Protein AF-0000000067834512 (afdb_homodimer)

Sequence (500 aa):
MGAEPDAFLGGRLRLRQPPRGAHRAGTDAVLLARLLAPAPGATLYDLGAATGAVGLAVARLTEVGRVVLVERDPDLVALARENAAANGLDGRVAVIEADLLAPGVQRRAAGLEPDSADIVLTNPPFFEEGAHRPSPVPQKASAHTFAAGGLDLWLRTCADLLRPGGRLGLIHRADALPTCLDALRGRFGDCAVRPVHGRADRPAIRVLVAAVKGSRAPFRLLPPLVLQDEAGRFTPEAEALHRGDPWPASMGAEPDAFLGGRLRLRQPPRGAHRAGTDAVLLARLLAPAPGATLYDLGAATGAVGLAVARLTEVGRVVLVERDPDLVALARENAAANGLDGRVAVIEADLLAPGVQRRAAGLEPDSADIVLTNPPFFEEGAHRPSPVPQKASAHTFAAGGLDLWLRTCADLLRPGGRLGLIHRADALPTCLDALRGRFGDCAVRPVHGRADRPAIRVLVAAVKGSRAPFRLLPPLVLQDEAGRFTPEAEALHRGDPWPAS

InterPro domains:
  IPR002052 DNA methylase, N-6 adenine-specific, conserved site [PS00092] (120-126)
  IPR007848 Methyltransferase small domain [PF05175] (31-133)
  IPR029063 S-adenosyl-L-methionine-dependent methyltransferase superfamily [G3DSA:3.40.50.150] (4-246)
  IPR029063 S-adenosyl-L-methionine-dependent methyltransferase superfamily [SSF53335] (28-225)
  IPR050210 tRNA (adenine-N(6)-)-methyltransferase [PTHR47739] (5-241)

Radius of gyration: 25.67 Å; Cα contacts (8 Å, |Δi|>4): 1124; chains: 2; bounding box: 58×74×64 Å

Solvent-accessible surface area (backbone atoms only — not comparable to full-atom values): 25832 Å² total; per-residue (Å²): 132,77,77,76,56,44,70,36,43,78,58,79,38,57,38,54,66,66,62,89,88,50,88,60,85,50,70,66,34,47,54,52,33,44,68,62,81,66,50,76,60,31,33,34,33,18,46,65,23,48,49,24,58,34,44,51,45,33,55,72,77,45,61,45,42,34,32,38,30,28,18,60,50,68,69,34,40,53,39,21,52,49,27,31,49,75,63,73,37,50,88,40,43,46,76,38,70,43,53,74,82,50,58,69,69,59,33,40,74,56,68,51,51,67,48,63,20,48,30,38,40,33,56,67,79,84,54,61,39,67,79,49,62,47,56,96,60,88,76,27,81,57,36,43,62,40,14,66,43,42,52,33,48,47,47,48,42,52,53,45,29,28,24,88,65,12,35,40,37,37,42,46,53,27,53,43,45,68,59,53,53,58,50,35,54,94,50,37,12,43,34,37,35,31,39,28,16,59,33,68,72,36,53,30,56,27,29,38,38,37,28,23,34,70,39,80,49,66,41,40,39,40,49,64,46,45,38,22,45,96,86,67,42,65,25,71,68,41,46,39,35,44,48,60,43,73,68,74,88,114,134,76,78,78,55,44,72,36,42,78,57,78,37,57,39,54,66,69,63,90,90,51,91,62,84,49,70,68,34,46,56,53,33,43,68,62,82,68,51,76,60,31,34,35,32,18,45,64,24,50,50,26,57,33,46,52,46,32,55,71,76,43,59,45,43,33,32,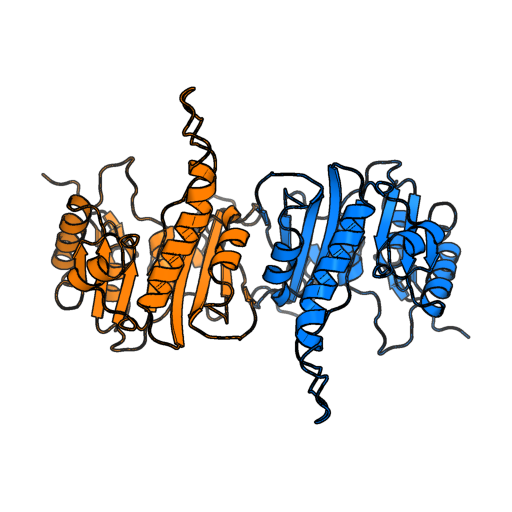37,29,28,19,60,50,68,69,34,40,53,39,20,52,49,26,30,49,76,63,72,38,51,89,40,42,46,78,38,71,43,53,74,81,50,57,70,69,58,34,39,73,55,68,53,49,66,49,63,20,49,30,39,37,34,56,65,78,83,55,61,38,66,81,48,62,48,57,96,60,88,78,27,82,57,35,43,63,41,14,65,44,43,54,33,47,45,47,49,42,54,53,45,28,29,23,90,65,14,36,39,39,37,41,45,52,26,53,45,46,69,59,53,52,58,50,36,56,94,47,38,12,43,34,37,36,29,38,28,16,58,32,68,71,36,52,30,56,28,28,39,38,37,29,23,35,71,38,81,50,66,42,42,39,41,49,64,46,43,39,22,45,97,86,67,42,65,25,73,68,40,46,40,36,44,48,61,44,73,67,76,88,114

Nearest PDB structures (foldseek):
  2ozv-assembly1_A  TM=9.134E-01  e=1.435E-22  Agrobacterium fabrum str. C58
  3lpm-assembly1_B  TM=9.216E-01  e=4.486E-20  Listeria monocytogenes serotype 4b str. CLIP 80459
  7wm6-assembly1_A  TM=8.504E-01  e=3.749E-20  Mycoplasma capricolum subsp. capricolum
  5wws-assembly1_A  TM=6.746E-01  e=8.057E-07  Homo sapiens
  4kib-assembly1_A  TM=6.123E-01  e=2.228E-06  Streptomyces hygroscopicus

Structure (mmCIF, N/CA/C/O backbone):
data_AF-0000000067834512-model_v1
#
loop_
_entity.id
_entity.type
_entity.pdbx_description
1 polymer 'Methyltransferase small'
#
loop_
_atom_site.group_PDB
_atom_site.id
_atom_site.type_symbol
_atom_site.label_atom_id
_atom_site.label_alt_id
_atom_site.label_comp_id
_atom_site.label_asym_id
_atom_site.label_entity_id
_atom_site.label_seq_id
_atom_site.pdbx_PDB_ins_code
_atom_site.Cartn_x
_atom_site.Cartn_y
_atom_site.Cartn_z
_atom_site.occupancy
_atom_site.B_iso_or_equiv
_atom_site.auth_seq_id
_atom_site.auth_comp_id
_atom_site.auth_asym_id
_atom_site.auth_atom_id
_atom_site.pdbx_PDB_model_num
ATOM 1 N N . MET A 1 1 ? -17.406 29.812 30.016 1 41.88 1 MET A N 1
ATOM 2 C CA . MET A 1 1 ? -16.125 29.312 30.5 1 41.88 1 MET A CA 1
ATOM 3 C C . MET A 1 1 ? -15.594 28.234 29.562 1 41.88 1 MET A C 1
ATOM 5 O O . MET A 1 1 ? -16.25 27.219 29.328 1 41.88 1 MET A O 1
ATOM 9 N N . GLY A 1 2 ? -14.836 28.5 28.484 1 54.91 2 GLY A N 1
ATOM 10 C CA . GLY A 1 2 ? -14.516 27.688 27.312 1 54.91 2 GLY A CA 1
ATOM 11 C C . GLY A 1 2 ? -13.875 26.359 27.672 1 54.91 2 GLY A C 1
ATOM 12 O O . GLY A 1 2 ? -13.383 26.188 28.797 1 54.91 2 GLY A O 1
ATOM 13 N N . ALA A 1 3 ? -14.336 25.188 27.094 1 65.5 3 ALA A N 1
ATOM 14 C CA . ALA A 1 3 ? -13.844 23.844 27.391 1 65.5 3 ALA A CA 1
ATOM 15 C C . ALA A 1 3 ? -12.328 23.844 27.578 1 65.5 3 ALA A C 1
ATOM 17 O O . ALA A 1 3 ? -11.617 24.625 26.938 1 65.5 3 ALA A O 1
ATOM 18 N N . GLU A 1 4 ? -11.773 23.422 28.734 1 83.12 4 GLU A N 1
ATOM 19 C CA . GLU A 1 4 ? -10.359 23.266 29.047 1 83.12 4 GLU A CA 1
ATOM 20 C C . GLU A 1 4 ? -9.602 22.672 27.859 1 83.12 4 GLU A C 1
ATOM 22 O O . GLU A 1 4 ? -10.094 21.75 27.203 1 83.12 4 GLU A O 1
ATOM 27 N N . PRO A 1 5 ? -8.5 23.375 27.562 1 91.75 5 PRO A N 1
ATOM 28 C CA . PRO A 1 5 ? -7.715 22.875 26.438 1 91.75 5 PRO A CA 1
ATOM 29 C C . PRO A 1 5 ? -7.238 21.438 26.641 1 91.75 5 PRO A C 1
ATOM 31 O O . PRO A 1 5 ? -7.016 21.016 27.781 1 91.75 5 PRO A O 1
ATOM 34 N N . ASP A 1 6 ? -7.195 20.656 25.594 1 91.88 6 ASP A N 1
ATOM 35 C CA . ASP A 1 6 ? -6.668 19.297 25.609 1 91.88 6 ASP A CA 1
ATOM 36 C C . ASP A 1 6 ? -5.141 19.297 25.531 1 91.88 6 ASP A C 1
ATOM 38 O O . ASP A 1 6 ? -4.555 20.094 24.797 1 91.88 6 ASP A O 1
ATOM 42 N N . ALA A 1 7 ? -4.508 18.406 26.344 1 92.62 7 ALA A N 1
ATOM 43 C CA . ALA A 1 7 ? -3.062 18.219 26.234 1 92.62 7 ALA A CA 1
ATOM 44 C C . ALA A 1 7 ? -2.701 17.406 25 1 92.62 7 ALA A C 1
ATOM 46 O O . ALA A 1 7 ? -3.328 16.391 24.719 1 92.62 7 ALA A O 1
ATOM 47 N N . PHE A 1 8 ? -1.831 17.891 24.25 1 92.94 8 PHE A N 1
ATOM 48 C CA . PHE A 1 8 ? -1.307 17.25 23.047 1 92.94 8 PHE A CA 1
ATOM 49 C C . PHE A 1 8 ? 0.206 17.094 23.141 1 92.94 8 PHE A C 1
ATOM 51 O O . PHE A 1 8 ? 0.888 17.906 23.781 1 92.94 8 PHE A O 1
ATOM 58 N N . LEU A 1 9 ? 0.804 15.969 22.609 1 95.25 9 LEU A N 1
ATOM 59 C CA . LEU A 1 9 ? 2.24 15.711 22.578 1 95.25 9 LEU A CA 1
ATOM 60 C C . LEU A 1 9 ? 2.811 15.648 24 1 95.25 9 LEU A C 1
ATOM 62 O O . LEU A 1 9 ? 3.803 16.312 24.297 1 95.25 9 LEU A O 1
ATOM 66 N N . GLY A 1 10 ? 2.109 14.93 24.859 1 92.12 10 GLY A N 1
ATOM 67 C CA . GLY A 1 10 ? 2.57 14.773 26.234 1 92.12 10 GLY A CA 1
ATOM 68 C C . GLY A 1 10 ? 2.5 16.062 27.031 1 92.12 10 GLY A C 1
ATOM 69 O O . GLY A 1 10 ? 3.309 16.281 27.938 1 92.12 10 GLY A O 1
ATOM 70 N N . GLY A 1 11 ? 1.69 17 26.562 1 94.12 11 GLY A N 1
ATOM 71 C CA . GLY A 1 11 ? 1.512 18.25 27.281 1 94.12 11 GLY A CA 1
ATOM 72 C C . GLY A 1 11 ? 2.33 19.391 26.719 1 94.12 11 GLY A C 1
ATOM 73 O O . GLY A 1 11 ? 2.236 20.516 27.188 1 94.12 11 GLY A O 1
ATOM 74 N N . ARG A 1 12 ? 3.006 19.188 25.703 1 95.5 12 ARG A N 1
ATOM 75 C CA . ARG A 1 12 ? 3.846 20.219 25.109 1 95.5 12 ARG A CA 1
ATOM 76 C C . ARG A 1 12 ? 3.002 21.25 24.359 1 95.5 12 ARG A C 1
ATOM 78 O O . ARG A 1 12 ? 3.473 22.344 24.062 1 95.5 12 ARG A O 1
ATOM 85 N N . LEU A 1 13 ? 1.817 20.828 24.031 1 95.69 13 LEU A N 1
ATOM 86 C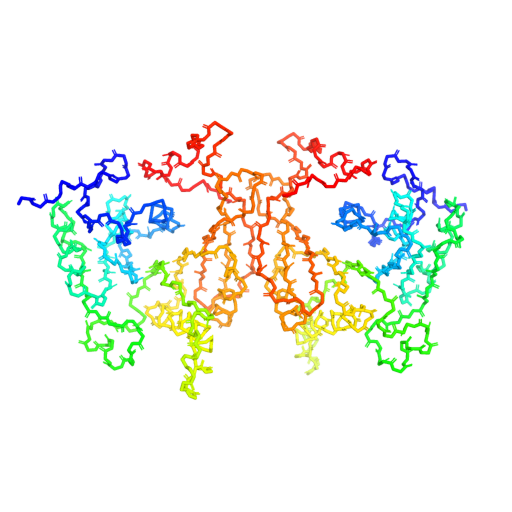 CA . LEU A 1 13 ? 0.84 21.688 23.359 1 95.69 13 LEU A CA 1
ATOM 87 C C . LEU A 1 13 ? -0.516 21.594 24.062 1 95.69 13 LEU A C 1
ATOM 89 O O . LEU A 1 13 ? -0.937 20.516 24.484 1 95.69 13 LEU A O 1
ATOM 93 N N . ARG A 1 14 ? -1.136 22.703 24.188 1 95.94 14 ARG A N 1
ATOM 94 C CA . ARG A 1 14 ? -2.502 22.797 24.688 1 95.94 14 ARG A CA 1
ATOM 95 C C . ARG A 1 14 ? -3.449 23.328 23.625 1 95.94 14 ARG A C 1
ATOM 97 O O . ARG A 1 14 ? -3.275 24.453 23.141 1 95.94 14 ARG A O 1
ATOM 104 N N . LEU A 1 15 ? -4.43 22.516 23.312 1 95.88 15 LEU A N 1
ATOM 105 C CA . LEU A 1 15 ? -5.297 22.891 22.203 1 95.88 15 LEU A CA 1
ATOM 106 C C . LEU A 1 15 ? -6.754 22.953 22.641 1 95.88 15 LEU A C 1
ATOM 108 O O . LEU A 1 15 ? -7.266 22 23.234 1 95.88 15 LEU A O 1
ATOM 112 N N . ARG A 1 16 ? -7.359 24.078 22.453 1 94.94 16 ARG A N 1
ATOM 113 C CA . ARG A 1 16 ? -8.812 24.156 22.531 1 94.94 16 ARG A CA 1
ATOM 114 C C . ARG A 1 16 ? -9.469 23.547 21.297 1 94.94 16 ARG A C 1
ATOM 116 O O . ARG A 1 16 ? -9.086 23.844 20.172 1 94.94 16 ARG A O 1
ATOM 123 N N . GLN A 1 17 ? -10.312 22.641 21.547 1 91.19 17 GLN A N 1
ATOM 124 C CA . GLN A 1 17 ? -10.969 21.922 20.469 1 91.19 17 GLN A CA 1
ATOM 125 C C . GLN A 1 17 ? -12.484 22.047 20.547 1 91.19 17 GLN A C 1
ATOM 127 O O . GLN A 1 17 ? -13.023 22.359 21.609 1 91.19 17 GLN A O 1
ATOM 132 N N . PRO A 1 18 ? -13.094 21.844 19.406 1 86.56 18 PRO A N 1
ATOM 133 C CA . PRO A 1 18 ? -14.562 21.844 19.453 1 86.56 18 PRO A CA 1
ATOM 134 C C . PRO A 1 18 ? -15.133 20.75 20.344 1 86.56 18 PRO A C 1
ATOM 136 O O . PRO A 1 18 ? -14.406 19.844 20.766 1 86.56 18 PRO A O 1
ATOM 139 N N . PRO A 1 19 ? -16.359 20.969 20.672 1 77.88 19 PRO A N 1
ATOM 140 C CA . PRO A 1 19 ? -16.953 19.969 21.562 1 77.88 19 PRO A CA 1
ATOM 141 C C . PRO A 1 19 ? -16.906 18.562 20.969 1 77.88 19 PRO A C 1
ATOM 143 O O . PRO A 1 19 ? -16.641 18.391 19.781 1 77.88 19 PRO A O 1
ATOM 146 N N . ARG A 1 20 ? -17.203 17.719 21.828 1 68.12 20 ARG A N 1
ATOM 147 C CA . ARG A 1 20 ? -17.203 16.312 21.453 1 68.12 20 ARG A CA 1
ATOM 148 C C . ARG A 1 20 ? -18.203 16.031 20.344 1 68.12 20 ARG A C 1
ATOM 150 O O . ARG A 1 20 ? -19.297 16.609 20.344 1 68.12 20 ARG A O 1
ATOM 157 N N . GLY A 1 21 ? -17.828 15.195 19.375 1 67.81 21 GLY A N 1
ATOM 158 C CA . GLY A 1 21 ? -18.672 14.914 18.219 1 67.81 21 GLY A CA 1
ATOM 159 C C . GLY A 1 21 ? -18.172 15.57 16.953 1 67.81 21 GLY A C 1
ATOM 160 O O . GLY A 1 21 ? -18.5 15.117 15.852 1 67.81 21 GLY A O 1
ATOM 161 N N . ALA A 1 22 ? -17.578 16.641 17.203 1 70.69 22 ALA A N 1
ATOM 162 C CA . ALA A 1 22 ? -16.969 17.312 16.047 1 70.69 22 ALA A CA 1
ATOM 163 C C . ALA A 1 22 ? -15.609 16.703 15.719 1 70.69 22 ALA A C 1
ATOM 165 O O . ALA A 1 22 ? -15.125 15.82 16.438 1 70.69 22 ALA A O 1
ATOM 166 N N . HIS A 1 23 ? -15.141 16.984 14.656 1 76.56 23 HIS A N 1
ATOM 167 C CA . HIS A 1 23 ? -13.805 16.531 14.281 1 76.56 23 HIS A CA 1
ATOM 168 C C . HIS A 1 23 ? -12.742 17.125 15.203 1 76.56 23 HIS A C 1
ATOM 170 O O . HIS A 1 23 ? -12.617 18.344 15.312 1 76.56 23 HIS A O 1
ATOM 176 N N . ARG A 1 24 ? -12.203 16.266 16 1 84.12 24 ARG A N 1
ATOM 177 C CA . ARG A 1 24 ? -11.164 16.688 16.938 1 84.12 24 ARG A CA 1
ATOM 178 C C . ARG A 1 24 ? -9.812 16.078 16.547 1 84.12 24 ARG A C 1
ATOM 180 O O . ARG A 1 24 ? -9.758 14.961 16.031 1 84.12 24 ARG A O 1
ATOM 187 N N . ALA A 1 25 ? -8.836 16.922 16.766 1 88.88 25 ALA A N 1
ATOM 188 C CA . ALA A 1 25 ? -7.484 16.422 16.516 1 88.88 25 ALA A CA 1
ATOM 189 C C . ALA A 1 25 ? -7.113 15.312 17.484 1 88.88 25 ALA A C 1
ATOM 191 O O . ALA A 1 25 ? -7.453 15.375 18.672 1 88.88 25 ALA A O 1
ATOM 192 N N . GLY A 1 26 ? -6.516 14.258 16.984 1 91.88 26 GLY A N 1
ATOM 193 C CA . GLY A 1 26 ? -6.051 13.125 17.781 1 91.88 26 GLY A CA 1
ATOM 194 C C . GLY A 1 26 ? -4.82 12.453 17.188 1 91.88 26 GLY A C 1
ATOM 195 O O . GLY A 1 26 ? -3.836 13.125 16.875 1 91.88 26 GLY A O 1
ATOM 196 N N . THR A 1 27 ? -4.832 11.188 17.125 1 95.5 27 THR A N 1
ATOM 197 C CA . THR A 1 27 ? -3.691 10.383 16.703 1 95.5 27 THR A CA 1
ATOM 198 C C . THR A 1 27 ? -3.26 10.758 15.289 1 95.5 27 THR A C 1
ATOM 200 O O . THR A 1 27 ? -2.064 10.875 15.008 1 95.5 27 THR A O 1
ATOM 203 N N . ASP A 1 28 ? -4.191 11.047 14.422 1 97.06 28 ASP A N 1
ATOM 204 C CA . ASP A 1 28 ? -3.855 11.398 13.047 1 97.06 28 ASP A CA 1
ATOM 205 C C . ASP A 1 28 ? -2.969 12.641 12.992 1 97.06 28 ASP A C 1
ATOM 207 O O . ASP A 1 28 ? -1.988 12.68 12.25 1 97.06 28 ASP A O 1
ATOM 211 N N . ALA A 1 29 ? -3.326 13.633 13.75 1 97.06 29 ALA A N 1
ATOM 212 C CA . ALA A 1 29 ? -2.58 14.883 13.766 1 97.06 29 ALA A CA 1
ATOM 213 C C . ALA A 1 29 ? -1.16 14.68 14.281 1 97.06 29 ALA A C 1
ATOM 215 O O . ALA A 1 29 ? -0.204 15.227 13.734 1 97.06 29 ALA A O 1
ATOM 216 N N . VAL A 1 30 ? -1.077 13.867 15.352 1 96.31 30 VAL A N 1
ATOM 217 C CA . VAL A 1 30 ? 0.218 13.594 15.969 1 96.31 30 VAL A CA 1
ATOM 218 C C . VAL A 1 30 ? 1.13 12.898 14.961 1 96.31 30 VAL A C 1
ATOM 220 O O . VAL A 1 30 ? 2.287 13.289 14.789 1 96.31 30 VAL A O 1
ATOM 223 N N . LEU A 1 31 ? 0.597 11.906 14.281 1 97.88 31 LEU A N 1
ATOM 224 C CA . LEU A 1 31 ? 1.378 11.133 13.328 1 97.88 31 LEU A CA 1
ATOM 225 C C . LEU A 1 31 ? 1.795 12 12.141 1 97.88 31 LEU A C 1
ATOM 227 O O . LEU A 1 31 ? 2.939 11.922 11.688 1 97.88 31 LEU A O 1
ATOM 231 N N . LEU A 1 32 ? 0.881 12.805 11.656 1 98.31 32 LEU A N 1
ATOM 232 C CA . LEU A 1 32 ? 1.131 13.648 10.492 1 98.31 32 LEU A CA 1
ATOM 233 C C . LEU A 1 32 ? 2.154 14.734 10.82 1 98.31 32 LEU A C 1
ATOM 235 O O . LEU A 1 32 ? 3.033 15.023 10 1 98.31 32 LEU A O 1
ATOM 239 N N . ALA A 1 33 ? 2.119 15.297 12.023 1 97.88 33 ALA A N 1
ATOM 240 C CA . ALA A 1 33 ? 2.965 16.422 12.43 1 97.88 33 ALA A CA 1
ATOM 241 C C . ALA A 1 33 ? 4.441 16.031 12.414 1 97.88 33 ALA A C 1
ATOM 243 O O . ALA A 1 33 ? 5.316 16.875 12.25 1 97.88 33 ALA A O 1
ATOM 244 N N . ARG A 1 34 ? 4.699 14.727 12.562 1 95.69 34 ARG A N 1
ATOM 245 C CA . ARG A 1 34 ? 6.082 14.273 12.672 1 95.69 34 ARG A CA 1
ATOM 246 C C . ARG A 1 34 ? 6.52 13.555 11.406 1 95.69 34 ARG A C 1
ATOM 248 O O . ARG A 1 34 ? 7.621 13 11.344 1 95.69 34 ARG A O 1
ATOM 255 N N . LEU A 1 35 ? 5.648 13.516 10.422 1 97.5 35 LEU A N 1
ATOM 256 C CA . LEU A 1 35 ? 5.902 12.727 9.227 1 97.5 35 LEU A CA 1
ATOM 257 C C . LEU A 1 35 ? 7.105 13.266 8.461 1 97.5 35 LEU A C 1
ATOM 259 O O . LEU A 1 35 ? 7.898 12.492 7.918 1 97.5 35 LEU A O 1
ATOM 263 N N . LEU A 1 36 ? 7.195 14.625 8.336 1 97.12 36 LEU A N 1
ATOM 264 C CA . LEU A 1 36 ? 8.281 15.281 7.629 1 97.12 36 LEU A CA 1
ATOM 265 C C . LEU A 1 36 ? 9.039 16.234 8.555 1 97.12 36 LEU A C 1
ATOM 267 O O . LEU A 1 36 ? 8.422 16.969 9.328 1 97.12 36 LEU A O 1
ATOM 271 N N . ALA A 1 37 ? 10.266 16.188 8.547 1 93.19 37 ALA A N 1
ATOM 272 C CA . ALA A 1 37 ? 11.109 17.094 9.32 1 93.19 37 ALA A CA 1
ATOM 273 C C . ALA A 1 37 ? 11.492 18.328 8.492 1 93.19 37 ALA A C 1
ATOM 275 O O . ALA A 1 37 ? 12.305 18.234 7.57 1 93.19 37 ALA A O 1
ATOM 276 N N . PRO A 1 38 ? 10.922 19.453 8.867 1 96.38 38 PRO A N 1
ATOM 277 C CA . PRO A 1 38 ? 11.305 20.641 8.102 1 96.38 38 PRO A CA 1
ATOM 278 C C . PRO A 1 38 ? 12.75 21.062 8.359 1 96.38 38 PRO A C 1
ATOM 280 O O . PRO A 1 38 ? 13.25 20.922 9.484 1 96.38 38 PRO A O 1
ATOM 283 N N . ALA A 1 39 ? 13.391 21.578 7.332 1 96.31 39 ALA A N 1
ATOM 284 C CA . ALA A 1 39 ? 14.672 22.25 7.531 1 96.31 39 ALA A CA 1
ATOM 285 C C . ALA A 1 39 ? 14.5 23.531 8.344 1 96.31 39 ALA A C 1
ATOM 287 O O . ALA A 1 39 ? 13.438 24.156 8.305 1 96.31 39 ALA A O 1
ATOM 288 N N . PRO A 1 40 ? 15.594 23.859 9.055 1 96.94 40 PRO A N 1
ATOM 289 C CA . PRO A 1 40 ? 15.5 25.141 9.742 1 96.94 40 PRO A CA 1
ATOM 290 C C . PRO A 1 40 ? 15.18 26.297 8.797 1 96.94 40 PRO A C 1
ATOM 292 O O . PRO A 1 40 ? 15.773 26.406 7.723 1 96.94 40 PRO A O 1
ATOM 295 N N . GLY A 1 41 ? 14.203 27.062 9.164 1 97 41 GLY A N 1
ATOM 296 C CA . GLY A 1 41 ? 13.867 28.25 8.375 1 97 41 GLY A CA 1
ATOM 297 C C . GLY A 1 41 ? 12.875 27.953 7.266 1 97 41 GLY A C 1
ATOM 298 O O . GLY A 1 41 ? 12.453 28.859 6.551 1 97 41 GLY A O 1
ATOM 299 N N . ALA A 1 42 ? 12.445 26.703 7.148 1 98.5 42 ALA A N 1
ATOM 300 C CA . ALA A 1 42 ? 11.531 26.312 6.082 1 98.5 42 ALA A CA 1
ATOM 301 C C . ALA A 1 42 ? 10.133 26.875 6.32 1 98.5 42 ALA A C 1
ATOM 303 O O . ALA A 1 42 ? 9.797 27.266 7.441 1 98.5 42 ALA A O 1
ATOM 304 N N . THR A 1 43 ? 9.391 27 5.25 1 98.81 43 THR A N 1
ATOM 305 C CA . THR A 1 43 ? 7.977 27.375 5.312 1 98.81 43 THR A CA 1
ATOM 306 C C . THR A 1 43 ? 7.086 26.141 5.145 1 98.81 43 THR A C 1
ATOM 308 O O . THR A 1 43 ? 7.227 25.391 4.176 1 98.81 43 THR A O 1
ATOM 311 N N . LEU A 1 44 ? 6.227 25.922 6.113 1 98.88 44 LEU A N 1
ATOM 312 C CA . LEU A 1 44 ? 5.328 24.781 6.102 1 98.88 44 LEU A CA 1
ATOM 313 C C . LEU A 1 44 ? 3.869 25.234 6.066 1 98.88 44 LEU A C 1
ATOM 315 O O . LEU A 1 44 ? 3.477 26.141 6.797 1 98.88 44 LEU A O 1
ATOM 319 N N . TYR A 1 45 ? 3.096 24.625 5.164 1 98.94 45 TYR A N 1
ATOM 320 C CA . TYR A 1 45 ? 1.653 24.828 5.125 1 98.94 45 TYR A CA 1
ATOM 321 C C . TYR A 1 45 ? 0.914 23.641 5.727 1 98.94 45 TYR A C 1
ATOM 323 O O . TYR A 1 45 ? 1.223 22.484 5.418 1 98.94 45 TYR A O 1
ATOM 331 N N . ASP A 1 46 ? 0.064 23.875 6.656 1 98.81 46 ASP A N 1
ATOM 332 C CA . ASP A 1 46 ? -0.952 22.938 7.129 1 98.81 46 ASP A CA 1
ATOM 333 C C . ASP A 1 46 ? -2.299 23.219 6.465 1 98.81 46 ASP A C 1
ATOM 335 O O . ASP A 1 46 ? -3.004 24.156 6.84 1 98.81 46 ASP A O 1
ATOM 339 N N . LEU A 1 47 ? -2.688 22.406 5.434 1 98.69 47 LEU A N 1
ATOM 340 C CA . LEU A 1 47 ? -3.869 22.656 4.617 1 98.69 47 LEU A CA 1
ATOM 341 C C . LEU A 1 47 ? -5.066 21.875 5.145 1 98.69 47 LEU A C 1
ATOM 343 O O . LEU A 1 47 ? -5.035 20.641 5.195 1 98.69 47 LEU A O 1
ATOM 347 N N . GLY A 1 48 ? -6.137 22.516 5.391 1 97.25 48 GLY A N 1
ATOM 348 C CA . GLY A 1 48 ? -7.207 21.953 6.199 1 97.25 48 GLY A CA 1
ATOM 349 C C . GLY A 1 48 ? -6.848 21.828 7.668 1 97.25 48 GLY A C 1
ATOM 350 O O . GLY A 1 48 ? -6.988 20.766 8.266 1 97.25 48 GLY A O 1
ATOM 351 N N . ALA A 1 49 ? -6.52 23.016 8.273 1 97.69 49 ALA A N 1
ATOM 352 C CA . ALA A 1 49 ? -5.785 23.016 9.531 1 97.69 49 ALA A CA 1
ATOM 353 C C . ALA A 1 49 ? -6.727 22.844 10.719 1 97.69 49 ALA A C 1
ATOM 355 O O . ALA A 1 49 ? -6.285 22.547 11.828 1 97.69 49 ALA A O 1
ATOM 356 N N . ALA A 1 50 ? -8.07 23.094 10.5 1 95.31 50 ALA A N 1
ATOM 357 C CA . ALA A 1 50 ? -9.039 23.078 11.594 1 95.31 50 ALA A CA 1
ATOM 358 C C . ALA A 1 50 ? -8.523 23.906 12.781 1 95.31 50 ALA A C 1
ATOM 360 O O . ALA A 1 50 ? -8.289 25.109 12.656 1 95.31 50 ALA A O 1
ATOM 361 N N . THR A 1 51 ? -8.211 23.234 13.922 1 95.19 51 THR A N 1
ATOM 362 C CA . THR A 1 51 ? -7.801 23.953 15.125 1 95.19 51 THR A CA 1
ATOM 363 C C . THR A 1 51 ? -6.301 24.234 15.102 1 95.19 51 THR A C 1
ATOM 365 O O . THR A 1 51 ? -5.773 24.875 16.016 1 95.19 51 THR A O 1
ATOM 368 N N . GLY A 1 52 ? -5.617 23.75 14.133 1 97.75 52 GLY A N 1
ATOM 369 C CA . GLY A 1 52 ? -4.203 24.031 13.945 1 97.75 52 GLY A CA 1
ATOM 370 C C . GLY A 1 52 ? -3.299 22.984 14.562 1 97.75 52 GLY A C 1
ATOM 371 O O . GLY A 1 52 ? -2.092 23.188 14.688 1 97.75 52 GLY A O 1
ATOM 372 N N . ALA A 1 53 ? -3.857 21.797 14.914 1 97.5 53 ALA A N 1
ATOM 373 C CA . ALA A 1 53 ? -3.133 20.797 15.688 1 97.5 53 ALA A CA 1
ATOM 374 C C . ALA A 1 53 ? -1.844 20.375 14.977 1 97.5 53 ALA A C 1
ATOM 376 O O . ALA A 1 53 ? -0.771 20.375 15.586 1 97.5 53 ALA A O 1
ATOM 377 N N . VAL A 1 54 ? -1.876 20.094 13.703 1 98.38 54 VAL A N 1
ATOM 378 C CA . VAL A 1 54 ? -0.724 19.594 12.961 1 98.38 54 VAL A CA 1
ATOM 379 C C . VAL A 1 54 ? 0.334 20.688 12.844 1 98.38 54 VAL A C 1
ATOM 381 O O . VAL A 1 54 ? 1.481 20.5 13.258 1 98.38 54 VAL A O 1
ATOM 384 N N . GLY A 1 55 ? -0.035 21.875 12.352 1 98.62 55 GLY A N 1
ATOM 385 C CA . GLY A 1 55 ? 0.906 22.969 12.156 1 98.62 55 GLY A CA 1
ATOM 386 C C . GLY A 1 55 ? 1.509 23.469 13.453 1 98.62 55 GLY A C 1
ATOM 387 O O . GLY A 1 55 ? 2.707 23.75 13.523 1 98.62 55 GLY A O 1
ATOM 388 N N . LEU A 1 56 ? 0.687 23.594 14.516 1 98.56 56 LEU A N 1
ATOM 389 C CA . LEU A 1 56 ? 1.182 24.047 15.805 1 98.56 56 LEU A CA 1
ATOM 390 C C . LEU A 1 56 ? 2.145 23.031 16.422 1 98.56 56 LEU A C 1
ATOM 392 O O . LEU A 1 56 ? 3.123 23.422 17.062 1 98.56 56 LEU A O 1
ATOM 396 N N . ALA A 1 57 ? 1.813 21.766 16.203 1 98.25 57 ALA A N 1
ATOM 397 C CA . ALA A 1 57 ? 2.725 20.734 16.672 1 98.25 57 ALA A CA 1
ATOM 398 C C . ALA A 1 57 ? 4.09 20.859 16 1 98.25 57 ALA A C 1
ATOM 400 O O . ALA A 1 57 ? 5.125 20.781 16.672 1 98.25 57 ALA A O 1
ATOM 401 N N . VAL A 1 58 ? 4.113 21.062 14.727 1 98.25 58 VAL A N 1
ATOM 402 C CA . VAL A 1 58 ? 5.371 21.219 13.992 1 98.25 58 VAL A CA 1
ATOM 403 C C . VAL A 1 58 ? 6.137 22.422 14.523 1 98.25 58 VAL A C 1
ATOM 405 O O . VAL A 1 58 ? 7.34 22.344 14.781 1 98.25 58 VAL A O 1
ATOM 408 N N . ALA A 1 59 ? 5.422 23.531 14.672 1 98.12 59 ALA A N 1
ATOM 409 C CA . ALA A 1 59 ? 6.047 24.75 15.164 1 98.12 59 ALA A CA 1
ATOM 410 C C . ALA A 1 59 ? 6.672 24.531 16.547 1 98.12 59 ALA A C 1
ATOM 412 O O . ALA A 1 59 ? 7.734 25.078 16.844 1 98.12 59 ALA A O 1
ATOM 413 N N . ARG A 1 60 ? 5.996 23.781 17.344 1 97.5 60 ARG A N 1
ATOM 414 C CA . ARG A 1 60 ? 6.449 23.531 18.703 1 97.5 60 ARG A CA 1
ATOM 415 C C . ARG A 1 60 ? 7.668 22.609 18.719 1 97.5 60 ARG A C 1
ATOM 417 O O . ARG A 1 60 ? 8.594 22.812 19.516 1 97.5 60 ARG A O 1
ATOM 424 N N . LEU A 1 61 ? 7.742 21.625 17.828 1 96.5 61 LEU A N 1
ATOM 425 C CA . LEU A 1 61 ? 8.68 20.516 17.922 1 96.5 61 LEU A CA 1
ATOM 426 C C . LEU A 1 61 ? 9.922 20.781 17.078 1 96.5 61 LEU A C 1
ATOM 428 O O . LEU A 1 61 ? 10.938 20.094 17.234 1 96.5 61 LEU A O 1
ATOM 432 N N . THR A 1 62 ? 9.812 21.734 16.172 1 96 62 THR A N 1
ATOM 433 C CA . THR A 1 62 ? 10.906 21.875 15.211 1 96 62 THR A CA 1
ATOM 434 C C . THR A 1 62 ? 11.344 23.328 15.109 1 96 62 THR A C 1
ATOM 436 O O . THR A 1 62 ? 10.75 24.219 15.742 1 96 62 THR A O 1
ATOM 439 N N . GLU A 1 63 ? 12.406 23.578 14.305 1 95.44 63 GLU A N 1
ATOM 440 C CA . GLU A 1 63 ? 12.914 24.938 14.055 1 95.44 63 GLU A CA 1
ATOM 441 C C . GLU A 1 63 ? 12.367 25.484 12.742 1 95.44 63 GLU A C 1
ATOM 443 O O . GLU A 1 63 ? 13.039 26.281 12.07 1 95.44 63 GLU A O 1
ATOM 448 N N . VAL A 1 64 ? 11.211 24.984 12.367 1 95.5 64 VAL A N 1
ATOM 449 C CA . VAL A 1 64 ? 10.555 25.516 11.172 1 95.5 64 VAL A CA 1
ATOM 450 C C . VAL A 1 64 ? 10.5 27.031 11.25 1 95.5 64 VAL A C 1
ATOM 452 O O . VAL A 1 64 ? 10.281 27.609 12.32 1 95.5 64 VAL A O 1
ATOM 455 N N . GLY A 1 65 ? 10.734 27.703 10.141 1 96.62 65 GLY A N 1
ATOM 456 C CA . GLY A 1 65 ? 10.75 29.156 10.109 1 96.62 65 GLY A CA 1
ATOM 457 C C . GLY A 1 65 ? 9.367 29.766 10.203 1 96.62 65 GLY A C 1
ATOM 458 O O . GLY A 1 65 ? 9.148 30.688 10.992 1 96.62 65 GLY A O 1
ATOM 459 N N . ARG A 1 66 ? 8.5 29.25 9.375 1 98.44 66 ARG A N 1
ATOM 460 C CA . ARG A 1 66 ? 7.145 29.781 9.289 1 98.44 66 ARG A CA 1
ATOM 461 C C . ARG A 1 66 ? 6.137 28.672 9.031 1 98.44 66 ARG A C 1
ATOM 463 O O . ARG A 1 66 ? 6.391 27.766 8.234 1 98.44 66 ARG A O 1
ATOM 470 N N . VAL A 1 67 ? 5.051 28.734 9.766 1 98.81 67 VAL A N 1
ATOM 471 C CA . VAL A 1 67 ? 3.941 27.812 9.547 1 98.81 67 VAL A CA 1
ATOM 472 C C . VAL A 1 67 ? 2.697 28.594 9.125 1 98.81 67 VAL A C 1
ATOM 474 O O . VAL A 1 67 ? 2.352 29.609 9.742 1 98.81 67 VAL A O 1
ATOM 477 N N . VAL A 1 68 ? 2.068 28.172 8.047 1 98.88 68 VAL A N 1
ATOM 478 C CA . VAL A 1 68 ? 0.817 28.766 7.594 1 98.88 68 VAL A CA 1
ATOM 479 C C . VAL A 1 68 ? -0.317 27.766 7.723 1 98.88 68 VAL A C 1
ATOM 481 O O . VAL A 1 68 ? -0.268 26.688 7.117 1 98.88 68 VAL A O 1
ATOM 484 N N . LEU A 1 69 ? -1.279 28.047 8.578 1 98.88 69 LEU A N 1
ATOM 485 C CA . LEU A 1 69 ? -2.498 27.266 8.711 1 98.88 69 LEU A CA 1
ATOM 486 C C . LEU A 1 69 ? -3.582 27.781 7.77 1 98.88 69 LEU A C 1
ATOM 488 O O . LEU A 1 69 ? -3.906 28.969 7.777 1 98.88 69 LEU A O 1
ATOM 492 N N . VAL A 1 70 ? -4.137 26.891 6.945 1 98.81 70 VAL A N 1
ATOM 493 C CA . VAL A 1 70 ? -5.207 27.312 6.039 1 98.81 70 VAL A CA 1
ATOM 494 C C . VAL A 1 70 ? -6.492 26.562 6.387 1 98.81 70 VAL A C 1
ATOM 496 O O . VAL A 1 70 ? -6.504 25.328 6.441 1 98.81 70 VAL A O 1
ATOM 499 N N . GLU A 1 71 ? -7.508 27.219 6.641 1 97.88 71 GLU A N 1
ATOM 500 C CA . GLU A 1 71 ? -8.805 26.688 7.059 1 97.88 71 GLU A CA 1
ATOM 501 C C . GLU A 1 71 ? -9.945 27.531 6.531 1 97.88 71 GLU A C 1
ATOM 503 O O . GLU A 1 71 ? -9.852 28.766 6.516 1 97.88 71 GLU A O 1
ATOM 508 N N . ARG A 1 72 ? -11.023 26.844 6.059 1 97 72 ARG A N 1
ATOM 509 C CA . ARG A 1 72 ? -12.102 27.578 5.41 1 97 72 ARG A CA 1
ATOM 510 C C . ARG A 1 72 ? -13.148 28.031 6.43 1 97 72 ARG A C 1
ATOM 512 O O . ARG A 1 72 ? -13.859 29.016 6.211 1 97 72 ARG A O 1
ATOM 519 N N . ASP A 1 73 ? -13.367 27.297 7.527 1 95.38 73 ASP A N 1
ATOM 520 C CA . ASP A 1 73 ? -14.391 27.594 8.523 1 95.38 73 ASP A CA 1
ATOM 521 C C . ASP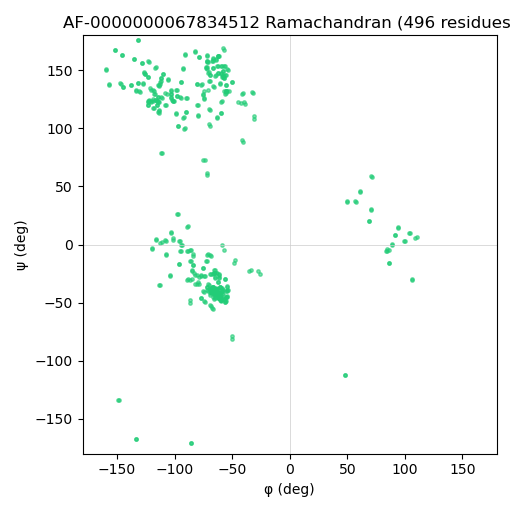 A 1 73 ? -13.938 28.703 9.469 1 95.38 73 ASP A C 1
ATOM 523 O O . ASP A 1 73 ? -12.961 28.547 10.211 1 95.38 73 ASP A O 1
ATOM 527 N N . PRO A 1 74 ? -14.664 29.828 9.523 1 97.06 74 PRO A N 1
ATOM 528 C CA . PRO A 1 74 ? -14.219 30.969 10.32 1 97.06 74 PRO A CA 1
ATOM 529 C C . PRO A 1 74 ? -14.125 30.656 11.812 1 97.06 74 PRO A C 1
ATOM 531 O O . PRO A 1 74 ? -13.281 31.219 12.516 1 97.06 74 PRO A O 1
ATOM 534 N N . ASP A 1 75 ? -15 29.781 12.266 1 95.06 75 ASP A N 1
ATOM 535 C CA . ASP A 1 75 ? -14.945 29.422 13.68 1 95.06 75 ASP A CA 1
ATOM 536 C C . ASP A 1 75 ? -13.664 28.641 14 1 95.06 75 ASP A C 1
ATOM 538 O O . ASP A 1 75 ? -13.031 28.875 15.031 1 95.06 75 ASP A O 1
ATOM 542 N N . LEU A 1 76 ? -13.281 27.781 13.141 1 95.88 76 LEU A N 1
ATOM 543 C CA . LEU A 1 76 ? -12.055 27.016 13.32 1 95.88 76 LEU A CA 1
ATOM 544 C C . LEU A 1 76 ? -10.828 27.891 13.133 1 95.88 76 LEU A C 1
ATOM 546 O O . LEU A 1 76 ? -9.82 27.719 13.82 1 95.88 76 LEU A O 1
ATOM 550 N N . VAL A 1 77 ? -10.906 28.844 12.25 1 97.62 77 VAL A N 1
ATOM 551 C CA . VAL A 1 77 ? -9.844 29.828 12.047 1 97.62 77 VAL A CA 1
ATOM 552 C C . VAL A 1 77 ? -9.594 30.594 13.344 1 97.62 77 VAL A C 1
ATOM 554 O O . VAL A 1 77 ? -8.445 30.734 13.781 1 97.62 77 VAL A O 1
ATOM 557 N N . ALA A 1 78 ? -10.688 31.062 13.953 1 97.25 78 ALA A N 1
ATOM 558 C CA . ALA A 1 78 ? -10.578 31.797 15.211 1 97.25 78 ALA A CA 1
ATOM 559 C C . ALA A 1 78 ? -9.945 30.938 16.297 1 97.25 78 ALA A C 1
ATOM 561 O O . ALA A 1 78 ? -9.07 31.391 17.031 1 97.25 78 ALA A O 1
ATOM 562 N N . LEU A 1 79 ? -10.383 29.703 16.312 1 95.88 79 LEU A N 1
ATOM 563 C CA . LEU A 1 79 ? -9.859 28.781 17.297 1 95.88 79 LEU A CA 1
ATOM 564 C C . LEU A 1 79 ? -8.383 28.5 17.062 1 95.88 79 LEU A C 1
ATOM 566 O O . LEU A 1 79 ? -7.594 28.422 18 1 95.88 79 LEU A O 1
ATOM 570 N N . ALA A 1 80 ? -7.957 28.359 15.828 1 97.69 80 ALA A N 1
ATOM 571 C CA . ALA A 1 80 ? -6.559 28.125 15.477 1 97.69 80 ALA A CA 1
ATOM 572 C C . ALA A 1 80 ? -5.688 29.297 15.906 1 97.69 80 ALA A C 1
ATOM 574 O O . ALA A 1 80 ? -4.59 29.109 16.438 1 97.69 80 ALA A O 1
ATOM 575 N N . ARG A 1 81 ? -6.203 30.531 15.703 1 98.25 81 ARG A N 1
ATOM 576 C CA . ARG A 1 81 ? -5.477 31.719 16.125 1 98.25 81 ARG A CA 1
ATOM 577 C C . ARG A 1 81 ? -5.328 31.75 17.656 1 98.25 81 ARG A C 1
ATOM 579 O O . ARG A 1 81 ? -4.258 32.062 18.172 1 98.25 81 ARG A O 1
ATOM 586 N N . GLU A 1 82 ? -6.41 31.406 18.297 1 97.38 82 GLU A N 1
ATOM 587 C CA . GLU A 1 82 ? -6.379 31.359 19.766 1 97.38 82 GLU A CA 1
ATOM 588 C C . GLU A 1 82 ? -5.367 30.344 20.266 1 97.38 82 GLU A C 1
ATOM 590 O O . GLU A 1 82 ? -4.602 30.609 21.188 1 97.38 82 GLU A O 1
ATOM 595 N N . ASN A 1 83 ? -5.391 29.156 19.656 1 97.75 83 ASN A N 1
ATOM 596 C CA . ASN A 1 83 ? -4.461 28.094 20.047 1 97.75 83 ASN A CA 1
ATOM 597 C C . ASN A 1 83 ? -3.012 28.516 19.812 1 97.75 83 ASN A C 1
ATOM 599 O O . ASN A 1 83 ? -2.141 28.25 20.641 1 97.75 83 ASN A O 1
ATOM 603 N N . ALA A 1 84 ? -2.736 29.156 18.672 1 98.38 84 ALA A N 1
ATOM 604 C CA . ALA A 1 84 ? -1.385 29.625 18.391 1 98.38 84 ALA A CA 1
ATOM 605 C C . ALA A 1 84 ? -0.911 30.609 19.453 1 98.38 84 ALA A C 1
ATOM 607 O O . ALA A 1 84 ? 0.2 30.484 19.969 1 98.38 84 ALA A O 1
ATOM 608 N N . ALA A 1 85 ? -1.77 31.531 19.781 1 98.06 85 ALA A N 1
ATOM 609 C CA . ALA A 1 85 ? -1.44 32.562 20.781 1 98.06 85 ALA A CA 1
ATOM 610 C C . ALA A 1 85 ? -1.251 31.938 22.156 1 98.06 85 ALA A C 1
ATOM 612 O O . ALA A 1 85 ? -0.281 32.25 22.859 1 98.06 85 ALA A O 1
ATOM 613 N N . ALA A 1 86 ? -2.189 31.078 22.516 1 96.81 86 ALA A N 1
ATOM 614 C CA . ALA A 1 86 ? -2.17 30.469 23.844 1 96.81 86 ALA A CA 1
ATOM 615 C C . ALA A 1 86 ? -0.902 29.641 24.047 1 96.81 86 ALA A C 1
ATOM 617 O O . ALA A 1 86 ? -0.465 29.438 25.172 1 96.81 86 ALA A O 1
ATOM 618 N N . ASN A 1 87 ? -0.288 29.156 22.984 1 97.94 87 ASN A N 1
ATOM 619 C CA . ASN A 1 87 ? 0.913 28.328 23.078 1 97.94 87 ASN A CA 1
ATOM 620 C C . ASN A 1 87 ? 2.17 29.141 22.766 1 97.94 87 ASN A C 1
ATOM 622 O O . ASN A 1 87 ? 3.262 28.578 22.656 1 97.94 87 ASN A O 1
ATOM 626 N N . GLY A 1 88 ? 2.045 30.484 22.562 1 98 88 GLY A N 1
ATOM 627 C CA . GLY A 1 88 ? 3.18 31.359 22.297 1 98 88 GLY A CA 1
ATOM 628 C C . GLY A 1 88 ? 3.795 31.141 20.922 1 98 88 GLY A C 1
ATOM 629 O O . GLY A 1 88 ? 5.008 31.266 20.75 1 98 88 GLY A O 1
ATOM 630 N N . LEU A 1 89 ? 2.973 30.719 19.969 1 98.06 89 LEU A N 1
ATOM 631 C CA . LEU A 1 89 ? 3.502 30.359 18.656 1 98.06 89 LEU A CA 1
ATOM 632 C C . LEU A 1 89 ? 3.053 31.359 17.594 1 98.06 89 LEU A C 1
ATOM 634 O O . LEU A 1 89 ? 3.389 31.203 16.422 1 98.06 89 LEU A O 1
ATOM 638 N N . ASP A 1 90 ? 2.336 32.375 17.953 1 95.31 90 ASP A N 1
ATOM 639 C CA . ASP A 1 90 ? 1.721 33.312 17.016 1 95.31 90 ASP A CA 1
ATOM 640 C C . ASP A 1 90 ? 2.775 34.156 16.312 1 95.31 90 ASP A C 1
ATOM 642 O O . ASP A 1 90 ? 2.496 34.781 15.289 1 95.31 90 ASP A O 1
ATOM 646 N N . GLY A 1 91 ? 4.047 34.125 16.703 1 95.94 91 GLY A N 1
ATOM 647 C CA . GLY A 1 91 ? 5.129 34.812 16.016 1 95.94 91 GLY A CA 1
ATOM 648 C C . GLY A 1 91 ? 5.578 34.094 14.75 1 95.94 91 GLY A C 1
ATOM 649 O O . GLY A 1 91 ? 6.129 34.719 13.844 1 95.94 91 GLY A O 1
ATOM 650 N N . ARG A 1 92 ? 5.387 32.781 14.711 1 96.44 92 ARG A N 1
ATOM 651 C CA . ARG A 1 92 ? 5.859 32.031 13.547 1 96.44 92 ARG A CA 1
ATOM 652 C C . ARG A 1 92 ? 4.711 31.328 12.852 1 96.44 92 ARG A C 1
ATOM 654 O O . ARG A 1 92 ? 4.922 30.625 11.859 1 96.44 92 ARG A O 1
ATOM 661 N N . VAL A 1 93 ? 3.523 31.422 13.383 1 98.62 93 VAL A N 1
ATOM 662 C CA . VAL A 1 93 ? 2.367 30.734 12.805 1 98.62 93 VAL A CA 1
ATOM 663 C C . VAL A 1 93 ? 1.356 31.781 12.312 1 98.62 93 VAL A C 1
ATOM 665 O O . VAL A 1 93 ? 0.94 32.656 13.07 1 98.62 93 VAL A O 1
ATOM 668 N N . ALA A 1 94 ? 1.013 31.719 11.102 1 98.44 94 ALA A N 1
ATOM 669 C CA . ALA A 1 94 ? -0.049 32.531 10.508 1 98.44 94 ALA A CA 1
ATOM 670 C C . ALA A 1 94 ? -1.258 31.672 10.148 1 98.44 94 ALA A C 1
ATOM 672 O O . ALA A 1 94 ? -1.109 30.5 9.773 1 98.44 94 ALA A O 1
ATOM 673 N N . VAL A 1 95 ? -2.42 32.219 10.242 1 98.62 95 VAL A N 1
ATOM 674 C CA . VAL A 1 95 ? -3.648 31.531 9.891 1 98.62 95 VAL A CA 1
ATOM 675 C C . VAL A 1 95 ? -4.355 32.25 8.758 1 98.62 95 VAL A C 1
ATOM 677 O O . VAL A 1 95 ? -4.605 33.469 8.844 1 98.62 95 VAL A O 1
ATOM 680 N N . ILE A 1 96 ? -4.613 31.594 7.711 1 98.69 96 ILE A N 1
ATOM 681 C CA . ILE A 1 96 ? -5.309 32.156 6.559 1 98.69 96 ILE A CA 1
ATOM 682 C C . ILE A 1 96 ? -6.672 31.484 6.398 1 98.69 96 ILE A C 1
ATOM 684 O O . ILE A 1 96 ? -6.762 30.25 6.363 1 98.69 96 ILE A O 1
ATOM 688 N N . GLU A 1 97 ? -7.746 32.281 6.402 1 98.5 97 GLU A N 1
ATOM 689 C CA . GLU A 1 97 ? -9.078 31.766 6.066 1 98.5 97 GLU A CA 1
ATOM 690 C C . GLU A 1 97 ? -9.258 31.656 4.555 1 98.5 97 GLU A C 1
ATOM 692 O O . GLU A 1 97 ? -9.328 32.688 3.857 1 98.5 97 GLU A O 1
ATOM 697 N N . ALA A 1 98 ? -9.336 30.453 4.023 1 98.19 98 ALA A N 1
ATOM 698 C CA . ALA A 1 98 ? -9.461 30.266 2.58 1 98.19 98 ALA A CA 1
ATOM 699 C C . ALA A 1 98 ? -10.031 28.875 2.256 1 98.19 98 ALA A C 1
ATOM 701 O O . ALA A 1 98 ? -9.836 27.922 3.014 1 98.19 98 ALA A O 1
ATOM 702 N N . ASP A 1 99 ? -10.734 28.781 1.146 1 96.62 99 ASP A N 1
ATOM 703 C CA . ASP A 1 99 ? -11.188 27.531 0.557 1 96.62 99 ASP A CA 1
ATOM 704 C C . ASP A 1 99 ? -10.148 26.984 -0.423 1 96.62 99 ASP A C 1
ATOM 706 O O . ASP A 1 99 ? -9.922 27.562 -1.487 1 96.62 99 ASP A O 1
ATOM 710 N N . LEU A 1 100 ? -9.602 25.875 -0.075 1 96.19 100 LEU A N 1
ATOM 711 C CA . LEU A 1 100 ? -8.523 25.281 -0.87 1 96.19 100 LEU A CA 1
ATOM 712 C C . LEU A 1 100 ? -9.031 24.859 -2.244 1 96.19 100 LEU A C 1
ATOM 714 O O . LEU A 1 100 ? -8.242 24.688 -3.176 1 96.19 100 LEU A O 1
ATOM 718 N N . LEU A 1 101 ? -10.305 24.609 -2.359 1 94.56 101 LEU A N 1
ATOM 719 C CA . LEU A 1 101 ? -10.867 24.141 -3.617 1 94.56 101 LEU A CA 1
ATOM 720 C C . LEU A 1 101 ? -11.391 25.297 -4.461 1 94.56 101 LEU A C 1
ATOM 722 O O . LEU A 1 101 ? -11.93 25.078 -5.547 1 94.56 101 LEU A O 1
ATOM 726 N N . ALA A 1 102 ? -11.273 26.547 -3.953 1 95.25 102 ALA A N 1
ATOM 727 C CA . ALA A 1 102 ? -11.656 27.719 -4.719 1 95.25 102 ALA A CA 1
ATOM 728 C C . ALA A 1 102 ? -10.734 27.922 -5.918 1 95.25 102 ALA A C 1
ATOM 730 O O . ALA A 1 102 ? -9.617 27.391 -5.949 1 95.25 102 ALA A O 1
ATOM 731 N N . PRO A 1 103 ? -11.148 28.672 -6.906 1 95.19 103 PRO A N 1
ATOM 732 C CA . PRO A 1 103 ? -10.281 29 -8.039 1 95.19 103 PRO A CA 1
ATOM 733 C C . PRO A 1 103 ? -8.977 29.688 -7.605 1 95.19 103 PRO A C 1
ATOM 735 O O . PRO A 1 103 ? -8.953 30.391 -6.594 1 95.19 103 PRO A O 1
ATOM 738 N N . GLY A 1 104 ? -7.941 29.531 -8.422 1 95.12 104 GLY A N 1
ATOM 739 C CA . GLY A 1 104 ? -6.613 30.031 -8.117 1 95.12 104 GLY A CA 1
ATOM 740 C C . GLY A 1 104 ? -6.59 31.516 -7.801 1 95.12 104 GLY A C 1
ATOM 741 O O . GLY A 1 104 ? -5.883 31.953 -6.887 1 95.12 104 GLY A O 1
ATOM 742 N N . VAL A 1 105 ? -7.414 32.25 -8.477 1 96.06 105 VAL A N 1
ATOM 743 C CA . VAL A 1 105 ? -7.449 33.719 -8.305 1 96.06 105 VAL A CA 1
ATOM 744 C C . VAL A 1 105 ? -7.93 34.062 -6.898 1 96.06 105 VAL A C 1
ATOM 746 O O . VAL A 1 105 ? -7.406 34.969 -6.262 1 96.06 105 VAL A O 1
ATOM 749 N N . GLN A 1 106 ? -8.883 33.312 -6.457 1 97.12 106 GLN A N 1
ATOM 750 C CA . GLN A 1 106 ? -9.414 33.531 -5.117 1 97.12 106 GLN A CA 1
ATOM 751 C C . GLN A 1 106 ? -8.414 33.094 -4.047 1 97.12 106 GLN A C 1
ATOM 753 O O . GLN A 1 106 ? -8.266 33.75 -3.023 1 97.12 106 GLN A O 1
ATOM 758 N N . ARG A 1 107 ? -7.711 32 -4.234 1 97.5 107 ARG A N 1
ATOM 759 C CA . ARG A 1 107 ? -6.695 31.531 -3.295 1 97.5 107 ARG A CA 1
ATOM 760 C C . ARG A 1 107 ? -5.559 32.531 -3.172 1 97.5 107 ARG A C 1
ATOM 762 O O . ARG A 1 107 ? -5.113 32.844 -2.064 1 97.5 107 ARG A O 1
ATOM 769 N N . ARG A 1 108 ? -5.184 33.125 -4.281 1 97.44 108 ARG A N 1
ATOM 770 C CA . ARG A 1 108 ? -4.117 34.125 -4.277 1 97.44 108 ARG A CA 1
ATOM 771 C C . ARG A 1 108 ? -4.551 35.375 -3.555 1 97.44 108 ARG A C 1
ATOM 773 O O . ARG A 1 108 ? -3.771 35.969 -2.811 1 97.44 108 ARG A O 1
ATOM 780 N N . ALA A 1 109 ? -5.773 35.75 -3.793 1 97.62 109 ALA A N 1
ATOM 781 C CA . ALA A 1 109 ? -6.316 36.938 -3.123 1 97.62 109 ALA A CA 1
ATOM 782 C C . ALA A 1 109 ? -6.332 36.75 -1.608 1 97.62 109 ALA A C 1
ATOM 784 O O . ALA A 1 109 ? -6.207 37.719 -0.854 1 97.62 109 ALA A O 1
ATOM 785 N N . ALA A 1 110 ? -6.438 35.5 -1.219 1 97.56 110 ALA A N 1
ATOM 786 C CA . ALA A 1 110 ? -6.473 35.188 0.207 1 97.56 110 ALA A CA 1
ATOM 787 C C . ALA A 1 110 ? -5.059 35.094 0.778 1 97.56 110 ALA A C 1
ATOM 789 O O . ALA A 1 110 ? -4.883 34.906 1.987 1 97.56 110 ALA A O 1
ATOM 790 N N . GLY A 1 111 ? -4.043 35.094 -0.084 1 97.38 111 GLY A N 1
ATOM 791 C CA . GLY A 1 111 ? -2.666 35.094 0.388 1 97.38 111 GLY A CA 1
ATOM 792 C C . GLY A 1 111 ? -1.95 33.781 0.115 1 97.38 111 GLY A C 1
ATOM 793 O O . GLY A 1 111 ? -0.833 33.562 0.589 1 97.38 111 GLY A O 1
ATOM 794 N N . LEU A 1 112 ? -2.611 32.906 -0.605 1 98.12 112 LEU A N 1
ATOM 795 C CA . LEU A 1 112 ? -1.989 31.641 -0.959 1 98.12 112 LEU A CA 1
ATOM 796 C C . LEU A 1 112 ? -1.278 31.734 -2.305 1 98.12 112 LEU A C 1
ATOM 798 O O . LEU A 1 112 ? -1.902 31.562 -3.355 1 98.12 112 LEU A O 1
ATOM 802 N N . GLU A 1 113 ? -0.031 31.906 -2.232 1 97.31 113 GLU A N 1
ATOM 803 C CA . GLU A 1 113 ? 0.763 32.094 -3.443 1 97.31 113 GLU A CA 1
ATOM 804 C C . GLU A 1 113 ? 1.345 30.781 -3.93 1 97.31 113 GLU A C 1
ATOM 806 O O . GLU A 1 113 ? 1.796 29.953 -3.127 1 97.31 113 GLU A O 1
ATOM 811 N N . PRO A 1 114 ? 1.348 30.578 -5.223 1 97.94 114 PRO A N 1
ATOM 812 C CA . PRO A 1 114 ? 2.004 29.375 -5.758 1 97.94 114 PRO A CA 1
ATOM 813 C C . PRO A 1 114 ? 3.477 29.297 -5.367 1 97.94 114 PRO A C 1
ATOM 815 O O . PRO A 1 114 ? 4.133 30.328 -5.176 1 97.94 114 PRO A O 1
ATOM 818 N N . ASP A 1 115 ? 3.951 28.094 -5.227 1 98.31 115 ASP A N 1
ATOM 819 C CA . ASP A 1 115 ? 5.363 27.797 -5.02 1 98.31 115 ASP A CA 1
ATOM 820 C C . ASP A 1 115 ? 5.902 28.5 -3.783 1 98.31 115 ASP A C 1
ATOM 822 O O . ASP A 1 115 ? 7.035 29 -3.785 1 98.31 115 ASP A O 1
ATOM 826 N N . SER A 1 116 ? 5.086 28.594 -2.738 1 98.31 116 SER A N 1
ATOM 827 C CA . SER A 1 116 ? 5.477 29.375 -1.57 1 98.31 116 SER A CA 1
ATOM 828 C C . SER A 1 116 ? 5.824 28.469 -0.39 1 98.31 116 SER A C 1
ATOM 830 O O . SER A 1 116 ? 6.32 28.938 0.634 1 98.31 116 SER A O 1
ATOM 832 N N . ALA A 1 117 ? 5.574 27.203 -0.502 1 98.81 117 ALA A N 1
ATOM 833 C CA . ALA A 1 117 ? 5.785 26.281 0.61 1 98.81 117 ALA A CA 1
ATOM 834 C C . ALA A 1 117 ? 6.93 25.312 0.313 1 98.81 117 ALA A C 1
ATOM 836 O O . ALA A 1 117 ? 7.066 24.828 -0.812 1 98.81 117 ALA A O 1
ATOM 837 N N . ASP A 1 118 ? 7.781 25.031 1.355 1 98.88 118 ASP A N 1
ATOM 838 C CA . ASP A 1 118 ? 8.758 23.938 1.29 1 98.88 118 ASP A CA 1
ATOM 839 C C . ASP A 1 118 ? 8.102 22.594 1.592 1 98.88 118 ASP A C 1
ATOM 841 O O . ASP A 1 118 ? 8.5 21.562 1.039 1 98.88 118 ASP A O 1
ATOM 845 N N . ILE A 1 119 ? 7.141 22.656 2.471 1 98.88 119 ILE A N 1
ATOM 846 C CA . ILE A 1 119 ? 6.434 21.469 2.932 1 98.88 119 ILE A CA 1
ATOM 847 C C . ILE A 1 119 ? 4.938 21.75 3.025 1 98.88 119 ILE A C 1
ATOM 849 O O . ILE A 1 119 ? 4.539 22.828 3.471 1 98.88 119 ILE A O 1
ATOM 853 N N . VAL A 1 120 ? 4.145 20.828 2.592 1 98.94 120 VAL A N 1
ATOM 854 C CA . VAL A 1 120 ? 2.703 20.844 2.82 1 98.94 120 VAL A CA 1
ATOM 855 C C . VAL A 1 120 ? 2.289 19.594 3.584 1 98.94 120 VAL A C 1
ATOM 857 O O . VAL A 1 120 ? 2.652 18.469 3.201 1 98.94 120 VAL A O 1
ATOM 860 N N . LEU A 1 121 ? 1.674 19.734 4.715 1 98.88 121 LEU A N 1
ATOM 861 C CA . LEU A 1 121 ? 0.993 18.656 5.414 1 98.88 121 LEU A CA 1
ATOM 862 C C . LEU A 1 121 ? -0.52 18.797 5.289 1 98.88 121 LEU A C 1
ATOM 864 O O . LEU A 1 121 ? -1.054 19.906 5.336 1 98.88 121 LEU A O 1
ATOM 868 N N . THR A 1 122 ? -1.202 17.656 5.145 1 98.69 122 THR A N 1
ATOM 869 C CA . THR A 1 122 ? -2.65 17.766 5.02 1 98.69 122 THR A CA 1
ATOM 870 C C . THR A 1 122 ? -3.336 16.469 5.43 1 98.69 122 THR A C 1
ATOM 872 O O . THR A 1 122 ? -2.818 15.383 5.172 1 98.69 122 THR A O 1
ATOM 875 N N . ASN A 1 123 ? -4.367 16.531 6.121 1 96.94 123 ASN A N 1
ATOM 876 C CA . ASN A 1 123 ? -5.371 15.5 6.383 1 96.94 123 ASN A CA 1
ATOM 877 C C . ASN A 1 123 ? -6.707 15.844 5.73 1 96.94 123 ASN A C 1
ATOM 879 O O . ASN A 1 123 ? -7.637 16.297 6.402 1 96.94 123 ASN A O 1
ATOM 883 N N . PRO A 1 124 ? -6.809 15.602 4.414 1 94.62 124 PRO A N 1
ATOM 884 C CA . PRO A 1 124 ? -7.98 16.078 3.668 1 94.62 124 PRO A CA 1
ATOM 885 C C . PRO A 1 124 ? -9.281 15.445 4.156 1 94.62 124 PRO A C 1
ATOM 887 O O . PRO A 1 124 ? -9.266 14.359 4.738 1 94.62 124 PRO A O 1
ATOM 890 N N . PRO A 1 125 ? -10.367 16.141 3.969 1 85.56 125 PRO A N 1
ATOM 891 C CA . PRO A 1 125 ? -11.664 15.523 4.273 1 85.56 125 PRO A CA 1
ATOM 892 C C . PRO A 1 125 ? -11.945 14.297 3.406 1 85.56 125 PRO A C 1
ATOM 894 O O . PRO A 1 125 ? -11.336 14.125 2.352 1 85.56 125 PRO A O 1
ATOM 897 N N . PHE A 1 126 ? -12.695 13.32 4.055 1 73.44 126 PHE A N 1
ATOM 898 C CA . PHE A 1 126 ? -13.07 12.148 3.279 1 73.44 126 PHE A CA 1
ATOM 899 C C . PHE A 1 126 ? -14.102 12.508 2.219 1 73.44 126 PHE A C 1
ATOM 901 O O . PHE A 1 126 ? -15.172 13.039 2.537 1 73.44 126 PHE A O 1
ATOM 908 N N . PHE A 1 127 ? -13.711 12.609 1.059 1 60.31 127 PHE A N 1
ATOM 909 C CA . PHE A 1 127 ? -14.609 12.945 -0.038 1 60.31 127 PHE A CA 1
ATOM 910 C C . PHE A 1 127 ? -15.477 11.75 -0.408 1 60.31 127 PHE A C 1
ATOM 912 O O . PHE A 1 127 ? -14.984 10.625 -0.509 1 60.31 127 PHE A O 1
ATOM 919 N N . GLU A 1 128 ? -16.562 11.312 0.466 1 51.81 128 GLU A N 1
ATOM 920 C CA . GLU A 1 128 ? -17.422 10.141 0.282 1 51.81 128 GLU A CA 1
ATOM 921 C C . GLU A 1 128 ? -17.859 10 -1.171 1 51.81 128 GLU A C 1
ATOM 923 O O . GLU A 1 128 ? -18.234 10.992 -1.806 1 51.81 128 GLU A O 1
ATOM 928 N N . GLU A 1 129 ? -17.562 8.859 -1.834 1 43.94 129 GLU A N 1
ATOM 929 C CA . GLU A 1 129 ? -18.203 8.5 -3.096 1 43.94 129 GLU A CA 1
ATOM 930 C C . GLU A 1 129 ? -19.734 8.602 -2.992 1 43.94 129 GLU A C 1
ATOM 932 O O . GLU A 1 129 ? -20.375 9.203 -3.852 1 43.94 129 GLU A O 1
ATOM 937 N N . GLY A 1 130 ? -20.422 7.441 -2.301 1 39.06 130 GLY A N 1
ATOM 938 C CA . GLY A 1 130 ? -21.812 7.004 -2.35 1 39.06 130 GLY A CA 1
ATOM 939 C C . GLY A 1 130 ? -22.766 7.961 -1.663 1 39.06 130 GLY A C 1
ATOM 940 O O . GLY A 1 130 ? -23.969 7.715 -1.612 1 39.06 130 GLY A O 1
ATOM 941 N N . ALA A 1 131 ? -22.484 8.508 -0.507 1 37.19 131 ALA A N 1
ATOM 942 C CA . ALA A 1 131 ? -23.688 8.852 0.248 1 37.19 131 ALA A CA 1
ATOM 943 C C . ALA A 1 131 ? -24.578 9.789 -0.551 1 37.19 131 ALA A C 1
ATOM 945 O O . ALA A 1 131 ? -25.484 10.43 0.009 1 37.19 131 ALA A O 1
ATOM 946 N N . HIS A 1 132 ? -24.234 10.242 -1.652 1 32.97 132 HIS A N 1
ATOM 947 C CA . HIS A 1 132 ? -25.375 10.93 -2.229 1 32.97 132 HIS A CA 1
ATOM 948 C C . HIS A 1 132 ? -26.438 9.938 -2.684 1 32.97 132 HIS A C 1
ATOM 950 O O . HIS A 1 132 ? -26.25 9.234 -3.68 1 32.97 132 HIS A O 1
ATOM 956 N N . ARG A 1 133 ? -27.016 9.117 -1.891 1 33.69 133 ARG A N 1
ATOM 957 C CA . ARG A 1 133 ? -28.312 8.688 -2.379 1 33.69 133 ARG A CA 1
ATOM 958 C C . ARG A 1 133 ? -28.984 9.789 -3.197 1 33.69 133 ARG A C 1
ATOM 960 O O . ARG A 1 133 ? -29.172 10.906 -2.711 1 33.69 133 ARG A O 1
ATOM 967 N N . PRO A 1 134 ? -29.031 9.547 -4.574 1 32.97 134 PRO A N 1
ATOM 968 C CA . PRO A 1 134 ? -29.953 10.445 -5.273 1 32.97 134 PRO A CA 1
ATOM 969 C C . PRO A 1 134 ? -31.25 10.672 -4.508 1 32.97 134 PRO A C 1
ATOM 971 O O . PRO A 1 134 ? -31.797 9.742 -3.908 1 32.97 134 PRO A O 1
ATOM 974 N N . SER A 1 135 ? -31.406 11.609 -3.672 1 32.69 135 SER A N 1
ATOM 975 C CA . SER A 1 135 ? -32.844 11.875 -3.605 1 32.69 135 SER A CA 1
ATOM 976 C C . SER A 1 135 ? -33.5 11.625 -4.949 1 32.69 135 SER A C 1
ATOM 978 O O . SER A 1 135 ? -32.875 11.68 -5.996 1 32.69 135 SER A O 1
ATOM 980 N N . PRO A 1 136 ? -34.719 10.805 -5.055 1 33.78 136 PRO A N 1
ATOM 981 C CA . PRO A 1 136 ? -35.438 10.594 -6.32 1 33.78 136 PRO A CA 1
ATOM 982 C C . PRO A 1 136 ? -35.219 11.742 -7.305 1 33.78 136 PRO A C 1
ATOM 984 O O . PRO A 1 136 ? -35.812 11.734 -8.391 1 33.78 136 PRO A O 1
ATOM 987 N N . VAL A 1 137 ? -34.906 12.969 -6.816 1 31.56 137 VAL A N 1
ATOM 988 C CA . VAL A 1 137 ? -34.719 13.969 -7.863 1 31.56 137 VAL A CA 1
ATOM 989 C C . VAL A 1 137 ? -33.438 13.711 -8.633 1 31.56 137 VAL A C 1
ATOM 991 O O . VAL A 1 137 ? -32.406 13.383 -8.031 1 31.56 137 VAL A O 1
ATOM 994 N N . PRO A 1 138 ? -33.312 13.711 -9.992 1 33.81 138 PRO A N 1
ATOM 995 C CA . PRO A 1 138 ? -32.375 13.391 -11.07 1 33.81 138 PRO A CA 1
ATOM 996 C C . PRO A 1 138 ? -30.938 13.703 -10.711 1 33.81 138 PRO A C 1
ATOM 998 O O . PRO A 1 138 ? -30 13.25 -11.391 1 33.81 138 PRO A O 1
ATOM 1001 N N . GLN A 1 139 ? -30.531 14.609 -9.734 1 28.61 139 GLN A N 1
ATOM 1002 C CA . GLN A 1 139 ? -29.188 15.172 -9.734 1 28.61 139 GLN A CA 1
ATOM 1003 C C . GLN A 1 139 ? -28.219 14.289 -8.961 1 28.61 139 GLN A C 1
ATOM 1005 O O . GLN A 1 139 ? -27.359 14.789 -8.234 1 28.61 139 GLN A O 1
ATOM 1010 N N . LYS A 1 140 ? -28.438 13.125 -8.656 1 35.41 140 LYS A N 1
ATOM 1011 C CA . LYS A 1 140 ? -27.641 12.328 -7.723 1 35.41 140 LYS A CA 1
ATOM 1012 C C . LYS A 1 140 ? -26.359 11.812 -8.375 1 35.41 140 LYS A C 1
ATOM 1014 O O . LYS A 1 140 ? -25.531 11.188 -7.715 1 35.41 140 LYS A O 1
ATOM 1019 N N . ALA A 1 141 ? -26.344 11.5 -9.586 1 38.28 141 ALA A N 1
ATOM 1020 C CA . ALA A 1 141 ? -25.188 10.945 -10.273 1 38.28 141 ALA A CA 1
ATOM 1021 C C . ALA A 1 141 ? -23.922 11.758 -9.961 1 38.28 141 ALA A C 1
ATOM 1023 O O . ALA A 1 141 ? -22.828 11.398 -10.391 1 38.28 141 ALA A O 1
ATOM 1024 N N . SER A 1 142 ? -23.984 12.922 -9.398 1 30.48 142 SER A N 1
ATOM 1025 C CA . SER A 1 142 ? -22.906 13.898 -9.383 1 30.48 142 SER A CA 1
ATOM 1026 C C . SER A 1 142 ? -21.953 13.656 -8.219 1 30.48 142 SER A C 1
ATOM 1028 O O . SER A 1 142 ? -20.859 14.242 -8.164 1 30.48 142 SER A O 1
ATOM 1030 N N . ALA A 1 143 ? -22.328 12.883 -7.297 1 34.25 143 ALA A N 1
ATOM 1031 C CA . ALA A 1 143 ? -21.562 12.953 -6.047 1 34.25 143 ALA A CA 1
ATOM 1032 C C . ALA A 1 143 ? -20.344 12.039 -6.094 1 34.25 143 ALA A C 1
ATOM 1034 O O . ALA A 1 143 ? -19.281 12.383 -5.562 1 34.25 143 ALA A O 1
ATOM 1035 N N . HIS A 1 144 ? -20.438 10.742 -6.461 1 38.81 144 HIS A N 1
ATOM 1036 C CA . HIS A 1 144 ? -19.281 9.852 -6.496 1 38.81 144 HIS A CA 1
ATOM 1037 C C . HIS A 1 144 ? -18.156 10.445 -7.34 1 38.81 144 HIS A C 1
ATOM 1039 O O . HIS A 1 144 ? -16.984 10.258 -7.035 1 38.81 144 HIS A O 1
ATOM 1045 N N . THR A 1 145 ? -18.516 11.039 -8.383 1 40.75 145 THR A N 1
ATOM 1046 C CA . THR A 1 145 ? -17.641 11.734 -9.336 1 40.75 145 THR A CA 1
ATOM 1047 C C . THR A 1 145 ? -16.984 12.945 -8.68 1 40.75 145 THR A C 1
ATOM 1049 O O . THR A 1 145 ? -15.859 13.312 -9.031 1 40.75 145 THR A O 1
ATOM 1052 N N . PHE A 1 146 ? -17.656 13.359 -7.625 1 40.81 146 PHE A N 1
ATOM 1053 C CA . PHE A 1 146 ? -17.188 14.586 -6.988 1 40.81 146 PHE A CA 1
ATOM 1054 C C . PHE A 1 146 ? -16.094 14.281 -5.973 1 40.81 146 PHE A C 1
ATOM 1056 O O . PHE A 1 146 ? -15.156 15.07 -5.816 1 40.81 146 PHE A O 1
ATOM 1063 N N . ALA A 1 147 ? -16.203 12.906 -5.281 1 49.66 147 ALA A N 1
ATOM 1064 C CA . ALA A 1 147 ? -15.203 12.562 -4.273 1 49.66 147 ALA A CA 1
ATOM 1065 C C . ALA A 1 147 ? -13.828 12.383 -4.902 1 49.66 147 ALA A C 1
ATOM 1067 O O . ALA A 1 147 ? -12.828 12.898 -4.387 1 49.66 147 ALA A O 1
ATOM 1068 N N . ALA A 1 148 ? -13.68 11.516 -5.93 1 56.28 148 ALA A N 1
ATOM 1069 C CA . ALA A 1 148 ? -12.438 11.367 -6.68 1 56.28 148 ALA A CA 1
ATOM 1070 C C . ALA A 1 148 ? -11.984 12.703 -7.27 1 56.28 148 ALA A C 1
ATOM 1072 O O . ALA A 1 148 ? -10.805 13.047 -7.223 1 56.28 148 ALA A O 1
ATOM 1073 N N . GLY A 1 149 ? -12.953 13.367 -7.488 1 73.44 149 GLY A N 1
ATOM 1074 C CA . GLY A 1 149 ? -12.648 14.672 -8.047 1 73.44 149 GLY A CA 1
ATOM 1075 C C . GLY A 1 149 ? -12.188 15.672 -7 1 73.44 149 GLY A C 1
ATOM 1076 O O . GLY A 1 149 ? -11.312 16.5 -7.27 1 73.44 149 GLY A O 1
ATOM 1077 N N . GLY A 1 150 ? -12.703 15.383 -5.777 1 88.69 150 GLY A N 1
ATOM 1078 C CA . GLY A 1 150 ? -12.359 16.312 -4.715 1 88.69 150 GLY A CA 1
ATOM 1079 C C . GLY A 1 150 ? -10.938 16.141 -4.219 1 88.69 150 GLY A C 1
ATOM 1080 O O . GLY A 1 150 ? -10.211 17.125 -4.062 1 88.69 150 GLY A O 1
ATOM 1081 N N . LEU A 1 151 ? -10.523 14.859 -4.113 1 94.5 151 LEU A N 1
ATOM 1082 C CA . LEU A 1 151 ? -9.164 14.609 -3.641 1 94.5 151 LEU A CA 1
ATOM 1083 C C . LEU A 1 151 ? -8.141 15.047 -4.684 1 94.5 151 LEU A C 1
ATOM 1085 O O . LEU A 1 151 ? -7.094 15.609 -4.336 1 94.5 151 LEU A O 1
ATOM 1089 N N . ASP A 1 152 ? -8.477 14.805 -5.906 1 95 152 ASP A N 1
ATOM 1090 C CA . ASP A 1 152 ? -7.586 15.219 -6.988 1 95 152 ASP A CA 1
ATOM 1091 C C . ASP A 1 152 ? -7.387 16.734 -6.984 1 95 152 ASP A C 1
ATOM 1093 O O . ASP A 1 152 ? -6.254 17.203 -7.07 1 95 152 ASP A O 1
ATOM 1097 N N . LEU A 1 153 ? -8.477 17.484 -6.852 1 95.12 153 LEU A N 1
ATOM 1098 C CA . LEU A 1 153 ? -8.398 18.938 -6.816 1 95.12 153 LEU A CA 1
ATOM 1099 C C . LEU A 1 153 ? -7.613 19.406 -5.594 1 95.12 153 LEU A C 1
ATOM 1101 O O . LEU A 1 153 ? -6.797 20.328 -5.691 1 95.12 153 LEU A O 1
ATOM 1105 N N . TRP A 1 154 ? -7.883 18.797 -4.48 1 96.88 154 TRP A N 1
ATOM 1106 C CA . TRP A 1 154 ? -7.176 19.109 -3.246 1 96.88 154 TRP A CA 1
ATOM 1107 C C . TRP A 1 154 ? -5.668 18.953 -3.422 1 96.88 154 TRP A C 1
ATOM 1109 O O . TRP A 1 154 ? -4.895 19.844 -3.086 1 96.88 154 TRP A O 1
ATOM 1119 N N . LEU A 1 155 ? -5.27 17.812 -4.004 1 97.38 155 LEU A N 1
ATOM 1120 C CA . LEU A 1 155 ? -3.848 17.516 -4.137 1 97.38 155 LEU A CA 1
ATOM 1121 C C . LEU A 1 155 ? -3.215 18.375 -5.23 1 97.38 155 LEU A C 1
ATOM 1123 O O . LEU A 1 155 ? -2.033 18.719 -5.148 1 97.38 155 LEU A O 1
ATOM 1127 N N . ARG A 1 156 ? -3.979 18.797 -6.211 1 97.12 156 ARG A N 1
ATOM 1128 C CA . ARG A 1 156 ? -3.494 19.766 -7.18 1 97.12 156 ARG A CA 1
ATOM 1129 C C . ARG A 1 156 ? -3.186 21.109 -6.508 1 97.12 156 ARG A C 1
ATOM 1131 O O . ARG A 1 156 ? -2.188 21.75 -6.832 1 97.12 156 ARG A O 1
ATOM 1138 N N . THR A 1 157 ? -4.09 21.484 -5.625 1 97.88 157 THR A N 1
ATOM 1139 C CA . THR A 1 157 ? -3.857 22.719 -4.875 1 97.88 157 THR A CA 1
ATOM 1140 C C . THR A 1 157 ? -2.604 22.594 -4.016 1 97.88 157 THR A C 1
ATOM 1142 O O . THR A 1 157 ? -1.795 23.531 -3.955 1 97.88 157 THR A O 1
ATOM 1145 N N . CYS A 1 158 ? -2.42 21.422 -3.342 1 98.62 158 CYS A N 1
ATOM 1146 C CA . CYS A 1 158 ? -1.195 21.188 -2.586 1 98.62 158 CYS A CA 1
ATOM 1147 C C . CYS A 1 158 ? 0.034 21.359 -3.471 1 98.62 158 CYS A C 1
ATOM 1149 O O . CYS A 1 158 ? 0.995 22.016 -3.082 1 98.62 158 CYS A O 1
ATOM 1151 N N . ALA A 1 159 ? -0.051 20.781 -4.629 1 98.56 159 ALA A N 1
ATOM 1152 C CA . ALA A 1 159 ? 1.063 20.844 -5.566 1 98.56 159 ALA A CA 1
ATOM 1153 C C . ALA A 1 159 ? 1.323 22.297 -5.996 1 98.56 159 ALA A C 1
ATOM 1155 O O . ALA A 1 159 ? 2.477 22.719 -6.113 1 98.56 159 ALA A O 1
ATOM 1156 N N . ASP A 1 160 ? 0.28 23.031 -6.234 1 98.38 160 ASP A N 1
ATOM 1157 C CA . ASP A 1 160 ? 0.387 24.422 -6.664 1 98.38 160 ASP A CA 1
ATOM 1158 C C . ASP A 1 160 ? 1.118 25.266 -5.621 1 98.38 160 ASP A C 1
ATOM 1160 O O . ASP A 1 160 ? 1.92 26.125 -5.973 1 98.38 160 ASP A O 1
ATOM 1164 N N . LEU A 1 161 ? 0.905 25 -4.402 1 98.69 161 LEU A N 1
ATOM 1165 C CA . LEU A 1 161 ? 1.461 25.797 -3.314 1 98.69 161 LEU A CA 1
ATOM 1166 C C . LEU A 1 161 ? 2.898 25.391 -3.018 1 98.69 161 LEU A C 1
ATOM 1168 O O . LEU A 1 161 ? 3.686 26.188 -2.508 1 98.69 161 LEU A O 1
ATOM 1172 N N . LEU A 1 162 ? 3.229 24.141 -3.34 1 98.81 162 LEU A N 1
ATOM 1173 C CA . LEU A 1 162 ? 4.57 23.625 -3.098 1 98.81 162 LEU A CA 1
ATOM 1174 C C . LEU A 1 162 ? 5.555 24.156 -4.133 1 98.81 162 LEU A C 1
ATOM 1176 O O . LEU A 1 162 ? 5.234 24.234 -5.324 1 98.81 162 LEU A O 1
ATOM 1180 N N . ARG A 1 163 ? 6.746 24.531 -3.709 1 98.56 163 ARG A N 1
ATOM 1181 C CA . ARG A 1 163 ? 7.82 24.797 -4.66 1 98.56 163 ARG A CA 1
ATOM 1182 C C . ARG A 1 163 ? 8.258 23.516 -5.355 1 98.56 163 ARG A C 1
ATOM 1184 O O . ARG A 1 163 ? 8.031 22.422 -4.84 1 98.56 163 ARG A O 1
ATOM 1191 N N . PRO A 1 164 ? 8.883 23.656 -6.531 1 98 164 PRO A N 1
ATOM 1192 C CA . PRO A 1 164 ? 9.484 22.453 -7.094 1 98 164 PRO A CA 1
ATOM 1193 C C . PRO A 1 164 ? 10.422 21.75 -6.117 1 98 164 PRO A C 1
ATOM 1195 O O . PRO A 1 164 ? 11.227 22.391 -5.449 1 98 164 PRO A O 1
ATOM 1198 N N . GLY A 1 165 ? 10.266 20.438 -5.969 1 98.5 165 GLY A N 1
ATOM 1199 C CA . GLY A 1 165 ? 11.078 19.688 -5.02 1 98.5 165 GLY A CA 1
ATOM 1200 C C . GLY A 1 165 ? 10.539 19.734 -3.604 1 98.5 165 GLY A C 1
ATOM 1201 O O . GLY A 1 165 ? 11.094 19.109 -2.701 1 98.5 165 GLY A O 1
ATOM 1202 N N . GLY A 1 166 ? 9.469 20.562 -3.457 1 98.88 166 GLY A N 1
ATOM 1203 C CA . GLY A 1 166 ? 8.836 20.594 -2.152 1 98.88 166 GLY A CA 1
ATOM 1204 C C . GLY A 1 166 ? 8.242 19.25 -1.746 1 98.88 166 GLY A C 1
ATOM 1205 O O . GLY A 1 166 ? 8.055 18.375 -2.586 1 98.88 166 GLY A O 1
ATOM 1206 N N . ARG A 1 167 ? 7.973 19.062 -0.461 1 98.88 167 ARG A N 1
ATOM 1207 C CA . ARG A 1 167 ? 7.547 17.766 0.062 1 98.88 167 ARG A CA 1
ATOM 1208 C C . ARG A 1 167 ? 6.102 17.828 0.546 1 98.88 167 ARG A C 1
ATOM 1210 O O . ARG A 1 167 ? 5.684 18.797 1.164 1 98.88 167 ARG A O 1
ATOM 1217 N N . LEU A 1 168 ? 5.391 16.797 0.224 1 98.94 168 LEU A N 1
ATOM 1218 C CA . LEU A 1 168 ? 4.008 16.625 0.656 1 98.94 168 LEU A CA 1
ATOM 1219 C C . LEU A 1 168 ? 3.906 15.523 1.713 1 98.94 168 LEU A C 1
ATOM 1221 O O . LEU A 1 168 ? 4.504 14.453 1.564 1 98.94 168 LEU A O 1
ATOM 1225 N N . GLY A 1 169 ? 3.26 15.781 2.816 1 98.88 169 GLY A N 1
ATOM 1226 C CA . GLY A 1 169 ? 2.822 14.789 3.785 1 98.88 169 GLY A CA 1
ATOM 1227 C C . GLY A 1 169 ? 1.313 14.688 3.898 1 98.88 169 GLY A C 1
ATOM 1228 O O . GLY A 1 169 ? 0.635 15.695 4.121 1 98.88 169 GLY A O 1
ATOM 1229 N N . LEU A 1 170 ? 0.799 13.516 3.768 1 98.44 170 LEU A N 1
ATOM 1230 C CA . LEU A 1 170 ? -0.634 13.25 3.734 1 98.44 170 LEU A CA 1
ATOM 1231 C C . LEU A 1 170 ? -0.988 12.07 4.641 1 98.44 170 LEU A C 1
ATOM 1233 O O . LEU A 1 170 ? -0.266 11.078 4.684 1 98.44 170 LEU A O 1
ATOM 1237 N N . ILE A 1 171 ? -2.016 12.25 5.453 1 98.56 171 ILE A N 1
ATOM 1238 C CA . ILE A 1 171 ? -2.609 11.094 6.117 1 98.56 171 ILE A CA 1
ATOM 1239 C C . ILE A 1 171 ? -4.031 10.883 5.609 1 98.56 171 ILE A C 1
ATOM 1241 O O . ILE A 1 171 ? -4.77 11.844 5.387 1 98.56 171 ILE A O 1
ATOM 1245 N N . HIS A 1 172 ? -4.434 9.688 5.336 1 97.75 172 HIS A N 1
ATOM 1246 C CA . HIS A 1 172 ? -5.75 9.344 4.801 1 97.75 172 HIS A CA 1
ATOM 1247 C C . HIS A 1 172 ? -6.164 7.941 5.219 1 97.75 172 HIS A C 1
ATOM 1249 O O . HIS A 1 172 ? -5.363 7.195 5.785 1 97.75 172 HIS A O 1
ATOM 1255 N N . ARG A 1 173 ? -7.418 7.629 5.016 1 97.62 173 ARG A N 1
ATOM 1256 C CA . ARG A 1 173 ? -7.875 6.254 5.207 1 97.62 173 ARG A CA 1
ATOM 1257 C C . ARG A 1 173 ? -7.066 5.285 4.355 1 97.62 173 ARG A C 1
ATOM 1259 O O . ARG A 1 173 ? -6.758 5.574 3.197 1 97.62 173 ARG A O 1
ATOM 1266 N N . ALA A 1 174 ? -6.867 4.098 4.922 1 98.25 174 ALA A N 1
ATOM 1267 C CA . ALA A 1 174 ? -6.078 3.1 4.207 1 98.25 174 ALA A CA 1
ATOM 1268 C C . ALA A 1 174 ? -6.797 2.631 2.947 1 98.25 174 ALA A C 1
ATOM 1270 O O . ALA A 1 174 ? -6.164 2.354 1.927 1 98.25 174 ALA A O 1
ATOM 1271 N N . ASP A 1 175 ? -8.109 2.518 3.004 1 97.12 175 ASP A N 1
ATOM 1272 C CA . ASP A 1 175 ? -8.859 1.988 1.866 1 97.12 175 ASP A CA 1
ATOM 1273 C C . ASP A 1 175 ? -8.883 2.988 0.711 1 97.12 175 ASP A C 1
ATOM 1275 O O . ASP A 1 175 ? -9.281 2.646 -0.403 1 97.12 175 ASP A O 1
ATOM 1279 N N . ALA A 1 176 ? -8.414 4.227 0.93 1 96.19 176 ALA A N 1
ATOM 1280 C CA . ALA A 1 176 ? -8.367 5.254 -0.109 1 96.19 176 ALA A CA 1
ATOM 1281 C C . ALA A 1 176 ? -6.988 5.301 -0.769 1 96.19 176 ALA A C 1
ATOM 1283 O O . ALA A 1 176 ? -6.742 6.133 -1.646 1 96.19 176 ALA A O 1
ATOM 1284 N N . LEU A 1 177 ? -6.074 4.41 -0.376 1 97.94 177 LEU A N 1
ATOM 1285 C CA . LEU A 1 177 ? -4.703 4.461 -0.868 1 97.94 177 LEU A CA 1
ATOM 1286 C C . LEU A 1 177 ? -4.672 4.457 -2.393 1 97.94 177 LEU A C 1
ATOM 1288 O O . LEU A 1 177 ? -3.969 5.266 -3.006 1 97.94 177 LEU A O 1
ATOM 1292 N N . PRO A 1 178 ? -5.457 3.605 -3.107 1 97.38 178 PRO A N 1
ATOM 1293 C CA . PRO A 1 178 ? -5.406 3.65 -4.57 1 97.38 178 PRO A CA 1
ATOM 1294 C C . PRO A 1 178 ? -5.777 5.023 -5.133 1 97.38 178 PRO A C 1
ATOM 1296 O O . PRO A 1 178 ? -5.129 5.508 -6.062 1 97.38 178 PRO A O 1
ATOM 1299 N N . THR A 1 179 ? -6.762 5.641 -4.543 1 95.5 179 THR A N 1
ATOM 1300 C CA . THR A 1 179 ? -7.207 6.957 -4.992 1 95.5 179 THR A CA 1
ATOM 1301 C C . THR A 1 179 ? -6.141 8.008 -4.727 1 95.5 179 THR A C 1
ATOM 1303 O O . THR A 1 179 ? -5.898 8.883 -5.566 1 95.5 179 THR A O 1
ATOM 1306 N N . CYS A 1 180 ? -5.523 7.914 -3.562 1 97.38 180 CYS A N 1
ATOM 1307 C CA . CYS A 1 180 ? -4.445 8.836 -3.234 1 97.38 180 CYS A CA 1
ATOM 1308 C C . CYS A 1 180 ? -3.309 8.727 -4.246 1 97.38 180 CYS A C 1
ATOM 1310 O O . CYS A 1 180 ? -2.828 9.742 -4.758 1 97.38 180 CYS A O 1
ATOM 1312 N N . LEU A 1 181 ? -2.922 7.492 -4.504 1 97.75 181 LEU A N 1
ATOM 1313 C CA . LEU A 1 181 ? -1.803 7.266 -5.41 1 97.75 181 LEU A CA 1
ATOM 1314 C C . LEU A 1 181 ? -2.143 7.742 -6.82 1 97.75 181 LEU A C 1
ATOM 1316 O O . LEU A 1 181 ? -1.287 8.297 -7.516 1 97.75 181 LEU A O 1
ATOM 1320 N N . ASP A 1 182 ? -3.361 7.539 -7.207 1 95.38 182 ASP A N 1
ATOM 1321 C CA . ASP A 1 182 ? -3.816 8.023 -8.508 1 95.38 182 ASP A CA 1
ATOM 1322 C C . ASP A 1 182 ? -3.738 9.539 -8.586 1 95.38 182 ASP A C 1
ATOM 1324 O O . ASP A 1 182 ? -3.285 10.094 -9.594 1 95.38 182 ASP A O 1
ATOM 1328 N N . ALA A 1 183 ? -4.145 10.227 -7.547 1 96.06 183 ALA A N 1
ATOM 1329 C CA . ALA A 1 183 ? -4.176 11.688 -7.512 1 96.06 183 ALA A CA 1
ATOM 1330 C C . ALA A 1 183 ? -2.764 12.266 -7.508 1 96.06 183 ALA A C 1
ATOM 1332 O O . ALA A 1 183 ? -2.549 13.398 -7.949 1 96.06 183 ALA A O 1
ATOM 1333 N N . LEU A 1 184 ? -1.812 11.5 -7.023 1 97.75 184 LEU A N 1
ATOM 1334 C CA . LEU A 1 184 ? -0.432 11.969 -6.93 1 97.75 184 LEU A CA 1
ATOM 1335 C C . LEU A 1 184 ? 0.307 11.742 -8.25 1 97.75 184 LEU A C 1
ATOM 1337 O O . LEU A 1 184 ? 1.348 12.352 -8.492 1 97.75 184 LEU A O 1
ATOM 1341 N N . ARG A 1 185 ? -0.224 10.805 -9.008 1 95.06 185 ARG A N 1
ATOM 1342 C CA . ARG A 1 185 ? 0.446 10.344 -10.219 1 95.06 185 ARG A CA 1
ATOM 1343 C C . ARG A 1 185 ? 0.751 11.508 -11.156 1 95.06 185 ARG A C 1
ATOM 1345 O O . ARG A 1 185 ? -0.119 12.336 -11.43 1 95.06 185 ARG A O 1
ATOM 1352 N N . GLY A 1 186 ? 1.975 11.578 -11.648 1 94.31 186 GLY A N 1
ATOM 1353 C CA . GLY A 1 186 ? 2.381 12.594 -12.609 1 94.31 186 GLY A CA 1
ATOM 1354 C C . GLY A 1 186 ? 2.83 13.883 -11.953 1 94.31 186 GLY A C 1
ATOM 1355 O O . GLY A 1 186 ? 3.473 14.719 -12.594 1 94.31 186 GLY A O 1
ATOM 1356 N N . ARG A 1 187 ? 2.527 14.125 -10.664 1 96.69 187 ARG A N 1
ATOM 1357 C CA . ARG A 1 187 ? 2.828 15.367 -9.969 1 96.69 187 ARG A CA 1
ATOM 1358 C C . ARG A 1 187 ? 3.879 15.156 -8.883 1 96.69 187 ARG A C 1
ATOM 1360 O O . ARG A 1 187 ? 4.699 16.031 -8.625 1 96.69 187 ARG A O 1
ATOM 1367 N N . PHE A 1 188 ? 3.74 13.992 -8.344 1 98.44 188 PHE A N 1
ATOM 1368 C CA . PHE A 1 188 ? 4.625 13.648 -7.242 1 98.44 188 PHE A CA 1
ATOM 1369 C C . PHE A 1 188 ? 5.332 12.328 -7.508 1 98.44 188 PHE A C 1
ATOM 1371 O O . PHE A 1 188 ? 4.785 11.445 -8.172 1 98.44 188 PHE A O 1
ATOM 1378 N N . GLY A 1 189 ? 6.52 12.172 -7.027 1 97.94 189 GLY A N 1
ATOM 1379 C CA . GLY A 1 189 ? 7.254 10.914 -6.953 1 97.94 189 GLY A CA 1
ATOM 1380 C C . GLY A 1 189 ? 7.902 10.688 -5.602 1 97.94 189 GLY A C 1
ATOM 1381 O O . GLY A 1 189 ? 7.52 11.305 -4.609 1 97.94 189 GLY A O 1
ATOM 1382 N N . ASP A 1 190 ? 8.812 9.68 -5.539 1 97.81 190 ASP A N 1
ATOM 1383 C CA . ASP A 1 190 ? 9.422 9.312 -4.27 1 97.81 190 ASP A CA 1
ATOM 1384 C C . ASP A 1 190 ? 8.359 9.117 -3.186 1 97.81 190 ASP A C 1
ATOM 1386 O O . ASP A 1 190 ? 8.5 9.625 -2.072 1 97.81 190 ASP A O 1
ATOM 1390 N N . CYS A 1 191 ? 7.23 8.562 -3.627 1 98.5 191 CYS A N 1
ATOM 1391 C CA . CYS A 1 191 ? 6.137 8.344 -2.689 1 98.5 191 CYS A CA 1
ATOM 1392 C C . CYS A 1 191 ? 6.48 7.25 -1.688 1 98.5 191 CYS A C 1
ATOM 1394 O O . CYS A 1 191 ? 6.754 6.113 -2.076 1 98.5 191 CYS A O 1
ATOM 1396 N N . ALA A 1 192 ? 6.566 7.586 -0.47 1 98.44 192 ALA A N 1
ATOM 1397 C CA . ALA A 1 192 ? 6.758 6.645 0.63 1 98.44 192 ALA A CA 1
ATOM 1398 C C . ALA A 1 192 ? 5.48 6.5 1.455 1 98.44 192 ALA A C 1
ATOM 1400 O O . ALA A 1 192 ? 4.984 7.48 2.016 1 98.44 192 ALA A O 1
ATOM 1401 N N . VAL A 1 193 ? 4.91 5.305 1.556 1 98.81 193 VAL A N 1
ATOM 1402 C CA . VAL A 1 193 ? 3.65 5.055 2.246 1 98.81 193 VAL A CA 1
ATOM 1403 C C . VAL A 1 193 ? 3.904 4.223 3.5 1 98.81 193 VAL A C 1
ATOM 1405 O O . VAL A 1 193 ? 4.555 3.176 3.439 1 98.81 193 VAL A O 1
ATOM 1408 N N . ARG A 1 194 ? 3.457 4.672 4.586 1 98.56 194 ARG A N 1
ATOM 1409 C CA . ARG A 1 194 ? 3.508 3.949 5.852 1 98.56 194 ARG A CA 1
ATOM 1410 C C . ARG A 1 194 ? 2.105 3.59 6.336 1 98.56 194 ARG A C 1
ATOM 1412 O O . ARG A 1 194 ? 1.312 4.473 6.66 1 98.56 194 ARG A O 1
ATOM 1419 N N . PRO A 1 195 ? 1.815 2.295 6.367 1 98.69 195 PRO A N 1
ATOM 1420 C CA . PRO A 1 195 ? 0.522 1.895 6.926 1 98.69 195 PRO A CA 1
ATOM 1421 C C . PRO A 1 195 ? 0.449 2.088 8.438 1 98.69 195 PRO A C 1
ATOM 1423 O O . PRO A 1 195 ? 1.46 1.948 9.133 1 98.69 195 PRO A O 1
ATOM 1426 N N . VAL A 1 196 ? -0.693 2.391 8.898 1 98.75 196 VAL A N 1
ATOM 1427 C CA . VAL A 1 196 ? -0.981 2.459 10.328 1 98.75 196 VAL A CA 1
ATOM 1428 C C . VAL A 1 196 ? -2.049 1.428 10.688 1 98.75 196 VAL A C 1
ATOM 1430 O O . VAL A 1 196 ? -3.182 1.501 10.203 1 98.75 196 VAL A O 1
ATOM 1433 N N . HIS A 1 197 ? -1.657 0.521 11.516 1 98.62 197 HIS A N 1
ATOM 1434 C CA . HIS A 1 197 ? -2.566 -0.516 11.992 1 98.62 197 HIS A CA 1
ATOM 1435 C C . HIS A 1 197 ? -3.035 -0.226 13.414 1 98.62 197 HIS A C 1
ATOM 1437 O O . HIS A 1 197 ? -2.229 0.123 14.281 1 98.62 197 HIS A O 1
ATOM 1443 N N . GLY A 1 198 ? -4.371 -0.278 13.633 1 98.31 198 GLY A N 1
ATOM 1444 C CA . GLY A 1 198 ? -4.82 -0.248 15.016 1 98.31 198 GLY A CA 1
ATOM 1445 C C . GLY A 1 198 ? -4.215 -1.353 15.859 1 98.31 198 GLY A C 1
ATOM 1446 O O . GLY A 1 198 ? -3.703 -1.096 16.953 1 98.31 198 GLY A O 1
ATOM 1447 N N . ARG A 1 199 ? -4.324 -2.51 15.305 1 97.12 199 ARG A N 1
ATOM 1448 C CA . ARG A 1 199 ? -3.707 -3.711 15.859 1 97.12 199 ARG A CA 1
ATOM 1449 C C . ARG A 1 199 ? -2.881 -4.438 14.805 1 97.12 199 ARG A C 1
ATOM 1451 O O . ARG A 1 199 ? -3.176 -4.355 13.617 1 97.12 199 ARG A O 1
ATOM 1458 N N . ALA A 1 200 ? -1.93 -5.211 15.312 1 96 200 ALA A N 1
ATOM 1459 C CA . ALA A 1 200 ? -0.927 -5.805 14.43 1 96 200 ALA A CA 1
ATOM 1460 C C . ALA A 1 200 ? -1.565 -6.797 13.461 1 96 200 ALA A C 1
ATOM 1462 O O . ALA A 1 200 ? -1.057 -7.016 12.359 1 96 200 ALA A O 1
ATOM 1463 N N . ASP A 1 201 ? -2.66 -7.43 13.805 1 95.06 201 ASP A N 1
ATOM 1464 C CA . ASP A 1 201 ? -3.234 -8.516 13.023 1 95.06 201 ASP A CA 1
ATOM 1465 C C . ASP A 1 201 ? -4.445 -8.039 12.227 1 95.06 201 ASP A C 1
ATOM 1467 O O . ASP A 1 201 ? -5.18 -8.852 11.656 1 95.06 201 ASP A O 1
ATOM 1471 N N . ARG A 1 202 ? -4.676 -6.734 12.172 1 96.69 202 ARG A N 1
ATOM 1472 C CA . ARG A 1 202 ? -5.816 -6.164 11.469 1 96.69 202 ARG A CA 1
ATOM 1473 C C . ARG A 1 202 ? -5.363 -5.285 10.305 1 96.69 202 ARG A C 1
ATOM 1475 O O . ARG A 1 202 ? -4.266 -4.723 10.344 1 96.69 202 ARG A O 1
ATOM 1482 N N . PRO A 1 203 ? -6.195 -5.16 9.266 1 98.12 203 PRO A N 1
ATOM 1483 C CA . PRO A 1 203 ? -5.852 -4.258 8.164 1 98.12 203 PRO A CA 1
ATOM 1484 C C . PRO A 1 203 ? -5.551 -2.836 8.641 1 98.12 203 PRO A C 1
ATOM 1486 O O . PRO A 1 203 ? -6.039 -2.416 9.688 1 98.12 203 PRO A O 1
ATOM 1489 N N . ALA A 1 204 ? -4.719 -2.182 7.914 1 98.75 204 ALA A N 1
ATOM 1490 C CA . ALA A 1 204 ? -4.391 -0.794 8.227 1 98.75 204 ALA A CA 1
ATOM 1491 C C . ALA A 1 204 ? -5.641 0.078 8.234 1 98.75 204 ALA A C 1
ATOM 1493 O O . ALA A 1 204 ? -6.555 -0.13 7.434 1 98.75 204 ALA A O 1
ATOM 1494 N N . ILE A 1 205 ? -5.664 1.031 9.086 1 98.44 205 ILE A N 1
ATOM 1495 C CA . ILE A 1 205 ? -6.801 1.939 9.172 1 98.44 205 ILE A CA 1
ATOM 1496 C C . ILE A 1 205 ? -6.445 3.281 8.539 1 98.44 205 ILE A C 1
ATOM 1498 O O . ILE A 1 205 ? -7.324 4.016 8.086 1 98.44 205 ILE A O 1
ATOM 1502 N N . ARG A 1 206 ? -5.164 3.596 8.539 1 98.5 206 ARG A N 1
ATOM 1503 C CA . ARG A 1 206 ? -4.645 4.812 7.926 1 98.5 206 ARG A CA 1
ATOM 1504 C C . ARG A 1 206 ? -3.389 4.523 7.113 1 98.5 206 ARG A C 1
ATOM 1506 O O . ARG A 1 206 ? -2.758 3.479 7.289 1 98.5 206 ARG A O 1
ATOM 1513 N N . VAL A 1 207 ? -3.129 5.426 6.234 1 98.69 207 VAL A N 1
ATOM 1514 C CA . VAL A 1 207 ? -1.822 5.492 5.59 1 98.69 207 VAL A CA 1
ATOM 1515 C C . VAL A 1 207 ? -1.253 6.902 5.711 1 98.69 207 VAL A C 1
ATOM 1517 O O . VAL A 1 207 ? -1.991 7.887 5.621 1 98.69 207 VAL A O 1
ATOM 1520 N N . LEU A 1 208 ? 0.02 6.973 5.992 1 98.75 208 LEU A N 1
ATOM 1521 C CA . LEU A 1 208 ? 0.799 8.195 5.816 1 98.75 208 LEU A CA 1
ATOM 1522 C C . LEU A 1 208 ? 1.568 8.164 4.5 1 98.75 208 LEU A C 1
ATOM 1524 O O . LEU A 1 208 ? 2.219 7.168 4.18 1 98.75 208 LEU A O 1
ATOM 1528 N N . VAL A 1 209 ? 1.503 9.234 3.756 1 98.75 209 VAL A N 1
ATOM 1529 C CA . VAL A 1 209 ? 2.186 9.328 2.469 1 98.75 209 VAL A CA 1
ATOM 1530 C C . VAL A 1 209 ? 3.125 10.531 2.469 1 98.75 209 VAL A C 1
ATOM 1532 O O . VAL A 1 209 ? 2.699 11.656 2.736 1 98.75 209 VAL A O 1
ATOM 1535 N N . ALA A 1 210 ? 4.387 10.359 2.291 1 98.75 210 ALA A N 1
ATOM 1536 C CA . ALA A 1 210 ? 5.359 11.406 1.983 1 98.75 210 ALA A CA 1
ATOM 1537 C C . ALA A 1 210 ? 5.742 11.383 0.506 1 98.75 210 ALA A C 1
ATOM 1539 O O . ALA A 1 210 ? 5.969 10.312 -0.068 1 98.75 210 ALA A O 1
ATOM 1540 N N . ALA A 1 211 ? 5.742 12.461 -0.113 1 98.81 211 ALA A N 1
ATOM 1541 C CA . ALA A 1 211 ? 6.047 12.531 -1.54 1 98.81 211 ALA A CA 1
ATOM 1542 C C . ALA A 1 211 ? 6.781 13.82 -1.886 1 98.81 211 ALA A C 1
ATOM 1544 O O . ALA A 1 211 ? 6.793 14.766 -1.096 1 98.81 211 ALA A O 1
ATOM 1545 N N . VAL A 1 212 ? 7.418 13.883 -3.023 1 98.88 212 VAL A N 1
ATOM 1546 C CA . VAL A 1 212 ? 8.188 15.039 -3.48 1 98.88 212 VAL A CA 1
ATOM 1547 C C . VAL A 1 212 ? 7.637 15.523 -4.816 1 98.88 212 VAL A C 1
ATOM 1549 O O . VAL A 1 212 ? 7.535 14.758 -5.773 1 98.88 212 VAL A O 1
ATOM 1552 N N . LYS A 1 213 ? 7.27 16.766 -4.875 1 98.81 213 LYS A N 1
ATOM 1553 C CA . LYS A 1 213 ? 6.742 17.359 -6.102 1 98.81 213 LYS A CA 1
ATOM 1554 C C . LYS A 1 213 ? 7.758 17.266 -7.238 1 98.81 213 LYS A C 1
ATOM 1556 O O . LYS A 1 213 ? 8.898 17.703 -7.094 1 98.81 213 LYS A O 1
ATOM 1561 N N . GLY A 1 214 ? 7.332 16.656 -8.289 1 98.25 214 GLY A N 1
ATOM 1562 C CA . GLY A 1 214 ? 8.141 16.609 -9.492 1 98.25 214 GLY A CA 1
ATOM 1563 C C . GLY A 1 214 ? 9.141 15.461 -9.492 1 98.25 214 GLY A C 1
ATOM 1564 O O . GLY A 1 214 ? 9.859 15.258 -10.477 1 98.25 214 GLY A O 1
ATOM 1565 N N . SER A 1 215 ? 9.273 14.703 -8.453 1 98.31 215 SER A N 1
ATOM 1566 C CA . SER A 1 215 ? 10.219 13.586 -8.391 1 98.31 215 SER A CA 1
ATOM 1567 C C . SER A 1 215 ? 9.758 12.422 -9.266 1 98.31 215 SER A C 1
ATOM 1569 O O . SER A 1 215 ? 8.562 12.234 -9.477 1 98.31 215 SER A O 1
ATOM 1571 N N . ARG A 1 216 ? 10.703 11.664 -9.758 1 94.75 216 ARG A N 1
ATOM 1572 C CA . ARG A 1 216 ? 10.398 10.461 -10.523 1 94.75 216 ARG A CA 1
ATOM 1573 C C . ARG A 1 216 ? 10.906 9.211 -9.812 1 94.75 216 ARG A C 1
ATOM 1575 O O . ARG A 1 216 ? 10.945 8.125 -10.406 1 94.75 216 ARG A O 1
ATOM 1582 N N . ALA A 1 217 ? 11.484 9.492 -8.516 1 97.06 217 ALA A N 1
ATOM 1583 C CA . ALA A 1 217 ? 11.984 8.359 -7.742 1 97.06 217 ALA A CA 1
ATOM 1584 C C . ALA A 1 217 ? 10.875 7.348 -7.465 1 97.06 217 ALA A C 1
ATOM 1586 O O . ALA A 1 217 ? 9.688 7.703 -7.453 1 97.06 217 ALA A O 1
ATOM 1587 N N . PRO A 1 218 ? 11.195 6.082 -7.266 1 96.38 218 PRO A N 1
ATOM 1588 C CA . PRO A 1 218 ? 10.195 5.016 -7.188 1 96.38 218 PRO A CA 1
ATOM 1589 C C . PRO A 1 218 ? 9.383 5.059 -5.898 1 96.38 218 PRO A C 1
ATOM 1591 O O . PRO A 1 218 ? 9.797 5.691 -4.922 1 96.38 218 PRO A O 1
ATOM 1594 N N . PHE A 1 219 ? 8.312 4.406 -5.945 1 98.19 219 PHE A N 1
ATOM 1595 C CA . PHE A 1 219 ? 7.422 4.176 -4.816 1 98.19 219 PHE A CA 1
ATOM 1596 C C . PHE A 1 219 ? 8.07 3.246 -3.797 1 98.19 219 PHE A C 1
ATOM 1598 O O . PHE A 1 219 ? 8.758 2.293 -4.168 1 98.19 219 PHE A O 1
ATOM 1605 N N . ARG A 1 220 ? 7.855 3.551 -2.512 1 98.38 220 ARG A N 1
ATOM 1606 C CA . ARG A 1 220 ? 8.297 2.68 -1.427 1 98.38 220 ARG A CA 1
ATOM 1607 C C . ARG A 1 220 ? 7.16 2.426 -0.439 1 98.38 220 ARG A C 1
ATOM 1609 O O . ARG A 1 220 ? 6.422 3.346 -0.082 1 98.38 220 ARG A O 1
ATOM 1616 N N . LEU A 1 221 ? 6.926 1.202 -0.079 1 98.62 221 LEU A N 1
ATOM 1617 C CA . LEU A 1 221 ? 6.027 0.808 1.001 1 98.62 221 LEU A CA 1
ATOM 1618 C C . LEU A 1 221 ? 6.809 0.518 2.279 1 98.62 221 LEU A C 1
ATOM 1620 O O . LEU A 1 221 ? 7.551 -0.464 2.348 1 98.62 221 LEU A O 1
ATOM 1624 N N . LEU A 1 222 ? 6.625 1.339 3.271 1 98.5 222 LEU A N 1
ATOM 1625 C CA . LEU A 1 222 ? 7.465 1.343 4.465 1 98.5 222 LEU A CA 1
ATOM 1626 C C . LEU A 1 222 ? 6.891 0.418 5.535 1 98.5 222 LEU A C 1
ATOM 1628 O O . LEU A 1 222 ? 5.727 0.021 5.461 1 98.5 222 LEU A O 1
ATOM 1632 N N . PRO A 1 223 ? 7.734 0.056 6.547 1 97.88 223 PRO A N 1
ATOM 1633 C CA . PRO A 1 223 ? 7.199 -0.694 7.684 1 97.88 223 PRO A CA 1
ATOM 1634 C C . PRO A 1 223 ? 6.047 0.028 8.383 1 97.88 223 PRO A C 1
ATOM 1636 O O . PRO A 1 223 ? 6.074 1.254 8.516 1 97.88 223 PRO A O 1
ATOM 1639 N N . PRO A 1 224 ? 5.113 -0.722 8.82 1 97.94 224 PRO A N 1
ATOM 1640 C CA . PRO A 1 224 ? 3.92 -0.093 9.398 1 97.94 224 PRO A CA 1
ATOM 1641 C C . PRO A 1 224 ? 4.145 0.396 10.828 1 97.94 224 PRO A C 1
ATOM 1643 O O . PRO A 1 224 ? 5.125 0.014 11.469 1 97.94 224 PRO A O 1
ATOM 1646 N N . LEU A 1 225 ? 3.275 1.272 11.242 1 98.06 225 LEU A N 1
ATOM 1647 C CA . LEU A 1 225 ? 3.08 1.592 12.648 1 98.06 225 LEU A CA 1
ATOM 1648 C C . LEU A 1 225 ? 1.89 0.827 13.219 1 98.06 225 LEU A C 1
ATOM 1650 O O . LEU A 1 225 ? 0.809 0.821 12.625 1 98.06 225 LEU A O 1
ATOM 1654 N N . VAL A 1 226 ? 2.084 0.14 14.305 1 98.25 226 VAL A N 1
ATOM 1655 C CA . VAL A 1 226 ? 0.998 -0.466 15.07 1 98.25 226 VAL A CA 1
ATOM 1656 C C . VAL A 1 226 ? 0.673 0.4 16.281 1 98.25 226 VAL A C 1
ATOM 1658 O O . VAL A 1 226 ? 1.544 0.666 17.109 1 98.25 226 VAL A O 1
ATOM 1661 N N . LEU A 1 227 ? -0.534 0.834 16.422 1 98.44 227 LEU A N 1
ATOM 1662 C CA . LEU A 1 227 ? -0.897 1.788 17.453 1 98.44 227 LEU A CA 1
ATOM 1663 C C . LEU A 1 227 ? -1.012 1.095 18.812 1 98.44 227 LEU A C 1
ATOM 1665 O O . LEU A 1 227 ? -0.473 1.579 19.812 1 98.44 227 LEU A O 1
ATOM 1669 N N . GLN A 1 228 ? -1.709 -0.074 18.797 1 98.31 228 GLN A N 1
ATOM 1670 C CA . GLN A 1 228 ? -2.025 -0.691 20.078 1 98.31 228 GLN A CA 1
ATOM 1671 C C . GLN A 1 228 ? -1.544 -2.139 20.125 1 98.31 228 GLN A C 1
ATOM 1673 O O . GLN A 1 228 ? -1.576 -2.844 19.125 1 98.31 228 GLN A O 1
ATOM 1678 N N . ASP A 1 229 ? -1.153 -2.574 21.281 1 96.81 229 ASP A N 1
ATOM 1679 C CA . ASP A 1 229 ? -0.77 -3.969 21.469 1 96.81 229 ASP A CA 1
ATOM 1680 C C . ASP A 1 229 ? -1.988 -4.836 21.781 1 96.81 229 ASP A C 1
ATOM 1682 O O . ASP A 1 229 ? -3.127 -4.387 21.641 1 96.81 229 ASP A O 1
ATOM 1686 N N . GLU A 1 230 ? -1.793 -6.023 22.141 1 94.44 230 GLU A N 1
ATOM 1687 C CA . GLU A 1 230 ? -2.871 -6.984 22.359 1 94.44 230 GLU A CA 1
ATOM 1688 C C . GLU A 1 230 ? -3.742 -6.582 23.547 1 94.44 230 GLU A C 1
ATOM 1690 O O . GLU A 1 230 ? -4.93 -6.906 23.594 1 94.44 230 GLU A O 1
ATOM 1695 N N . ALA A 1 231 ? -3.189 -5.824 24.469 1 95.88 231 ALA A N 1
ATOM 1696 C CA . ALA A 1 231 ? -3.91 -5.402 25.656 1 95.88 231 ALA A CA 1
ATOM 1697 C C . ALA A 1 231 ? -4.656 -4.094 25.422 1 95.88 231 ALA A C 1
ATOM 1699 O O . ALA A 1 231 ? -5.34 -3.59 26.312 1 95.88 231 ALA A O 1
ATOM 1700 N N . GLY A 1 232 ? -4.434 -3.525 24.25 1 94.69 232 GLY A N 1
ATOM 1701 C CA . GLY A 1 232 ? -5.133 -2.297 23.922 1 94.69 232 GLY A CA 1
ATOM 1702 C C . GLY A 1 232 ? -4.371 -1.047 24.312 1 94.69 232 GLY A C 1
ATOM 1703 O O . GLY A 1 232 ? -4.918 0.057 24.281 1 94.69 232 GLY A O 1
ATOM 1704 N N . ARG A 1 233 ? -3.15 -1.216 24.734 1 96.75 233 ARG A N 1
ATOM 1705 C CA . ARG A 1 233 ? -2.293 -0.083 25.062 1 96.75 233 ARG A CA 1
ATOM 1706 C C . ARG A 1 233 ? -1.455 0.346 23.875 1 96.75 233 ARG A C 1
ATOM 1708 O O . ARG A 1 233 ? -1.13 -0.474 23.016 1 96.75 233 ARG A O 1
ATOM 1715 N N . PHE A 1 234 ? -1.127 1.633 23.859 1 97.06 234 PHE A N 1
ATOM 1716 C CA . PHE A 1 234 ? -0.235 2.102 22.812 1 97.06 234 PHE A CA 1
ATOM 1717 C C . PHE A 1 234 ? 1.058 1.295 22.797 1 97.06 234 PHE A C 1
ATOM 1719 O O . PHE A 1 234 ? 1.612 0.98 23.844 1 97.06 234 PHE A O 1
ATOM 1726 N N . THR A 1 235 ? 1.534 0.932 21.625 1 97.69 235 THR A N 1
ATOM 1727 C CA . THR A 1 235 ? 2.875 0.371 21.5 1 97.69 235 THR A CA 1
ATOM 1728 C C . THR A 1 235 ? 3.93 1.397 21.891 1 97.69 235 THR A C 1
ATOM 1730 O O . THR A 1 235 ? 3.656 2.6 21.922 1 97.69 235 THR A O 1
ATOM 1733 N N . PRO A 1 236 ? 5.117 0.978 22.234 1 96.81 236 PRO A N 1
ATOM 1734 C CA . PRO A 1 236 ? 6.168 1.93 22.609 1 96.81 236 PRO A CA 1
ATOM 1735 C C . PRO A 1 236 ? 6.422 2.973 21.516 1 96.81 236 PRO A C 1
ATOM 1737 O O . PRO A 1 236 ? 6.613 4.152 21.828 1 96.81 236 PRO A O 1
ATOM 1740 N N . GLU A 1 237 ? 6.398 2.549 20.297 1 96.56 237 GLU A N 1
ATOM 1741 C CA . GLU A 1 237 ? 6.605 3.475 19.188 1 96.56 237 GLU A CA 1
ATOM 1742 C C . GLU A 1 237 ? 5.48 4.5 19.094 1 96.56 237 GLU A C 1
ATOM 1744 O O . GLU A 1 237 ? 5.734 5.695 18.938 1 96.56 237 GLU A O 1
ATOM 1749 N N . ALA A 1 238 ? 4.215 4.043 19.219 1 97.38 238 ALA A N 1
ATOM 1750 C CA . ALA A 1 238 ? 3.062 4.941 19.188 1 97.38 238 ALA A CA 1
ATOM 1751 C C . ALA A 1 238 ? 3.113 5.934 20.344 1 97.38 238 ALA A C 1
ATOM 1753 O O . ALA A 1 238 ? 2.842 7.121 20.156 1 97.38 238 ALA A O 1
ATOM 1754 N N . GLU A 1 239 ? 3.461 5.434 21.469 1 96.88 239 GLU A N 1
ATOM 1755 C CA . GLU A 1 239 ? 3.576 6.293 22.656 1 96.88 239 GLU A CA 1
ATOM 1756 C C . GLU A 1 239 ? 4.637 7.371 22.453 1 96.88 239 GLU A C 1
ATOM 1758 O O . GLU A 1 239 ? 4.422 8.539 22.781 1 96.88 239 GLU A O 1
ATOM 1763 N N . ALA A 1 240 ? 5.793 6.973 21.938 1 97 240 ALA A N 1
ATOM 1764 C CA . ALA A 1 240 ? 6.879 7.918 21.688 1 97 240 ALA A CA 1
ATOM 1765 C C . ALA A 1 240 ? 6.434 9.023 20.734 1 97 240 ALA A C 1
ATOM 1767 O O . ALA A 1 240 ? 6.719 10.203 20.969 1 97 240 ALA A O 1
ATOM 1768 N N . LEU A 1 241 ? 5.723 8.633 19.703 1 96.19 241 LEU A N 1
ATOM 1769 C CA . LEU A 1 241 ? 5.215 9.617 18.75 1 96.19 241 LEU A CA 1
ATOM 1770 C C . LEU A 1 241 ? 4.227 10.562 19.422 1 96.19 241 LEU A C 1
ATOM 1772 O O . LEU A 1 241 ? 4.258 11.773 19.188 1 96.19 241 LEU A O 1
ATOM 1776 N N . HIS A 1 242 ? 3.389 10.039 20.328 1 96.31 242 HIS A N 1
ATOM 1777 C CA . HIS A 1 242 ? 2.381 10.844 21 1 96.31 242 HIS A CA 1
ATOM 1778 C C . HIS A 1 242 ? 3.02 11.789 22.016 1 96.31 242 HIS A C 1
ATOM 1780 O O . HIS A 1 242 ? 2.381 12.734 22.484 1 96.31 242 HIS A O 1
ATOM 1786 N N . ARG A 1 243 ? 4.305 11.492 22.312 1 95.62 243 ARG A N 1
ATOM 1787 C CA . ARG A 1 243 ? 5.059 12.391 23.188 1 95.62 243 ARG A CA 1
ATOM 1788 C C . ARG A 1 243 ? 5.859 13.398 22.359 1 95.62 243 ARG A C 1
ATOM 1790 O O . ARG A 1 243 ? 6.555 14.25 22.922 1 95.62 243 ARG A O 1
ATOM 1797 N N . GLY A 1 244 ? 5.836 13.219 21.094 1 94.62 244 GLY A N 1
ATOM 1798 C CA . GLY A 1 244 ? 6.48 14.195 20.234 1 94.62 244 GLY A CA 1
ATOM 1799 C C . GLY A 1 244 ? 7.809 13.719 19.688 1 94.62 244 GLY A C 1
ATOM 1800 O O . GLY A 1 244 ? 8.547 14.492 19.078 1 94.62 244 GLY A O 1
ATOM 1801 N N . ASP A 1 245 ? 8.164 12.461 19.844 1 94.56 245 ASP A N 1
ATOM 1802 C CA . ASP A 1 245 ? 9.398 11.914 19.312 1 94.56 245 ASP A CA 1
ATOM 1803 C C . ASP A 1 245 ? 9.32 11.766 17.797 1 94.56 245 ASP A C 1
ATOM 1805 O O . ASP A 1 245 ? 8.227 11.641 17.234 1 94.56 245 ASP A O 1
ATOM 1809 N N . PRO A 1 246 ? 10.477 11.82 17.156 1 92.62 246 PRO A N 1
ATOM 1810 C CA . PRO A 1 246 ? 10.469 11.633 15.703 1 92.62 246 PRO A CA 1
ATOM 1811 C C . PRO A 1 246 ? 10.195 10.188 15.289 1 92.62 246 PRO A C 1
ATOM 1813 O O . PRO A 1 246 ? 10.328 9.273 16.109 1 92.62 246 PRO A O 1
ATOM 1816 N N . TRP A 1 247 ? 9.719 10.047 14.023 1 91.94 247 TRP A N 1
ATOM 1817 C CA . TRP A 1 247 ? 9.609 8.703 13.461 1 91.94 247 TRP A CA 1
ATOM 1818 C C . TRP A 1 247 ? 10.977 8.016 13.43 1 91.94 247 TRP A C 1
ATOM 1820 O O . TRP A 1 247 ? 12 8.672 13.211 1 91.94 247 TRP A O 1
ATOM 1830 N N . PRO A 1 248 ? 10.945 6.715 13.602 1 80.44 248 PRO A N 1
ATOM 1831 C CA . PRO A 1 248 ? 12.227 6.016 13.469 1 80.44 248 PRO A CA 1
ATOM 1832 C C . PRO A 1 248 ? 12.797 6.105 12.062 1 80.44 248 PRO A C 1
ATOM 1834 O O . PRO A 1 248 ? 12.055 6.258 11.094 1 80.44 248 PRO A O 1
ATOM 1837 N N . ALA A 1 249 ? 14.117 6.18 12.023 1 67.69 249 ALA A N 1
ATOM 1838 C CA . ALA A 1 249 ? 14.797 6.258 10.734 1 67.69 249 ALA A CA 1
ATOM 1839 C C . ALA A 1 249 ? 14.484 5.043 9.875 1 67.69 249 ALA A C 1
ATOM 1841 O O . ALA A 1 249 ? 14.398 3.92 10.375 1 67.69 249 ALA A O 1
ATOM 1842 N N . SER A 1 250 ? 13.711 5.164 8.641 1 61.59 250 SER A N 1
ATOM 1843 C CA . SER A 1 250 ? 13.477 4.047 7.73 1 61.59 250 SER A CA 1
ATOM 1844 C C . SER A 1 250 ? 14.719 3.752 6.891 1 61.59 250 SER A C 1
ATOM 1846 O O . SER A 1 250 ? 15.5 4.656 6.598 1 61.59 250 SER A O 1
ATOM 1848 N N . MET B 1 1 ? 23.156 -36.219 -16.891 1 42.31 1 MET B N 1
ATOM 1849 C CA . MET B 1 1 ? 22.594 -36.531 -15.578 1 42.31 1 MET B CA 1
ATOM 1850 C C . MET B 1 1 ? 21.938 -35.312 -14.953 1 42.31 1 MET B C 1
ATOM 1852 O O . MET B 1 1 ? 22.594 -34.281 -14.758 1 42.31 1 MET B O 1
ATOM 1856 N N . GLY B 1 2 ? 20.656 -34.969 -15.188 1 55.03 2 GLY B N 1
ATOM 1857 C CA . GLY B 1 2 ? 19.938 -33.719 -14.992 1 55.03 2 GLY B CA 1
ATOM 1858 C C . GLY B 1 2 ? 20.016 -33.188 -13.57 1 55.03 2 GLY B C 1
ATOM 1859 O O . GLY B 1 2 ? 20.359 -33.938 -12.648 1 55.03 2 GLY B O 1
ATOM 1860 N N . ALA B 1 3 ? 20.328 -31.906 -13.312 1 65.44 3 ALA B N 1
ATOM 1861 C CA . ALA B 1 3 ? 20.5 -31.312 -11.984 1 65.44 3 ALA B CA 1
ATOM 1862 C C . ALA B 1 3 ? 19.453 -31.844 -11.016 1 65.44 3 ALA B C 1
ATOM 1864 O O . ALA B 1 3 ? 18.312 -32.156 -11.414 1 65.44 3 ALA B O 1
ATOM 1865 N N . GLU B 1 4 ? 19.781 -32.469 -9.859 1 83.25 4 GLU B N 1
ATOM 1866 C CA . GLU B 1 4 ? 18.922 -32.938 -8.773 1 83.25 4 GLU B CA 1
ATOM 1867 C C . GLU B 1 4 ? 17.828 -31.922 -8.461 1 83.25 4 GLU B C 1
ATOM 1869 O O . GLU B 1 4 ? 18.062 -30.719 -8.438 1 83.25 4 GLU B O 1
ATOM 1874 N N . PRO B 1 5 ? 16.609 -32.5 -8.43 1 91.75 5 PRO B N 1
ATOM 1875 C CA . PRO B 1 5 ? 15.492 -31.609 -8.141 1 91.75 5 PRO B CA 1
ATOM 1876 C C . PRO B 1 5 ? 15.641 -30.891 -6.801 1 91.75 5 PRO B C 1
ATOM 1878 O O . PRO B 1 5 ? 16.25 -31.422 -5.875 1 91.75 5 PRO B O 1
ATOM 1881 N N . ASP B 1 6 ? 15.211 -29.656 -6.723 1 92 6 ASP B N 1
ATOM 1882 C CA . ASP B 1 6 ? 15.188 -28.875 -5.488 1 92 6 ASP B CA 1
ATOM 1883 C C . ASP B 1 6 ? 13.969 -29.234 -4.637 1 92 6 ASP B C 1
ATOM 1885 O O . ASP B 1 6 ? 12.875 -29.438 -5.16 1 92 6 ASP B O 1
ATOM 1889 N N . ALA B 1 7 ? 14.203 -29.344 -3.303 1 92.62 7 ALA B N 1
ATOM 1890 C CA . ALA B 1 7 ? 13.086 -29.531 -2.379 1 92.62 7 ALA B CA 1
ATOM 1891 C C . ALA B 1 7 ? 12.312 -28.234 -2.18 1 92.62 7 ALA B C 1
ATOM 1893 O O . ALA B 1 7 ? 12.906 -27.172 -1.984 1 92.62 7 ALA B O 1
ATOM 1894 N N . PHE B 1 8 ? 11.086 -28.297 -2.328 1 92.94 8 PHE B N 1
ATOM 1895 C CA . PHE B 1 8 ? 10.164 -27.188 -2.137 1 92.94 8 PHE B CA 1
ATOM 1896 C C . PHE B 1 8 ? 9.102 -27.531 -1.102 1 92.94 8 PHE B C 1
ATOM 1898 O O . PHE B 1 8 ? 8.719 -28.703 -0.966 1 92.94 8 PHE B O 1
ATOM 1905 N N . LEU B 1 9 ? 8.633 -26.578 -0.246 1 95.19 9 LEU B N 1
ATOM 1906 C CA . LEU B 1 9 ? 7.586 -26.766 0.749 1 95.19 9 LEU B CA 1
ATOM 1907 C C . LEU B 1 9 ? 7.988 -27.828 1.765 1 95.19 9 LEU B C 1
ATOM 1909 O O . LEU B 1 9 ? 7.223 -28.766 2.029 1 95.19 9 LEU B O 1
ATOM 1913 N N . GLY B 1 10 ? 9.227 -27.734 2.244 1 92.12 10 GLY B N 1
ATOM 1914 C CA . GLY B 1 10 ? 9.711 -28.672 3.24 1 92.12 10 GLY B CA 1
ATOM 1915 C C . GLY B 1 10 ? 9.883 -30.078 2.697 1 92.12 10 GLY B C 1
ATOM 1916 O O . GLY B 1 10 ? 9.719 -31.047 3.432 1 92.12 10 GLY B O 1
ATOM 1917 N N . GLY B 1 11 ? 9.977 -30.172 1.372 1 94.12 11 GLY B N 1
ATOM 1918 C CA . GLY B 1 11 ? 10.195 -31.469 0.758 1 94.12 11 GLY B CA 1
ATOM 1919 C C . GLY B 1 11 ? 8.93 -32.094 0.206 1 94.12 11 GLY B C 1
ATOM 1920 O O . GLY B 1 11 ? 8.969 -33.156 -0.395 1 94.12 11 GLY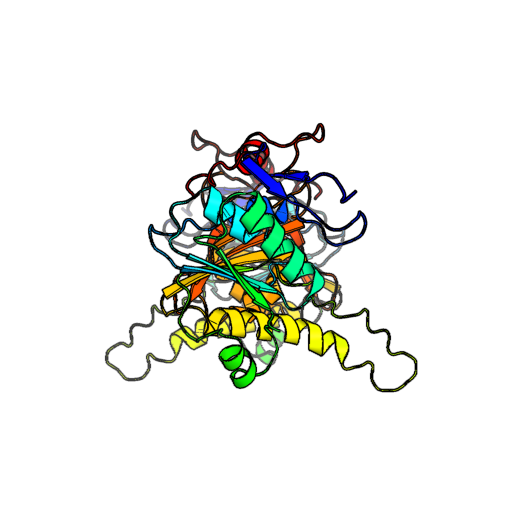 B O 1
ATOM 1921 N N . ARG B 1 12 ? 7.875 -31.469 0.268 1 95.56 12 ARG B N 1
ATOM 1922 C CA . ARG B 1 12 ? 6.598 -32 -0.207 1 95.56 12 ARG B CA 1
ATOM 1923 C C . ARG B 1 12 ? 6.531 -31.969 -1.73 1 95.56 12 ARG B C 1
ATOM 1925 O O . ARG B 1 12 ? 5.695 -32.656 -2.33 1 95.56 12 ARG B O 1
ATOM 1932 N N . LEU B 1 13 ? 7.367 -31.141 -2.289 1 95.69 13 LEU B N 1
ATOM 1933 C CA . LEU B 1 13 ? 7.496 -31.016 -3.738 1 95.69 13 LEU B CA 1
ATOM 1934 C C . LEU B 1 13 ? 8.961 -31.062 -4.16 1 95.69 13 LEU B C 1
ATOM 1936 O O . LEU B 1 13 ? 9.828 -30.5 -3.482 1 95.69 13 LEU B O 1
ATOM 1940 N N . ARG B 1 14 ? 9.203 -31.75 -5.211 1 96 14 ARG B N 1
ATOM 1941 C CA . ARG B 1 14 ? 10.523 -31.781 -5.836 1 96 14 ARG B CA 1
ATOM 1942 C C . ARG B 1 14 ? 10.477 -31.172 -7.238 1 96 14 ARG B C 1
ATOM 1944 O O . ARG B 1 14 ? 9.758 -31.672 -8.109 1 96 14 ARG B O 1
ATOM 1951 N N . LEU B 1 15 ? 11.258 -30.125 -7.398 1 95.94 15 LEU B N 1
ATOM 1952 C CA . LEU B 1 15 ? 11.172 -29.406 -8.664 1 95.94 15 LEU B CA 1
ATOM 1953 C C . LEU B 1 15 ? 12.531 -29.344 -9.352 1 95.94 15 LEU B C 1
ATOM 1955 O O . LEU B 1 15 ? 13.523 -28.953 -8.734 1 95.94 15 LEU B O 1
ATOM 1959 N N . ARG B 1 16 ? 12.57 -29.828 -10.547 1 95.06 16 ARG B N 1
ATOM 1960 C CA . ARG B 1 16 ? 13.719 -29.531 -11.406 1 95.06 16 ARG B CA 1
ATOM 1961 C C . ARG B 1 16 ? 13.672 -28.109 -11.93 1 95.06 16 ARG B C 1
ATOM 1963 O O . ARG B 1 16 ? 12.633 -27.656 -12.422 1 95.06 16 ARG B O 1
ATOM 1970 N N . GLN B 1 17 ? 14.703 -27.438 -11.711 1 91.25 17 GLN B N 1
ATOM 1971 C CA . GLN B 1 17 ? 14.766 -26.031 -12.094 1 91.25 17 GLN B CA 1
ATOM 1972 C C . GLN B 1 17 ? 15.938 -25.766 -13.031 1 91.25 17 GLN B C 1
ATOM 1974 O O . GLN B 1 17 ? 16.891 -26.547 -13.086 1 91.25 17 GLN B O 1
ATOM 1979 N N . PRO B 1 18 ? 15.805 -24.672 -13.766 1 86.75 18 PRO B N 1
ATOM 1980 C CA . PRO B 1 18 ? 16.938 -24.312 -14.609 1 86.75 18 PRO B CA 1
ATOM 1981 C C . PRO B 1 18 ? 18.203 -24 -13.805 1 86.75 18 PRO B C 1
ATOM 1983 O O . PRO B 1 18 ? 18.141 -23.875 -12.578 1 86.75 18 PRO B O 1
ATOM 1986 N N . PRO B 1 19 ? 19.266 -24.047 -14.531 1 78.12 19 PRO B N 1
ATOM 1987 C CA . PRO B 1 19 ? 20.516 -23.797 -13.805 1 78.12 19 PRO B CA 1
ATOM 1988 C C . PRO B 1 19 ? 20.516 -22.453 -13.086 1 78.12 19 PRO B C 1
ATOM 1990 O O . PRO B 1 19 ? 19.656 -21.609 -13.344 1 78.12 19 PRO B O 1
ATOM 1993 N N . ARG B 1 20 ? 21.469 -22.375 -12.289 1 68.75 20 ARG B N 1
ATOM 1994 C CA . ARG B 1 20 ? 21.641 -21.172 -11.5 1 68.75 20 ARG B CA 1
ATOM 1995 C C . ARG B 1 20 ? 21.844 -19.953 -12.398 1 68.75 20 ARG B C 1
ATOM 1997 O O . ARG B 1 20 ? 22.531 -20.031 -13.422 1 68.75 20 ARG B O 1
ATOM 2004 N N . GLY B 1 21 ? 21.203 -18.812 -12.039 1 68.06 21 GLY B N 1
ATOM 2005 C CA . GLY B 1 21 ? 21.266 -17.609 -12.867 1 68.06 21 GLY B CA 1
ATOM 2006 C C . GLY B 1 21 ? 19.969 -17.344 -13.609 1 68.06 21 GLY B C 1
ATOM 2007 O O . GLY B 1 21 ? 19.688 -16.203 -13.984 1 68.06 21 GLY B O 1
ATOM 2008 N N . ALA B 1 22 ? 19.359 -18.438 -13.867 1 70.81 22 ALA B N 1
ATOM 2009 C CA . ALA B 1 22 ? 18.047 -18.281 -14.492 1 70.81 22 ALA B CA 1
ATOM 2010 C C . ALA B 1 22 ? 16.969 -18 -13.438 1 70.81 22 ALA B C 1
ATOM 2012 O O . ALA B 1 22 ? 17.25 -18.016 -12.242 1 70.81 22 ALA B O 1
ATOM 2013 N N . HIS B 1 23 ? 15.914 -17.609 -13.852 1 76.69 23 HIS B N 1
ATOM 2014 C CA . HIS B 1 23 ? 14.797 -17.406 -12.945 1 76.69 23 HIS B CA 1
ATOM 2015 C C . HIS B 1 23 ? 14.359 -18.719 -12.297 1 76.69 23 HIS B C 1
ATOM 2017 O O . HIS B 1 23 ? 14 -19.672 -13 1 76.69 23 HIS B O 1
ATOM 2023 N N . ARG B 1 24 ? 14.641 -18.812 -11.039 1 84.31 24 ARG B N 1
ATOM 2024 C CA . ARG B 1 24 ? 14.273 -20 -10.281 1 84.31 24 ARG B CA 1
ATOM 2025 C C . ARG B 1 24 ? 13.18 -19.688 -9.266 1 84.31 24 ARG B C 1
ATOM 2027 O O . ARG B 1 24 ? 13.133 -18.578 -8.719 1 84.31 24 ARG B O 1
ATOM 2034 N N . ALA B 1 25 ? 12.328 -20.688 -9.156 1 89.06 25 ALA B N 1
ATOM 2035 C CA . ALA B 1 25 ? 11.281 -20.531 -8.156 1 89.06 25 ALA B CA 1
ATOM 2036 C C . ALA B 1 25 ? 11.867 -20.531 -6.746 1 89.06 25 ALA B C 1
ATOM 2038 O O . ALA B 1 25 ? 12.805 -21.266 -6.449 1 89.06 25 ALA B O 1
ATOM 2039 N N . GLY B 1 26 ? 11.398 -19.625 -5.91 1 91.94 26 GLY B N 1
ATOM 2040 C CA . GLY B 1 26 ? 11.805 -19.5 -4.52 1 91.94 26 GLY B CA 1
ATOM 2041 C C . GLY B 1 26 ? 10.703 -18.984 -3.615 1 91.94 26 GLY B C 1
ATOM 2042 O O . GLY B 1 26 ? 9.586 -19.5 -3.637 1 91.94 26 GLY B O 1
ATOM 2043 N N . THR B 1 27 ? 11.008 -18.062 -2.799 1 95.56 27 THR B N 1
ATOM 2044 C CA . THR B 1 27 ? 10.109 -17.547 -1.781 1 95.56 27 THR B CA 1
ATOM 2045 C C . THR B 1 27 ? 8.852 -16.953 -2.422 1 95.56 27 THR B C 1
ATOM 2047 O O . THR B 1 27 ? 7.738 -17.172 -1.929 1 95.56 27 THR B O 1
ATOM 2050 N N . ASP B 1 28 ? 8.977 -16.312 -3.555 1 97.06 28 ASP B N 1
ATOM 2051 C CA . ASP B 1 28 ? 7.824 -15.711 -4.215 1 97.06 28 ASP B CA 1
ATOM 2052 C C . ASP B 1 28 ? 6.777 -16.766 -4.562 1 97.06 28 ASP B C 1
ATOM 2054 O O . ASP B 1 28 ? 5.582 -16.562 -4.348 1 97.06 28 ASP B O 1
ATOM 2058 N N . ALA B 1 29 ? 7.234 -17.875 -5.086 1 97.06 29 ALA B N 1
ATOM 2059 C CA . ALA B 1 29 ? 6.332 -18.938 -5.492 1 97.06 29 ALA B CA 1
ATOM 2060 C C . ALA B 1 29 ? 5.605 -19.531 -4.289 1 97.06 29 ALA B C 1
ATOM 2062 O O . ALA B 1 29 ? 4.402 -19.797 -4.348 1 97.06 29 ALA B O 1
ATOM 2063 N N . VAL B 1 30 ? 6.379 -19.719 -3.219 1 96.44 30 VAL B N 1
ATOM 2064 C CA . VAL B 1 30 ? 5.82 -20.297 -1.998 1 96.44 30 VAL B CA 1
ATOM 2065 C C . VAL B 1 30 ? 4.723 -19.391 -1.455 1 96.44 30 VAL B C 1
ATOM 2067 O O . VAL B 1 30 ? 3.631 -19.859 -1.118 1 96.44 30 VAL B O 1
ATOM 2070 N N . LEU B 1 31 ? 4.996 -18.109 -1.4 1 97.94 31 LEU B N 1
ATOM 2071 C CA . LEU B 1 31 ? 4.047 -17.141 -0.857 1 97.94 31 LEU B CA 1
ATOM 2072 C C . LEU B 1 31 ? 2.803 -17.047 -1.731 1 97.94 31 LEU B C 1
ATOM 2074 O O . LEU B 1 31 ? 1.682 -17 -1.22 1 97.94 31 LEU B O 1
ATOM 2078 N N . LEU B 1 32 ? 3.006 -17.031 -3.025 1 98.31 32 LEU B N 1
ATOM 2079 C CA . LEU B 1 32 ? 1.906 -16.891 -3.975 1 98.31 32 LEU B CA 1
ATOM 2080 C C . LEU B 1 32 ? 1.021 -18.141 -3.959 1 98.31 32 LEU B C 1
ATOM 2082 O O . LEU B 1 32 ? -0.207 -18.031 -4.016 1 98.31 32 LEU B O 1
ATOM 2086 N N . ALA B 1 33 ? 1.6 -19.328 -3.812 1 97.94 33 ALA B N 1
ATOM 2087 C CA . ALA B 1 33 ? 0.885 -20.609 -3.895 1 97.94 33 ALA B CA 1
ATOM 2088 C C . ALA B 1 33 ? -0.149 -20.734 -2.779 1 97.94 33 ALA B C 1
ATOM 2090 O O . ALA B 1 33 ? -1.14 -21.453 -2.916 1 97.94 33 ALA B O 1
ATOM 2091 N N . ARG B 1 34 ? 0.088 -20 -1.688 1 95.81 34 ARG B N 1
ATOM 2092 C CA . ARG B 1 34 ? -0.791 -20.125 -0.531 1 95.81 34 ARG B CA 1
ATOM 2093 C C . ARG B 1 34 ? -1.667 -18.891 -0.363 1 95.81 34 ARG B C 1
ATOM 2095 O O . ARG B 1 34 ? -2.395 -18.766 0.624 1 95.81 34 ARG B O 1
ATOM 2102 N N . LEU B 1 35 ? -1.554 -17.969 -1.293 1 97.5 35 LEU B N 1
ATOM 2103 C CA . LEU B 1 35 ? -2.229 -16.688 -1.152 1 97.5 35 LEU B CA 1
ATOM 2104 C C . LEU B 1 35 ? -3.744 -16.875 -1.153 1 97.5 35 LEU B C 1
ATOM 2106 O O . LEU B 1 35 ? -4.453 -16.188 -0.416 1 97.5 35 LEU B O 1
ATOM 2110 N N . LEU B 1 36 ? -4.25 -17.75 -2.066 1 97.19 36 LEU B N 1
ATOM 2111 C CA . LEU B 1 36 ? -5.68 -18.016 -2.191 1 97.19 36 LEU B CA 1
ATOM 2112 C C . LEU B 1 36 ? -5.969 -19.5 -1.973 1 97.19 36 LEU B C 1
ATOM 2114 O O . LEU B 1 36 ? -5.246 -20.359 -2.477 1 97.19 36 LEU B O 1
ATOM 2118 N N . ALA B 1 37 ? -6.922 -19.797 -1.232 1 93.31 37 ALA B N 1
ATOM 2119 C CA . ALA B 1 37 ? -7.363 -21.172 -1.001 1 93.31 37 ALA B CA 1
ATOM 2120 C C . ALA B 1 37 ? -8.469 -21.562 -1.976 1 93.31 37 ALA B C 1
ATOM 2122 O O .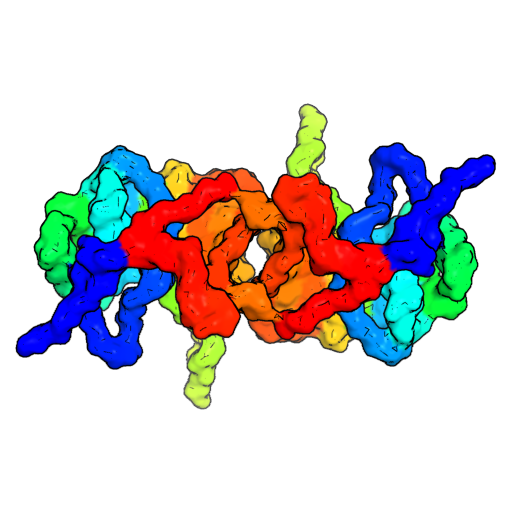 ALA B 1 37 ? -9.602 -21.094 -1.86 1 93.31 37 ALA B O 1
ATOM 2123 N N . PRO B 1 38 ? -8.109 -22.422 -2.902 1 96.38 38 PRO B N 1
ATOM 2124 C CA . PRO B 1 38 ? -9.172 -22.828 -3.826 1 96.38 38 PRO B CA 1
ATOM 2125 C C . PRO B 1 38 ? -10.242 -23.688 -3.152 1 96.38 38 PRO B C 1
ATOM 2127 O O . PRO B 1 38 ? -9.93 -24.484 -2.262 1 96.38 38 PRO B O 1
ATOM 2130 N N . ALA B 1 39 ? -11.469 -23.531 -3.596 1 96.38 39 ALA B N 1
ATOM 2131 C CA . ALA B 1 39 ? -12.516 -24.469 -3.209 1 96.38 39 ALA B CA 1
ATOM 2132 C C . ALA B 1 39 ? -12.258 -25.844 -3.801 1 96.38 39 ALA B C 1
ATOM 2134 O O . ALA B 1 39 ? -11.641 -25.969 -4.863 1 96.38 39 ALA B O 1
ATOM 2135 N N . PRO B 1 40 ? -12.773 -26.859 -3.059 1 96.88 40 PRO B N 1
ATOM 2136 C CA . PRO B 1 40 ? -12.641 -28.188 -3.666 1 96.88 40 PRO B CA 1
ATOM 2137 C C . PRO B 1 40 ? -13.258 -28.266 -5.062 1 96.88 40 PRO B C 1
ATOM 2139 O O . PRO B 1 40 ? -14.367 -27.766 -5.277 1 96.88 40 PRO B O 1
ATOM 2142 N N . GLY B 1 41 ? -12.5 -28.766 -5.98 1 97 41 GLY B N 1
ATOM 2143 C CA . GLY B 1 41 ? -13.023 -28.953 -7.324 1 97 41 GLY B CA 1
ATOM 2144 C C . GLY B 1 41 ? -12.836 -27.75 -8.219 1 97 41 GLY B C 1
ATOM 2145 O O . GLY B 1 41 ? -13.172 -27.781 -9.398 1 97 41 GLY B O 1
ATOM 2146 N N . ALA B 1 42 ? -12.234 -26.672 -7.672 1 98.5 42 ALA B N 1
ATOM 2147 C CA . ALA B 1 42 ? -12.055 -25.438 -8.43 1 98.5 42 ALA B CA 1
ATOM 2148 C C . ALA B 1 42 ? -11 -25.625 -9.523 1 98.5 42 ALA B C 1
ATOM 2150 O O . ALA B 1 42 ? -10.188 -26.547 -9.461 1 98.5 42 ALA B O 1
ATOM 2151 N N . THR B 1 43 ? -11.086 -24.781 -10.523 1 98.81 43 THR B N 1
ATOM 2152 C CA . THR B 1 43 ? -10.07 -24.703 -11.57 1 98.81 43 THR B CA 1
ATOM 2153 C C . THR B 1 43 ? -9.156 -23.5 -11.336 1 98.81 43 THR B C 1
ATOM 2155 O O . THR B 1 43 ? -9.633 -22.375 -11.195 1 98.81 43 THR B O 1
ATOM 2158 N N . LEU B 1 44 ? -7.875 -23.766 -11.266 1 98.88 44 LEU B N 1
ATOM 2159 C CA . LEU B 1 44 ? -6.887 -22.719 -11.023 1 98.88 44 LEU B CA 1
ATOM 2160 C C . LEU B 1 44 ? -5.91 -22.609 -12.188 1 98.88 44 LEU B C 1
ATOM 2162 O O . LEU B 1 44 ? -5.43 -23.625 -12.703 1 98.88 44 LEU B O 1
ATOM 2166 N N . TYR B 1 45 ? -5.676 -21.375 -12.641 1 98.94 45 TYR B N 1
ATOM 2167 C CA . TYR B 1 45 ? -4.652 -21.094 -13.641 1 98.94 45 TYR B CA 1
ATOM 2168 C C . TYR B 1 45 ? -3.414 -20.484 -13 1 98.94 45 TYR B C 1
ATOM 2170 O O . TYR B 1 45 ? -3.518 -19.562 -12.18 1 98.94 45 TYR B O 1
ATOM 2178 N N . ASP B 1 46 ? -2.279 -21.062 -13.234 1 98.81 46 ASP B N 1
ATOM 2179 C CA . ASP B 1 46 ? -0.974 -20.453 -12.984 1 98.81 46 ASP B CA 1
ATOM 2180 C C . ASP B 1 46 ? -0.404 -19.828 -14.258 1 98.81 46 ASP B C 1
ATOM 2182 O O . ASP B 1 46 ? 0.099 -20.531 -15.133 1 98.81 46 ASP B O 1
ATOM 2186 N N . LEU B 1 47 ? -0.493 -18.469 -14.406 1 98.69 47 LEU B N 1
ATOM 2187 C CA . LEU B 1 47 ? -0.134 -17.766 -15.633 1 98.69 47 LEU B CA 1
ATOM 2188 C C . LEU B 1 47 ? 1.303 -17.266 -15.57 1 98.69 47 LEU B C 1
ATOM 2190 O O . LEU B 1 47 ? 1.643 -16.453 -14.703 1 98.69 47 LEU B O 1
ATOM 2194 N N . GLY B 1 48 ? 2.086 -17.594 -16.516 1 97.25 48 GLY B N 1
ATOM 2195 C CA . GLY B 1 48 ? 3.529 -17.453 -16.391 1 97.25 48 GLY B CA 1
ATOM 2196 C C . GLY B 1 48 ? 4.145 -18.453 -15.445 1 97.25 48 GLY B C 1
ATOM 2197 O O . GLY B 1 48 ? 4.891 -18.078 -14.539 1 97.25 48 GLY B O 1
ATOM 2198 N N . ALA B 1 49 ? 3.93 -19.766 -15.758 1 97.75 49 ALA B N 1
ATOM 2199 C CA . ALA B 1 49 ? 4.102 -20.812 -14.758 1 97.75 49 ALA B CA 1
ATOM 2200 C C . ALA B 1 49 ? 5.562 -21.234 -14.656 1 97.75 49 ALA B C 1
ATOM 2202 O O . ALA B 1 49 ? 5.957 -21.891 -13.695 1 97.75 49 ALA B O 1
ATOM 2203 N N . ALA B 1 50 ? 6.391 -20.891 -15.719 1 95.44 50 ALA B N 1
ATOM 2204 C CA . ALA B 1 50 ? 7.773 -21.359 -15.773 1 95.44 50 ALA B CA 1
ATOM 2205 C C . ALA B 1 50 ? 7.855 -22.859 -15.492 1 95.44 50 ALA B C 1
ATOM 2207 O O . ALA B 1 50 ? 7.277 -23.672 -16.219 1 95.44 50 ALA B O 1
ATOM 2208 N N . THR B 1 51 ? 8.453 -23.25 -14.336 1 95.25 51 THR B N 1
ATOM 2209 C CA . THR B 1 51 ? 8.656 -24.656 -14.047 1 95.25 51 THR B CA 1
ATOM 2210 C C . THR B 1 51 ? 7.422 -25.25 -13.367 1 95.25 51 THR B C 1
ATOM 2212 O O . THR B 1 51 ? 7.383 -26.453 -13.07 1 95.25 51 THR B O 1
ATOM 2215 N N . GLY B 1 52 ? 6.465 -24.453 -13.078 1 97.81 52 GLY B N 1
ATOM 2216 C CA . GLY B 1 52 ? 5.195 -24.906 -12.523 1 97.81 52 GLY B CA 1
ATOM 2217 C C . GLY B 1 52 ? 5.152 -24.844 -11.008 1 97.81 52 GLY B C 1
ATOM 2218 O O . GLY B 1 52 ? 4.25 -25.406 -10.383 1 97.81 52 GLY B O 1
ATOM 2219 N N . ALA B 1 53 ? 6.109 -24.125 -10.383 1 97.5 53 ALA B N 1
ATOM 2220 C CA . ALA B 1 53 ? 6.277 -24.141 -8.93 1 97.5 53 ALA B CA 1
ATOM 2221 C C . ALA B 1 53 ? 4.992 -23.734 -8.227 1 97.5 53 ALA B C 1
ATOM 2223 O O . ALA B 1 53 ? 4.527 -24.422 -7.312 1 97.5 53 ALA B O 1
ATOM 2224 N N . VAL B 1 54 ? 4.344 -22.672 -8.625 1 98.38 54 VAL B N 1
ATOM 2225 C CA . VAL B 1 54 ? 3.164 -22.141 -7.949 1 98.38 54 VAL B CA 1
ATOM 2226 C C . VAL B 1 54 ? 1.991 -23.094 -8.125 1 98.38 54 VAL B C 1
ATOM 2228 O O . VAL B 1 54 ? 1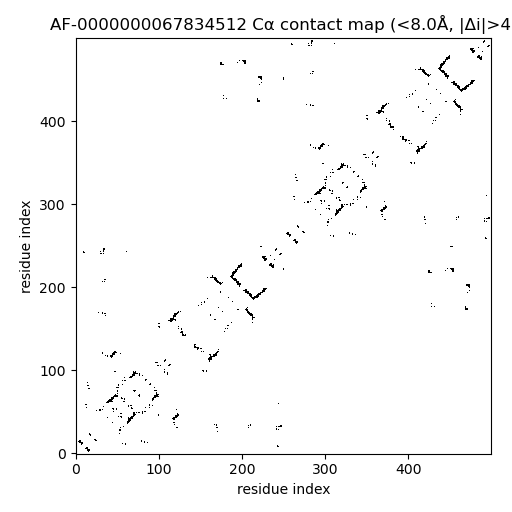.407 -23.562 -7.141 1 98.38 54 VAL B O 1
ATOM 2231 N N . GLY B 1 55 ? 1.672 -23.484 -9.359 1 98.69 55 GLY B N 1
ATOM 2232 C CA . GLY B 1 55 ? 0.543 -24.359 -9.633 1 98.69 55 GLY B CA 1
ATOM 2233 C C . GLY B 1 55 ? 0.704 -25.734 -9.039 1 98.69 55 GLY B C 1
ATOM 2234 O O . GLY B 1 55 ? -0.251 -26.297 -8.5 1 98.69 55 GLY B O 1
ATOM 2235 N N . LEU B 1 56 ? 1.912 -26.312 -9.117 1 98.56 56 LEU B N 1
ATOM 2236 C CA . LEU B 1 56 ? 2.158 -27.641 -8.562 1 98.56 56 LEU B CA 1
ATOM 2237 C C . LEU B 1 56 ? 2.055 -27.609 -7.039 1 98.56 56 LEU B C 1
ATOM 2239 O O . LEU B 1 56 ? 1.579 -28.578 -6.43 1 98.56 56 LEU B O 1
ATOM 2243 N N . ALA B 1 57 ? 2.523 -26.5 -6.477 1 98.25 57 ALA B N 1
ATOM 2244 C CA . ALA B 1 57 ? 2.383 -26.359 -5.027 1 98.25 57 ALA B CA 1
ATOM 2245 C C . ALA B 1 57 ? 0.914 -26.359 -4.617 1 98.25 57 ALA B C 1
ATOM 2247 O O . ALA B 1 57 ? 0.531 -27.031 -3.66 1 98.25 57 ALA B O 1
ATOM 2248 N N . VAL B 1 58 ? 0.087 -25.641 -5.32 1 98.31 58 VAL B N 1
ATOM 2249 C CA . VAL B 1 58 ? -1.339 -25.594 -5.012 1 98.31 58 VAL B CA 1
ATOM 2250 C C . VAL B 1 58 ? -1.946 -26.984 -5.145 1 98.31 58 VAL B C 1
ATOM 2252 O O . VAL B 1 58 ? -2.689 -27.438 -4.266 1 98.31 58 VAL B O 1
ATOM 2255 N N . ALA B 1 59 ? -1.612 -27.656 -6.242 1 98.19 59 ALA B N 1
ATOM 2256 C CA . ALA B 1 59 ? -2.135 -29 -6.477 1 98.19 59 ALA B CA 1
ATOM 2257 C C . ALA B 1 59 ? -1.751 -29.938 -5.34 1 98.19 59 ALA B C 1
ATOM 2259 O O . ALA B 1 59 ? -2.543 -30.797 -4.945 1 98.19 59 ALA B O 1
ATOM 2260 N N . ARG B 1 60 ? -0.554 -29.781 -4.863 1 97.5 60 ARG B N 1
ATOM 2261 C CA . ARG B 1 60 ? -0.035 -30.656 -3.811 1 97.5 60 ARG B CA 1
ATOM 2262 C C . ARG B 1 60 ? -0.714 -30.359 -2.477 1 97.5 60 ARG B C 1
ATOM 2264 O O . ARG B 1 60 ? -1.015 -31.281 -1.713 1 97.5 60 ARG B O 1
ATOM 2271 N N . LEU B 1 61 ? -1.015 -29.094 -2.174 1 96.5 61 LEU B N 1
ATOM 2272 C CA . LEU B 1 61 ? -1.375 -28.656 -0.833 1 96.5 61 LEU B CA 1
ATOM 2273 C C . LEU B 1 61 ? -2.891 -28.609 -0.666 1 96.5 61 LEU B C 1
ATOM 2275 O O . LEU B 1 61 ? -3.393 -28.516 0.456 1 96.5 61 LEU B O 1
ATOM 2279 N N . THR B 1 62 ? -3.604 -28.625 -1.782 1 96 62 THR B N 1
ATOM 2280 C CA . THR B 1 62 ? -5.035 -28.375 -1.68 1 96 62 THR B CA 1
ATOM 2281 C C . THR B 1 62 ? -5.828 -29.422 -2.453 1 96 62 THR B C 1
ATOM 2283 O O . THR B 1 62 ? -5.242 -30.281 -3.109 1 96 62 THR B O 1
ATOM 2286 N N . GLU B 1 63 ? -7.184 -29.344 -2.359 1 95.44 63 GLU B N 1
ATOM 2287 C CA . GLU B 1 63 ? -8.078 -30.234 -3.086 1 95.44 63 GLU B CA 1
ATOM 2288 C C . GLU B 1 63 ? -8.578 -29.594 -4.375 1 95.44 63 GLU B C 1
ATOM 2290 O O . GLU B 1 63 ? -9.703 -29.859 -4.812 1 95.44 63 GLU B O 1
ATOM 2295 N N . VAL B 1 64 ? -7.777 -28.672 -4.883 1 95.56 64 VAL B N 1
ATOM 2296 C CA . VAL B 1 64 ? -8.125 -28.062 -6.16 1 95.56 64 VAL B CA 1
ATOM 2297 C C . VAL B 1 64 ? -8.445 -29.141 -7.188 1 95.56 64 VAL B C 1
ATOM 2299 O O . VAL B 1 64 ? -7.801 -30.203 -7.211 1 95.56 64 VAL B O 1
ATOM 2302 N N . GLY B 1 65 ? -9.453 -28.906 -7.996 1 96.69 65 GLY B N 1
ATOM 2303 C CA . GLY B 1 65 ? -9.875 -29.891 -8.977 1 96.69 65 GLY B CA 1
ATOM 2304 C C . GLY B 1 65 ? -8.93 -30 -10.156 1 96.69 65 GLY B C 1
ATOM 2305 O O . GLY B 1 65 ? -8.547 -31.109 -10.555 1 96.69 65 GLY B O 1
ATOM 2306 N N . ARG B 1 66 ? -8.602 -28.875 -10.695 1 98.5 66 ARG B N 1
ATOM 2307 C CA . ARG B 1 66 ? -7.758 -28.812 -11.883 1 98.5 66 ARG B CA 1
ATOM 2308 C C . ARG B 1 66 ? -6.836 -27.594 -11.836 1 98.5 66 ARG B C 1
ATOM 2310 O O . ARG B 1 66 ? -7.258 -26.5 -11.445 1 98.5 66 ARG B O 1
ATOM 2317 N N . VAL B 1 67 ? -5.598 -27.844 -12.188 1 98.81 67 VAL B N 1
ATOM 2318 C CA . VAL B 1 67 ? -4.633 -26.766 -12.312 1 98.81 67 VAL B CA 1
ATOM 2319 C C . VAL B 1 67 ? -4.137 -26.672 -13.758 1 98.81 67 VAL B C 1
ATOM 2321 O O . VAL B 1 67 ? -3.783 -27.688 -14.359 1 98.81 67 VAL B O 1
ATOM 2324 N N . VAL B 1 68 ? -4.168 -25.484 -14.32 1 98.88 68 VAL B N 1
ATOM 2325 C CA . VAL B 1 68 ? -3.637 -25.25 -15.664 1 98.88 68 VAL B CA 1
ATOM 2326 C C . VAL B 1 68 ? -2.42 -24.344 -15.586 1 98.88 68 VAL B C 1
ATOM 2328 O O . VAL B 1 68 ? -2.52 -23.203 -15.102 1 98.88 68 VAL B O 1
ATOM 2331 N N . LEU B 1 69 ? -1.263 -24.859 -15.961 1 98.88 69 LEU B N 1
ATOM 2332 C CA . LEU B 1 69 ? -0.039 -24.062 -16.078 1 98.88 69 LEU B CA 1
ATOM 2333 C C . LEU B 1 69 ? 0.102 -23.484 -17.484 1 98.88 69 LEU B C 1
ATOM 2335 O O . LEU B 1 69 ? 0.031 -24.234 -18.469 1 98.88 69 LEU B O 1
ATOM 2339 N N . VAL B 1 70 ? 0.281 -22.188 -17.594 1 98.81 70 VAL B N 1
ATOM 2340 C CA . VAL B 1 70 ? 0.462 -21.562 -18.906 1 98.81 70 VAL B CA 1
ATOM 2341 C C . VAL B 1 70 ? 1.852 -20.938 -18.984 1 98.81 70 VAL B C 1
ATOM 2343 O O . VAL B 1 70 ? 2.227 -20.125 -18.141 1 98.81 70 VAL B O 1
ATOM 2346 N N . GLU B 1 71 ? 2.602 -21.297 -19.922 1 97.88 71 GLU B N 1
ATOM 2347 C CA . GLU B 1 71 ? 3.977 -20.844 -20.125 1 97.88 71 GLU B CA 1
ATOM 2348 C C . GLU B 1 71 ? 4.312 -20.781 -21.609 1 97.88 71 GLU B C 1
ATOM 2350 O O . GLU B 1 71 ? 3.9 -21.641 -22.391 1 97.88 71 GLU B O 1
ATOM 2355 N N . ARG B 1 72 ? 5.047 -19.672 -21.984 1 97 72 ARG B N 1
ATOM 2356 C CA . ARG B 1 72 ? 5.297 -19.453 -23.406 1 97 72 ARG B CA 1
ATOM 2357 C C . ARG B 1 72 ? 6.566 -20.172 -23.859 1 97 72 ARG B C 1
ATOM 2359 O O . ARG B 1 72 ? 6.715 -20.5 -25.031 1 97 72 ARG B O 1
ATOM 2366 N N . ASP B 1 73 ? 7.578 -20.359 -22.984 1 95.44 73 ASP B N 1
ATOM 2367 C CA . ASP B 1 73 ? 8.867 -20.953 -23.344 1 95.44 73 ASP B CA 1
ATOM 2368 C C . ASP B 1 73 ? 8.773 -22.469 -23.391 1 95.44 73 ASP B C 1
ATOM 2370 O O . ASP B 1 73 ? 8.508 -23.125 -22.375 1 95.44 73 ASP B O 1
ATOM 2374 N N . PRO B 1 74 ? 9.055 -23.078 -24.547 1 97.06 74 PRO B N 1
ATOM 2375 C CA . PRO B 1 74 ? 8.867 -24.531 -24.703 1 97.06 74 PRO B CA 1
ATOM 2376 C C . PRO B 1 74 ? 9.75 -25.344 -23.766 1 97.06 74 PRO B C 1
ATOM 2378 O O . PRO B 1 74 ? 9.359 -26.438 -23.328 1 97.06 74 PRO B O 1
ATOM 2381 N N . ASP B 1 75 ? 10.922 -24.812 -23.469 1 95.19 75 ASP B N 1
ATOM 2382 C CA . ASP B 1 75 ? 11.805 -25.531 -22.562 1 95.19 75 ASP B CA 1
ATOM 2383 C C . ASP B 1 75 ? 11.227 -25.562 -21.141 1 95.19 75 ASP B C 1
ATOM 2385 O O . ASP B 1 75 ? 11.281 -26.578 -20.453 1 95.19 75 ASP B O 1
ATOM 2389 N N . LEU B 1 76 ? 10.672 -24.484 -20.719 1 95.94 76 LEU B N 1
ATOM 2390 C CA . LEU B 1 76 ? 10.047 -24.406 -19.406 1 95.94 76 LEU B CA 1
ATOM 2391 C C . LEU B 1 76 ? 8.758 -25.234 -19.375 1 95.94 76 LEU B C 1
ATOM 2393 O O . LEU B 1 76 ? 8.438 -25.844 -18.359 1 95.94 76 LEU B O 1
ATOM 2397 N N . VAL B 1 77 ? 8.047 -25.266 -20.469 1 97.75 77 VAL B N 1
ATOM 2398 C CA . VAL B 1 77 ? 6.848 -26.094 -20.594 1 97.75 77 VAL B CA 1
ATOM 2399 C C . VAL B 1 77 ? 7.211 -27.562 -20.375 1 97.75 77 VAL B C 1
ATOM 2401 O O . VAL B 1 77 ? 6.551 -28.266 -19.594 1 97.75 77 VAL B O 1
ATOM 2404 N N . ALA B 1 78 ? 8.266 -27.984 -21.062 1 97.25 78 ALA B N 1
ATOM 2405 C CA . ALA B 1 78 ? 8.719 -29.375 -20.922 1 97.25 78 ALA B CA 1
ATOM 2406 C C . ALA B 1 78 ? 9.109 -29.688 -19.469 1 97.25 78 ALA B C 1
ATOM 2408 O O . ALA B 1 78 ? 8.734 -30.734 -18.938 1 97.25 78 ALA B O 1
ATOM 2409 N N . LEU B 1 79 ? 9.789 -28.734 -18.891 1 95.94 79 LEU B N 1
ATOM 2410 C CA . LEU B 1 79 ? 10.219 -28.906 -17.5 1 95.94 79 LEU B CA 1
ATOM 2411 C C . LEU B 1 79 ? 9.016 -28.953 -16.562 1 95.94 79 LEU B C 1
ATOM 2413 O O . LEU B 1 79 ? 8.984 -29.734 -15.617 1 95.94 79 LEU B O 1
ATOM 2417 N N . ALA B 1 80 ? 8.008 -28.141 -16.781 1 97.75 80 ALA B N 1
ATOM 2418 C CA . ALA B 1 80 ? 6.797 -28.125 -15.977 1 97.75 80 ALA B CA 1
ATOM 2419 C C . ALA B 1 80 ? 6.062 -29.469 -16.062 1 97.75 80 ALA B C 1
ATOM 2421 O O . ALA B 1 80 ? 5.582 -29.984 -15.047 1 97.75 80 ALA B O 1
ATOM 2422 N N . ARG B 1 81 ? 6 -30.016 -17.281 1 98.25 81 ARG B N 1
ATOM 2423 C CA . ARG B 1 81 ? 5.371 -31.328 -17.469 1 98.25 81 ARG B CA 1
ATOM 2424 C C . ARG B 1 81 ? 6.137 -32.406 -16.719 1 98.25 81 ARG B C 1
ATOM 2426 O O . ARG B 1 81 ? 5.531 -33.281 -16.062 1 98.25 81 ARG B O 1
ATOM 2433 N N . GLU B 1 82 ? 7.434 -32.312 -16.828 1 97.38 82 GLU B N 1
ATOM 2434 C CA . GLU B 1 82 ? 8.273 -33.281 -16.109 1 97.38 82 GLU B CA 1
ATOM 2435 C C . GLU B 1 82 ? 8.07 -33.188 -14.602 1 97.38 82 GLU B C 1
ATOM 2437 O O . GLU B 1 82 ? 7.949 -34.188 -13.914 1 97.38 82 GLU B O 1
ATOM 2442 N N . ASN B 1 83 ? 8.07 -31.953 -14.086 1 97.75 83 ASN B N 1
ATOM 2443 C CA . ASN B 1 83 ? 7.863 -31.734 -12.664 1 97.75 83 ASN B CA 1
ATOM 2444 C C . ASN B 1 83 ? 6.504 -32.25 -12.203 1 97.75 83 ASN B C 1
ATOM 2446 O O . ASN B 1 83 ? 6.395 -32.875 -11.141 1 97.75 83 ASN B O 1
ATOM 2450 N N . ALA B 1 84 ? 5.457 -32 -12.984 1 98.38 84 ALA B N 1
ATOM 2451 C CA . ALA B 1 84 ? 4.129 -32.5 -12.641 1 98.38 84 ALA B CA 1
ATOM 2452 C C . ALA B 1 84 ? 4.121 -34.031 -12.547 1 98.38 84 ALA B C 1
ATOM 2454 O O . ALA B 1 84 ? 3.613 -34.594 -11.57 1 98.38 84 ALA B O 1
ATOM 2455 N N . ALA B 1 85 ? 4.727 -34.656 -13.523 1 98.06 85 ALA B N 1
ATOM 2456 C CA . ALA B 1 85 ? 4.773 -36.125 -13.57 1 98.06 85 ALA B CA 1
ATOM 2457 C C . ALA B 1 85 ? 5.605 -36.688 -12.414 1 98.06 85 ALA B C 1
ATOM 2459 O O . ALA B 1 85 ? 5.188 -37.625 -11.742 1 98.06 85 ALA B O 1
ATOM 2460 N N . ALA B 1 86 ? 6.758 -36.062 -12.219 1 96.81 86 ALA B N 1
ATOM 2461 C CA . ALA B 1 86 ? 7.684 -36.531 -11.195 1 96.81 86 ALA B CA 1
ATOM 2462 C C . ALA B 1 86 ? 7.059 -36.469 -9.805 1 96.81 86 ALA B C 1
ATOM 2464 O O . ALA B 1 86 ? 7.441 -37.188 -8.898 1 96.81 86 ALA B O 1
ATOM 2465 N N . ASN B 1 87 ? 6.098 -35.594 -9.594 1 97.94 87 ASN B N 1
ATOM 2466 C CA . ASN B 1 87 ? 5.453 -35.406 -8.297 1 97.94 87 ASN B CA 1
ATOM 2467 C C . ASN B 1 87 ? 4.094 -36.094 -8.25 1 97.94 87 ASN B C 1
ATOM 2469 O O . ASN B 1 87 ? 3.342 -35.938 -7.285 1 97.94 87 ASN B O 1
ATOM 2473 N N . GLY B 1 88 ? 3.697 -36.844 -9.328 1 98 88 GLY B N 1
ATOM 2474 C CA . GLY B 1 88 ? 2.439 -37.562 -9.375 1 98 88 GLY B CA 1
ATOM 2475 C C . GLY B 1 88 ? 1.229 -36.656 -9.484 1 98 88 GLY B C 1
ATOM 2476 O O . GLY B 1 88 ? 0.166 -36.969 -8.938 1 98 88 GLY B O 1
ATOM 2477 N N . LEU B 1 89 ? 1.414 -35.531 -10.117 1 98.06 89 LEU B N 1
ATOM 2478 C CA . LEU B 1 89 ? 0.341 -34.531 -10.156 1 98.06 89 LEU B CA 1
ATOM 2479 C C . LEU B 1 89 ? -0.206 -34.375 -11.57 1 98.06 89 LEU B C 1
ATOM 2481 O O . LEU B 1 89 ? -1.106 -33.562 -11.812 1 98.06 89 LEU B O 1
ATOM 2485 N N . ASP B 1 90 ? 0.286 -35.125 -12.516 1 95.19 90 ASP B N 1
ATOM 2486 C CA . ASP B 1 90 ? -0.045 -34.969 -13.922 1 95.19 90 ASP B CA 1
ATOM 2487 C C . ASP B 1 90 ? -1.491 -35.344 -14.203 1 95.19 90 ASP B C 1
ATOM 2489 O O . ASP B 1 90 ? -2.043 -35.031 -15.25 1 95.19 90 ASP B O 1
ATOM 2493 N N . GLY B 1 91 ? -2.229 -35.938 -13.266 1 95.81 91 GLY B N 1
ATOM 2494 C CA . GLY B 1 91 ? -3.643 -36.25 -13.414 1 95.81 91 GLY B CA 1
ATOM 2495 C C . GLY B 1 91 ? -4.535 -35.031 -13.242 1 95.81 91 GLY B C 1
ATOM 2496 O O . GLY B 1 91 ? -5.656 -35 -13.758 1 95.81 91 GLY B O 1
ATOM 2497 N N . ARG B 1 92 ? -4.059 -34.062 -12.492 1 96.44 92 ARG B N 1
ATOM 2498 C CA . ARG B 1 92 ? -4.898 -32.875 -12.234 1 96.44 92 ARG B CA 1
ATOM 2499 C C . ARG B 1 92 ? -4.234 -31.609 -12.742 1 96.44 92 ARG B C 1
ATOM 2501 O O . ARG B 1 92 ? -4.785 -30.516 -12.586 1 96.44 92 ARG B O 1
ATOM 2508 N N . VAL B 1 93 ? -3.033 -31.703 -13.242 1 98.62 93 VAL B N 1
ATOM 2509 C CA . VAL B 1 93 ? -2.305 -30.531 -13.727 1 98.62 93 VAL B CA 1
ATOM 2510 C C . VAL B 1 93 ? -2.098 -30.641 -15.234 1 98.62 93 VAL B C 1
ATOM 2512 O O . VAL B 1 93 ? -1.57 -31.641 -15.727 1 98.62 93 VAL B O 1
ATOM 2515 N N . ALA B 1 94 ? -2.527 -29.703 -15.953 1 98.44 94 ALA B N 1
ATOM 2516 C CA . ALA B 1 94 ? -2.279 -29.578 -17.391 1 98.44 94 ALA B CA 1
ATOM 2517 C C . ALA B 1 94 ? -1.339 -28.406 -17.688 1 98.44 94 ALA B C 1
ATOM 2519 O O . ALA B 1 94 ? -1.355 -27.406 -16.969 1 98.44 94 ALA B O 1
ATOM 2520 N N . VAL B 1 95 ? -0.543 -28.547 -18.688 1 98.62 95 VAL B N 1
ATOM 2521 C CA . VAL B 1 95 ? 0.379 -27.484 -19.094 1 98.62 95 VAL B CA 1
ATOM 2522 C C . VAL B 1 95 ? 0.059 -27.047 -20.516 1 98.62 95 VAL B C 1
ATOM 2524 O O . VAL B 1 95 ? -0.027 -27.859 -21.422 1 98.62 95 VAL B O 1
ATOM 2527 N N . ILE B 1 96 ? -0.168 -25.797 -20.688 1 98.69 96 ILE B N 1
ATOM 2528 C CA . ILE B 1 96 ? -0.461 -25.234 -22 1 98.69 96 ILE B CA 1
ATOM 2529 C C . ILE B 1 96 ? 0.669 -24.297 -22.422 1 98.69 96 ILE B C 1
ATOM 2531 O O . ILE B 1 96 ? 1.048 -23.391 -21.656 1 98.69 96 ILE B O 1
ATOM 2535 N N . GLU B 1 97 ? 1.283 -24.547 -23.562 1 98.5 97 GLU B N 1
ATOM 2536 C CA . GLU B 1 97 ? 2.24 -23.609 -24.156 1 98.5 97 GLU B CA 1
ATOM 2537 C C . GLU B 1 97 ? 1.525 -22.469 -24.875 1 98.5 97 GLU B C 1
ATOM 2539 O O . GLU B 1 97 ? 0.902 -22.672 -25.922 1 98.5 97 GLU B O 1
ATOM 2544 N N . ALA B 1 98 ? 1.599 -21.266 -24.344 1 98.19 98 ALA B N 1
ATOM 2545 C CA . ALA B 1 98 ? 0.904 -20.125 -24.953 1 98.19 98 ALA B CA 1
ATOM 2546 C C . ALA B 1 98 ? 1.521 -18.812 -24.5 1 98.19 98 ALA B C 1
ATOM 2548 O O . ALA B 1 98 ? 2.074 -18.719 -23.406 1 98.19 98 ALA B O 1
ATOM 2549 N N . ASP B 1 99 ? 1.436 -17.797 -25.344 1 96.56 99 ASP B N 1
ATOM 2550 C CA . ASP B 1 99 ? 1.777 -16.422 -25.031 1 96.56 99 ASP B CA 1
ATOM 2551 C C . ASP B 1 99 ? 0.562 -15.656 -24.5 1 96.56 99 ASP B C 1
ATOM 2553 O O . ASP B 1 99 ? -0.386 -15.398 -25.25 1 96.56 99 ASP B O 1
ATOM 2557 N N . LEU B 1 100 ? 0.642 -15.273 -23.281 1 96.12 100 LEU B N 1
ATOM 2558 C CA . LEU B 1 100 ? -0.485 -14.625 -22.609 1 96.12 100 LEU B CA 1
ATOM 2559 C C . LEU B 1 100 ? -0.781 -13.266 -23.25 1 96.12 100 LEU B C 1
ATOM 2561 O O . LEU B 1 100 ? -1.882 -12.734 -23.094 1 96.12 100 LEU B O 1
ATOM 2565 N N . LEU B 1 101 ? 0.188 -12.68 -23.875 1 94.38 101 LEU B N 1
ATOM 2566 C CA . LEU B 1 101 ? 0.016 -11.352 -24.438 1 94.38 101 LEU B CA 1
ATOM 2567 C C . LEU B 1 101 ? -0.385 -11.438 -25.906 1 94.38 101 LEU B C 1
ATOM 2569 O O . LEU B 1 101 ? -0.55 -10.406 -26.578 1 94.38 101 LEU B O 1
ATOM 2573 N N . ALA B 1 102 ? -0.516 -12.664 -26.453 1 95.06 102 ALA B N 1
ATOM 2574 C CA . ALA B 1 102 ? -0.989 -12.859 -27.828 1 95.06 102 ALA B CA 1
ATOM 2575 C C . ALA B 1 102 ? -2.449 -12.438 -27.969 1 95.06 102 ALA B C 1
ATOM 2577 O O . ALA B 1 102 ? -3.176 -12.359 -26.984 1 95.06 102 ALA B O 1
ATOM 2578 N N . PRO B 1 103 ? -2.902 -12.172 -29.156 1 95 103 PRO B N 1
ATOM 2579 C CA . PRO B 1 103 ? -4.316 -11.867 -29.391 1 95 103 PRO B CA 1
ATOM 2580 C C . PRO B 1 103 ? -5.246 -12.977 -28.891 1 95 103 PRO B C 1
ATOM 2582 O O . PRO B 1 103 ? -4.867 -14.148 -28.891 1 95 103 PRO B O 1
ATOM 2585 N N . GLY B 1 104 ? -6.48 -12.609 -28.547 1 95.06 104 GLY B N 1
ATOM 2586 C CA . GLY B 1 104 ? -7.461 -13.516 -27.969 1 95.06 104 GLY B CA 1
ATOM 2587 C C . GLY B 1 104 ? -7.695 -14.758 -28.812 1 95.06 104 GLY B C 1
ATOM 2588 O O . GLY B 1 104 ? -7.82 -15.859 -28.281 1 95.06 104 GLY B O 1
ATOM 2589 N N . VAL B 1 105 ? -7.656 -14.578 -30.094 1 96 105 VAL B N 1
ATOM 2590 C CA . VAL B 1 105 ? -7.93 -15.68 -31.016 1 96 105 VAL B CA 1
ATOM 2591 C C . VAL B 1 105 ? -6.832 -16.734 -30.891 1 96 105 VAL B C 1
ATOM 2593 O O . VAL B 1 105 ? -7.113 -17.938 -30.922 1 96 105 VAL B O 1
ATOM 2596 N N . GLN B 1 106 ? -5.645 -16.281 -30.75 1 97.06 106 GLN B N 1
ATOM 2597 C CA . GLN B 1 106 ? -4.516 -17.188 -30.609 1 97.06 106 GLN B CA 1
ATOM 2598 C C . GLN B 1 106 ? -4.539 -17.875 -29.25 1 97.06 106 GLN B C 1
ATOM 2600 O O . GLN B 1 106 ? -4.238 -19.078 -29.156 1 97.06 106 GLN B O 1
ATOM 2605 N N . ARG B 1 107 ? -4.887 -17.188 -28.172 1 97.44 107 ARG B N 1
ATOM 2606 C CA . ARG B 1 107 ? -4.988 -17.781 -26.844 1 97.44 107 ARG B CA 1
ATOM 2607 C C . ARG B 1 107 ? -6.062 -18.859 -26.797 1 97.44 107 ARG B C 1
ATOM 2609 O O . ARG B 1 107 ? -5.84 -19.938 -26.25 1 97.44 107 ARG B O 1
ATOM 2616 N N . ARG B 1 108 ? -7.148 -18.609 -27.484 1 97.38 108 ARG B N 1
ATOM 2617 C CA . ARG B 1 108 ? -8.234 -19.578 -27.531 1 97.38 108 ARG B CA 1
ATOM 2618 C C . ARG B 1 108 ? -7.82 -20.828 -28.312 1 97.38 108 ARG B C 1
ATOM 2620 O O . ARG B 1 108 ? -8.141 -21.953 -27.906 1 97.38 108 ARG B O 1
ATOM 2627 N N . ALA B 1 109 ? -7.125 -20.594 -29.375 1 97.62 109 ALA B N 1
ATOM 2628 C CA . ALA B 1 109 ? -6.637 -21.703 -30.188 1 97.62 109 ALA B CA 1
ATOM 2629 C C . ALA B 1 109 ? -5.688 -22.594 -29.375 1 97.62 109 ALA B C 1
ATOM 2631 O O . ALA B 1 109 ? -5.605 -23.797 -29.609 1 97.62 109 ALA B O 1
ATOM 2632 N N . ALA B 1 110 ? -5.043 -21.984 -28.438 1 97.56 110 ALA B N 1
ATOM 2633 C CA . ALA B 1 110 ? -4.102 -22.719 -27.594 1 97.56 110 ALA B CA 1
ATOM 2634 C C . ALA B 1 110 ? -4.82 -23.406 -26.438 1 97.56 110 ALA B C 1
ATOM 2636 O O . ALA B 1 110 ? -4.203 -24.156 -25.672 1 97.56 110 ALA B O 1
ATOM 2637 N N . GLY B 1 111 ? -6.113 -23.125 -26.25 1 97.31 111 GLY B N 1
ATOM 2638 C CA . GLY B 1 111 ? -6.887 -23.812 -25.234 1 97.31 111 GLY B CA 1
ATOM 2639 C C . GLY B 1 111 ? -7.238 -22.906 -24.062 1 97.31 111 GLY B C 1
ATOM 2640 O O . GLY B 1 111 ? -7.758 -23.391 -23.047 1 97.31 111 GLY B O 1
ATOM 2641 N N . LEU B 1 112 ? -6.906 -21.641 -24.172 1 98.12 112 LEU B N 1
ATOM 2642 C CA . LEU B 1 112 ? -7.246 -20.703 -23.109 1 98.12 112 LEU B CA 1
ATOM 2643 C C . LEU B 1 112 ? -8.602 -20.062 -23.375 1 98.12 112 LEU B C 1
ATOM 2645 O O . LEU B 1 112 ? -8.695 -19.062 -24.094 1 98.12 112 LEU B O 1
ATOM 2649 N N . GLU B 1 113 ? -9.562 -20.562 -22.734 1 97.38 113 GLU B N 1
ATOM 2650 C CA . GLU B 1 113 ? -10.93 -20.094 -22.953 1 97.38 113 GLU B CA 1
ATOM 2651 C C . GLU B 1 113 ? -11.305 -19.016 -21.938 1 97.38 113 GLU B C 1
ATOM 2653 O O . GLU B 1 113 ? -10.961 -19.125 -20.75 1 97.38 113 GLU B O 1
ATOM 2658 N N . PRO B 1 114 ? -12.008 -18 -22.375 1 97.94 114 PRO B N 1
ATOM 2659 C CA . PRO B 1 114 ? -12.492 -17 -21.422 1 97.94 114 PRO B CA 1
ATOM 2660 C C . PRO B 1 114 ? -13.367 -17.609 -20.328 1 97.94 114 PRO B C 1
ATOM 2662 O O . PRO B 1 114 ? -14.031 -18.609 -20.547 1 97.94 114 PRO B O 1
ATOM 2665 N N . ASP B 1 115 ? -13.328 -17 -19.172 1 98.31 115 ASP B N 1
ATOM 2666 C CA . ASP B 1 115 ? -14.211 -17.312 -18.047 1 98.31 115 ASP B CA 1
ATOM 2667 C C . ASP B 1 115 ? -14.094 -18.781 -17.656 1 98.31 115 ASP B C 1
ATOM 2669 O O . ASP B 1 115 ? -15.094 -19.438 -17.344 1 98.31 115 ASP B O 1
ATOM 2673 N N . SER B 1 116 ? -12.891 -19.328 -17.719 1 98.31 116 SER B N 1
ATOM 2674 C CA . SER B 1 116 ? -12.711 -20.75 -17.5 1 98.31 116 SER B CA 1
ATOM 2675 C C . SER B 1 116 ? -12.047 -21.016 -16.156 1 98.31 116 SER B C 1
ATOM 2677 O O . SER B 1 116 ? -11.969 -22.172 -15.703 1 98.31 116 SER B O 1
ATOM 2679 N N . ALA B 1 117 ? -11.578 -20.016 -15.5 1 98.81 117 ALA B N 1
ATOM 2680 C CA . ALA B 1 117 ? -10.836 -20.188 -14.25 1 98.81 117 ALA B CA 1
ATOM 2681 C C . ALA B 1 117 ? -11.625 -19.641 -13.07 1 98.81 117 ALA B C 1
ATOM 2683 O O . ALA B 1 117 ? -12.258 -18.578 -13.172 1 98.81 117 ALA B O 1
ATOM 2684 N N . ASP B 1 118 ? -11.586 -20.359 -11.906 1 98.88 118 ASP B N 1
ATOM 2685 C CA . ASP B 1 118 ? -12.086 -19.828 -10.633 1 98.88 118 ASP B CA 1
ATOM 2686 C C . ASP B 1 118 ? -11.039 -18.938 -9.969 1 98.88 118 ASP B C 1
ATOM 2688 O O . ASP B 1 118 ? -11.391 -17.953 -9.297 1 98.88 118 ASP B O 1
ATOM 2692 N N . ILE B 1 119 ? -9.82 -19.312 -10.164 1 98.88 119 ILE B N 1
ATOM 2693 C CA . ILE B 1 119 ? -8.688 -18.609 -9.57 1 98.88 119 ILE B CA 1
ATOM 2694 C C . ILE B 1 119 ? -7.566 -18.469 -10.594 1 98.88 119 ILE B C 1
ATOM 2696 O O . ILE B 1 119 ? -7.285 -19.406 -11.352 1 98.88 119 ILE B O 1
ATOM 2700 N N . VAL B 1 120 ? -6.961 -17.312 -10.641 1 98.94 120 VAL B N 1
ATOM 2701 C CA . VAL B 1 120 ? -5.727 -17.094 -11.391 1 98.94 120 VAL B CA 1
ATOM 2702 C C . VAL B 1 120 ? -4.625 -16.625 -10.438 1 98.94 120 VAL B C 1
ATOM 2704 O O . VAL B 1 120 ? -4.824 -15.703 -9.648 1 98.94 120 VAL B O 1
ATOM 2707 N N . LEU B 1 121 ? -3.529 -17.328 -10.391 1 98.88 121 LEU B N 1
ATOM 2708 C CA . LEU B 1 121 ? -2.307 -16.875 -9.742 1 98.88 121 LEU B CA 1
ATOM 2709 C C . LEU B 1 121 ? -1.258 -16.469 -10.773 1 98.88 121 LEU B C 1
ATOM 2711 O O . LEU B 1 121 ? -1.118 -17.125 -11.805 1 98.88 121 LEU B O 1
ATOM 2715 N N . THR B 1 122 ? -0.516 -15.406 -10.469 1 98.69 122 THR B N 1
ATOM 2716 C CA . THR B 1 122 ? 0.489 -15.008 -11.453 1 98.69 122 THR B CA 1
ATOM 2717 C C . THR B 1 122 ? 1.604 -14.203 -10.789 1 98.69 122 THR B C 1
ATOM 2719 O O . THR B 1 122 ? 1.351 -13.422 -9.867 1 98.69 122 THR B O 1
ATOM 2722 N N . ASN B 1 123 ? 2.779 -14.438 -11.109 1 96.94 123 ASN B N 1
ATOM 2723 C CA . ASN B 1 123 ? 3.98 -13.641 -10.891 1 96.94 123 ASN B CA 1
ATOM 2724 C C . ASN B 1 123 ? 4.527 -13.07 -12.195 1 96.94 123 ASN B C 1
ATOM 2726 O O . ASN B 1 123 ? 5.508 -13.586 -12.734 1 96.94 123 ASN B O 1
ATOM 2730 N N . PRO B 1 124 ? 3.91 -11.992 -12.688 1 94.5 124 PRO B N 1
ATOM 2731 C CA . PRO B 1 124 ? 4.242 -11.492 -14.023 1 94.5 124 PRO B CA 1
ATOM 2732 C C . PRO B 1 124 ? 5.695 -11.047 -14.141 1 94.5 124 PRO B C 1
ATOM 2734 O O . PRO B 1 124 ? 6.324 -10.703 -13.133 1 94.5 124 PRO B O 1
ATOM 2737 N N . PRO B 1 125 ? 6.219 -11.094 -15.328 1 85.44 125 PRO B N 1
ATOM 2738 C CA . PRO B 1 125 ? 7.555 -10.523 -15.531 1 85.44 125 PRO B CA 1
ATOM 2739 C C . PRO B 1 125 ? 7.602 -9.023 -15.258 1 85.44 125 PRO B C 1
ATOM 2741 O O . PRO B 1 125 ? 6.566 -8.359 -15.258 1 85.44 125 PRO B O 1
ATOM 2744 N N . PHE B 1 126 ? 8.812 -8.594 -14.742 1 72.88 126 PHE B N 1
ATOM 2745 C CA . PHE B 1 126 ? 8.969 -7.16 -14.516 1 72.88 126 PHE B CA 1
ATOM 2746 C C . PHE B 1 126 ? 9.047 -6.406 -15.836 1 72.88 126 PHE B C 1
ATOM 2748 O O . PHE B 1 126 ? 9.898 -6.699 -16.672 1 72.88 126 PHE B O 1
ATOM 2755 N N . PHE B 1 127 ? 8.039 -5.812 -16.219 1 59.72 127 PHE B N 1
ATOM 2756 C CA . PHE B 1 127 ? 7.996 -5.055 -17.469 1 59.72 127 PHE B CA 1
ATOM 2757 C C . PHE B 1 127 ? 8.766 -3.748 -17.328 1 59.72 127 PHE B C 1
ATOM 2759 O O . PHE B 1 127 ? 8.625 -3.039 -16.328 1 59.72 127 PHE B O 1
ATOM 2766 N N . GLU B 1 128 ? 10.234 -3.74 -17.281 1 51.62 128 GLU B N 1
ATOM 2767 C CA . GLU B 1 128 ? 11.086 -2.576 -17.062 1 51.62 128 GLU B CA 1
ATOM 2768 C C . GLU B 1 128 ? 10.625 -1.39 -17.906 1 51.62 128 GLU B C 1
ATOM 2770 O O . GLU B 1 128 ? 10.281 -1.549 -19.078 1 51.62 128 GLU B O 1
ATOM 2775 N N . GLU B 1 129 ? 10.305 -0.234 -17.281 1 43.94 129 GLU B N 1
ATOM 2776 C CA . GLU B 1 129 ? 10.156 1.03 -18 1 43.94 129 GLU B CA 1
ATOM 2777 C C . GLU B 1 129 ? 11.352 1.295 -18.906 1 43.94 129 GLU B C 1
ATOM 2779 O O . GLU B 1 129 ? 11.18 1.61 -20.094 1 43.94 129 GLU B O 1
ATOM 2784 N N . GLY B 1 130 ? 12.578 1.886 -18.25 1 38.91 130 GLY B N 1
ATOM 2785 C CA . GLY B 1 130 ? 13.727 2.6 -18.797 1 38.91 130 GLY B CA 1
ATOM 2786 C C . GLY B 1 130 ? 14.641 1.718 -19.625 1 38.91 130 GLY B C 1
ATOM 2787 O O . GLY B 1 130 ? 15.664 2.18 -20.141 1 38.91 130 GLY B O 1
ATOM 2788 N N . ALA B 1 131 ? 14.969 0.507 -19.281 1 37.38 131 ALA B N 1
ATOM 2789 C CA . ALA B 1 131 ? 16.25 0.104 -19.828 1 37.38 131 ALA B CA 1
ATOM 2790 C C . ALA B 1 131 ? 16.25 0.182 -21.359 1 37.38 131 ALA B C 1
ATOM 2792 O O . ALA B 1 131 ? 17.109 -0.41 -22.016 1 37.38 131 ALA B O 1
ATOM 2793 N N . HIS B 1 132 ? 15.234 0.542 -21.984 1 33.5 132 HIS B N 1
ATOM 2794 C CA . HIS B 1 132 ? 15.633 0.738 -23.359 1 33.5 132 HIS B CA 1
ATOM 2795 C C . HIS B 1 132 ? 16.484 1.989 -23.516 1 33.5 132 HIS B C 1
ATOM 2797 O O . HIS B 1 132 ? 15.984 3.109 -23.406 1 33.5 132 HIS B O 1
ATOM 2803 N N . ARG B 1 133 ? 17.625 2.146 -22.938 1 33.66 133 ARG B N 1
ATOM 2804 C CA . ARG B 1 133 ? 18.484 3.094 -23.641 1 33.66 133 ARG B CA 1
ATOM 2805 C C . ARG B 1 133 ? 18.219 3.062 -25.141 1 33.66 133 ARG B C 1
ATOM 2807 O O . ARG B 1 133 ? 18.297 2 -25.766 1 33.66 133 ARG B O 1
ATOM 2814 N N . PRO B 1 134 ? 17.609 4.203 -25.641 1 33.12 134 PRO B N 1
ATOM 2815 C CA . PRO B 1 134 ? 17.688 4.285 -27.094 1 33.12 134 PRO B CA 1
ATOM 2816 C C . PRO B 1 134 ? 19.047 3.85 -27.641 1 33.12 134 PRO B C 1
ATOM 2818 O O . PRO B 1 134 ? 20.078 4.172 -27.047 1 33.12 134 PRO B O 1
ATOM 2821 N N . SER B 1 135 ? 19.328 2.654 -27.938 1 32.91 135 SER B N 1
ATOM 2822 C CA . SER B 1 135 ? 20.406 2.73 -28.922 1 32.91 135 SER B CA 1
ATOM 2823 C C . SER B 1 135 ? 20.281 3.979 -29.781 1 32.91 135 SER B C 1
ATOM 2825 O O . SER B 1 135 ? 19.188 4.52 -29.938 1 32.91 135 SER B O 1
ATOM 2827 N N . PRO B 1 136 ? 21.391 4.875 -30.016 1 34 136 PRO B N 1
ATOM 2828 C CA . PRO B 1 136 ? 21.297 6.047 -30.891 1 34 136 PRO B CA 1
ATOM 2829 C C . PRO B 1 136 ? 20.25 5.887 -31.984 1 34 136 PRO B C 1
ATOM 2831 O O . PRO B 1 136 ? 20.094 6.777 -32.812 1 34 136 PRO B O 1
ATOM 2834 N N . VAL B 1 137 ? 19.891 4.621 -32.344 1 31.88 137 VAL B N 1
ATOM 2835 C CA . VAL B 1 137 ? 18.891 4.617 -33.406 1 31.88 137 VAL B CA 1
ATOM 2836 C C . VAL B 1 137 ? 17.531 5.016 -32.844 1 31.88 137 VAL B C 1
ATOM 2838 O O . VAL B 1 137 ? 17.141 4.574 -31.766 1 31.88 137 VAL B O 1
ATOM 2841 N N . PRO B 1 138 ? 16.688 5.957 -33.406 1 34.28 138 PRO B N 1
ATOM 2842 C CA . PRO B 1 138 ? 15.438 6.684 -33.156 1 34.28 138 PRO B CA 1
ATOM 2843 C C . PRO B 1 138 ? 14.406 5.855 -32.375 1 34.28 138 PRO B C 1
ATOM 2845 O O . PRO B 1 138 ? 13.422 6.398 -31.875 1 34.28 138 PRO B O 1
ATOM 2848 N N . GLN B 1 139 ? 14.398 4.477 -32.312 1 28.92 139 GLN B N 1
ATOM 2849 C CA . GLN B 1 139 ? 13.18 3.754 -31.953 1 28.92 139 GLN B CA 1
ATOM 2850 C C . GLN B 1 139 ? 13.094 3.576 -30.438 1 28.92 139 GLN B C 1
ATOM 2852 O O . GLN B 1 139 ? 12.664 2.525 -29.953 1 28.92 139 GLN B O 1
ATOM 2857 N N . LYS B 1 140 ? 13.75 4.18 -29.594 1 35.22 140 LYS B N 1
ATOM 2858 C CA . LYS B 1 140 ? 13.875 3.871 -28.172 1 35.22 140 LYS B CA 1
ATOM 2859 C C . LYS B 1 140 ? 12.672 4.375 -27.391 1 35.22 140 LYS B C 1
ATOM 2861 O O . LYS B 1 140 ? 12.578 4.172 -26.172 1 35.22 140 LYS B O 1
ATOM 2866 N N . ALA B 1 141 ? 12.055 5.418 -27.75 1 37.75 141 ALA B N 1
ATOM 2867 C CA . ALA B 1 141 ? 10.922 5.977 -27.016 1 37.75 141 ALA B CA 1
ATOM 2868 C C . ALA B 1 141 ? 9.898 4.898 -26.672 1 37.75 141 ALA B C 1
ATOM 2870 O O . ALA B 1 141 ? 8.922 5.156 -25.969 1 37.75 141 ALA B O 1
ATOM 2871 N N . SER B 1 142 ? 9.898 3.727 -27.25 1 30.7 142 SER B N 1
ATOM 2872 C CA . SER B 1 142 ? 8.789 2.781 -27.266 1 30.7 142 SER B CA 1
ATOM 2873 C C . SER B 1 142 ? 8.797 1.902 -26.016 1 30.7 142 SER B C 1
ATOM 2875 O O . SER B 1 142 ? 7.824 1.197 -25.734 1 30.7 142 SER B O 1
ATOM 2877 N N . ALA B 1 143 ? 9.852 1.892 -25.297 1 34.16 143 ALA B N 1
ATOM 2878 C CA . ALA B 1 143 ? 9.961 0.793 -24.344 1 34.16 143 ALA B CA 1
ATOM 2879 C C . ALA B 1 143 ? 9.273 1.14 -23.031 1 34.16 143 ALA B C 1
ATOM 2881 O O . ALA B 1 143 ? 8.672 0.274 -22.391 1 34.16 143 ALA B O 1
ATOM 2882 N N . HIS B 1 144 ? 9.469 2.311 -22.391 1 38.62 144 HIS B N 1
ATOM 2883 C CA . HIS B 1 144 ? 8.828 2.654 -21.141 1 38.62 144 HIS B CA 1
ATOM 2884 C C . HIS B 1 144 ? 7.312 2.535 -21.234 1 38.62 144 HIS B C 1
ATOM 2886 O O . HIS B 1 144 ? 6.648 2.17 -20.266 1 38.62 144 HIS B O 1
ATOM 2892 N N . THR B 1 145 ? 6.77 2.912 -22.312 1 40.75 145 THR B N 1
ATOM 2893 C CA . THR B 1 145 ? 5.359 2.865 -22.672 1 40.75 145 THR B CA 1
ATOM 2894 C C . THR B 1 145 ? 4.875 1.423 -22.781 1 40.75 145 THR B C 1
ATOM 2896 O O . THR B 1 145 ? 3.705 1.137 -22.516 1 40.75 145 THR B O 1
ATOM 2899 N N . PHE B 1 146 ? 5.867 0.582 -22.984 1 40.88 146 PHE B N 1
ATOM 2900 C CA . PHE B 1 146 ? 5.523 -0.816 -23.219 1 40.88 146 PHE B CA 1
ATOM 2901 C C . PHE B 1 146 ? 5.348 -1.56 -21.891 1 40.88 146 PHE B C 1
ATOM 2903 O O . PHE B 1 146 ? 4.523 -2.473 -21.797 1 40.88 146 PHE B O 1
ATOM 2910 N N . ALA B 1 147 ? 6.184 -1.047 -20.734 1 49.78 147 ALA B N 1
ATOM 2911 C CA . ALA B 1 147 ? 6.102 -1.732 -19.438 1 49.78 147 ALA B CA 1
ATOM 2912 C C . ALA B 1 147 ? 4.723 -1.551 -18.812 1 49.78 147 ALA B C 1
ATOM 2914 O O . ALA B 1 147 ? 4.113 -2.518 -18.344 1 49.78 147 ALA B O 1
ATOM 2915 N N . ALA B 1 148 ? 4.246 -0.3 -18.625 1 56.62 148 ALA B N 1
ATOM 2916 C CA . ALA B 1 148 ? 2.898 -0.022 -18.141 1 56.62 148 ALA B CA 1
ATOM 2917 C C . ALA B 1 148 ? 1.848 -0.679 -19.031 1 56.62 148 ALA B C 1
ATOM 2919 O O . ALA B 1 148 ? 0.875 -1.252 -18.531 1 56.62 148 ALA B O 1
ATOM 2920 N N . GLY B 1 149 ? 2.271 -0.753 -20.156 1 74 149 GLY B N 1
ATOM 2921 C CA . GLY B 1 149 ? 1.338 -1.364 -21.078 1 74 149 GLY B CA 1
ATOM 2922 C C . GLY B 1 149 ? 1.328 -2.879 -21.016 1 74 149 GLY B C 1
ATOM 2923 O O . GLY B 1 149 ? 0.28 -3.508 -21.172 1 74 149 GLY B O 1
ATOM 2924 N N . GLY B 1 150 ? 2.52 -3.359 -20.578 1 88.56 150 GLY B N 1
ATOM 2925 C CA . GLY B 1 150 ? 2.625 -4.809 -20.516 1 88.56 150 GLY B CA 1
ATOM 2926 C C . GLY B 1 150 ? 1.866 -5.418 -19.359 1 88.56 150 GLY B C 1
ATOM 2927 O O . GLY B 1 150 ? 1.138 -6.398 -19.531 1 88.56 150 GLY B O 1
ATOM 2928 N N . LEU B 1 151 ? 1.963 -4.73 -18.203 1 94.31 151 LEU B N 1
ATOM 2929 C CA . LEU B 1 151 ? 1.265 -5.246 -17.031 1 94.31 151 LEU B CA 1
ATOM 2930 C C . LEU B 1 151 ? -0.246 -5.121 -17.203 1 94.31 151 LEU B C 1
ATOM 2932 O O . LEU B 1 151 ? -0.994 -6.023 -16.812 1 94.31 151 LEU B O 1
ATOM 2936 N N . ASP B 1 152 ? -0.632 -4.031 -17.781 1 94.81 152 ASP B N 1
ATOM 2937 C CA . ASP B 1 152 ? -2.057 -3.828 -18.031 1 94.81 152 ASP B CA 1
ATOM 2938 C C . ASP B 1 152 ? -2.617 -4.926 -18.938 1 94.81 152 ASP B C 1
ATOM 2940 O O . ASP B 1 152 ? -3.664 -5.504 -18.641 1 94.81 152 ASP B O 1
ATOM 2944 N N . LEU B 1 153 ? -1.903 -5.234 -20.016 1 94.94 153 LEU B N 1
ATOM 2945 C CA . LEU B 1 153 ? -2.342 -6.281 -20.938 1 94.94 153 LEU B CA 1
ATOM 2946 C C . LEU B 1 153 ? -2.355 -7.641 -20.25 1 94.94 153 LEU B C 1
ATOM 2948 O O . LEU B 1 153 ? -3.285 -8.43 -20.438 1 94.94 153 LEU B O 1
ATOM 2952 N N . TRP B 1 154 ? -1.327 -7.895 -19.484 1 96.75 154 TRP B N 1
ATOM 2953 C CA . TRP B 1 154 ? -1.236 -9.141 -18.734 1 96.75 154 TRP B CA 1
ATOM 2954 C C . TRP B 1 154 ? -2.445 -9.32 -17.812 1 96.75 154 TRP B C 1
ATOM 2956 O O . TRP B 1 154 ? -3.086 -10.375 -17.828 1 96.75 154 TRP B O 1
ATOM 2966 N N . LEU B 1 155 ? -2.787 -8.25 -17.078 1 97.25 155 LEU B N 1
ATOM 2967 C CA . LEU B 1 155 ? -3.875 -8.344 -16.109 1 97.25 155 LEU B CA 1
ATOM 2968 C C . LEU B 1 155 ? -5.227 -8.367 -16.812 1 97.25 155 LEU B C 1
ATOM 2970 O O . LEU B 1 155 ? -6.176 -8.984 -16.328 1 97.25 155 LEU B O 1
ATOM 2974 N N . ARG B 1 156 ? -5.324 -7.793 -17.984 1 97 156 ARG B N 1
ATOM 2975 C CA . ARG B 1 156 ? -6.527 -7.941 -18.797 1 97 156 ARG B CA 1
ATOM 2976 C C . ARG B 1 156 ? -6.73 -9.391 -19.219 1 97 156 ARG B C 1
ATOM 2978 O O . ARG B 1 156 ? -7.859 -9.891 -19.219 1 97 156 ARG B O 1
ATOM 2985 N N . THR B 1 157 ? -5.629 -10.008 -19.609 1 97.81 157 THR B N 1
ATOM 2986 C CA . THR B 1 157 ? -5.703 -11.422 -19.969 1 97.81 157 THR B CA 1
ATOM 2987 C C . THR B 1 157 ? -6.129 -12.258 -18.766 1 97.81 157 THR B C 1
ATOM 2989 O O . THR B 1 157 ? -6.961 -13.164 -18.891 1 97.81 157 THR B O 1
ATOM 2992 N N . CYS B 1 158 ? -5.559 -11.953 -17.562 1 98.62 158 CYS B N 1
ATOM 2993 C CA . CYS B 1 158 ? -5.988 -12.633 -16.344 1 98.62 158 CYS B CA 1
ATOM 2994 C C . CYS B 1 158 ? -7.492 -12.492 -16.141 1 98.62 158 CYS B C 1
ATOM 2996 O O . CYS B 1 158 ? -8.18 -13.477 -15.852 1 98.62 158 CYS B O 1
ATOM 2998 N N . ALA B 1 159 ? -7.945 -11.289 -16.328 1 98.56 159 ALA B N 1
ATOM 2999 C CA . ALA B 1 159 ? -9.367 -11.008 -16.141 1 98.56 159 ALA B CA 1
ATOM 3000 C C . ALA B 1 159 ? -10.211 -11.781 -17.156 1 98.56 159 ALA B C 1
ATOM 3002 O O . ALA B 1 159 ? -11.273 -12.305 -16.828 1 98.56 159 ALA B O 1
ATOM 3003 N N . ASP B 1 160 ? -9.742 -11.844 -18.375 1 98.31 160 ASP B N 1
ATOM 3004 C CA . ASP B 1 160 ? -10.453 -12.531 -19.438 1 98.31 160 ASP B CA 1
ATOM 3005 C C . ASP B 1 160 ? -10.633 -14.016 -19.109 1 98.31 160 ASP B C 1
ATOM 3007 O O . ASP B 1 160 ? -11.688 -14.594 -19.391 1 98.31 160 ASP B O 1
ATOM 3011 N N . LEU B 1 161 ? -9.688 -14.609 -18.5 1 98.69 161 LEU B N 1
ATOM 3012 C CA . LEU B 1 161 ? -9.695 -16.031 -18.234 1 98.69 161 LEU B CA 1
ATOM 3013 C C . LEU B 1 161 ? -10.508 -16.344 -16.969 1 98.69 161 LEU B C 1
ATOM 3015 O O . LEU B 1 161 ? -11.023 -17.453 -16.828 1 98.69 161 LEU B O 1
ATOM 3019 N N . LEU B 1 162 ? -10.617 -15.367 -16.094 1 98.81 162 LEU B N 1
ATOM 3020 C CA . LEU B 1 162 ? -11.359 -15.531 -14.852 1 98.81 162 LEU B CA 1
ATOM 3021 C C . LEU B 1 162 ? -12.859 -15.461 -15.102 1 98.81 162 LEU B C 1
ATOM 3023 O O . LEU B 1 162 ? -13.328 -14.625 -15.875 1 98.81 162 LEU B O 1
ATOM 3027 N N . ARG B 1 163 ? -13.625 -16.328 -14.477 1 98.56 163 ARG B N 1
ATOM 3028 C CA . ARG B 1 163 ? -15.07 -16.172 -14.453 1 98.56 163 ARG B CA 1
ATOM 3029 C C . ARG B 1 163 ? -15.469 -14.93 -13.648 1 98.56 163 ARG B C 1
ATOM 3031 O O . ARG B 1 163 ? -14.703 -14.461 -12.805 1 98.56 163 ARG B O 1
ATOM 3038 N N . PRO B 1 164 ? -16.688 -14.414 -13.922 1 98 164 PRO B N 1
ATOM 3039 C CA . PRO B 1 164 ? -17.141 -13.367 -13.016 1 98 164 PRO B CA 1
ATOM 3040 C C . PRO B 1 164 ? -17.109 -13.797 -11.547 1 98 164 PRO B C 1
ATOM 3042 O O . PRO B 1 164 ? -17.5 -14.914 -11.211 1 98 164 PRO B O 1
ATOM 3045 N N . GLY B 1 165 ? -16.547 -12.953 -10.688 1 98.5 165 GLY B N 1
ATOM 3046 C CA . GLY B 1 165 ? -16.422 -13.297 -9.273 1 98.5 165 GLY B CA 1
ATOM 3047 C C . GLY B 1 165 ? -15.195 -14.133 -8.977 1 98.5 165 GLY B C 1
ATOM 3048 O O . GLY B 1 165 ? -14.922 -14.453 -7.82 1 98.5 165 GLY B O 1
ATOM 3049 N N . GLY B 1 166 ? -14.508 -14.508 -10.094 1 98.81 166 GLY B N 1
ATOM 3050 C CA . GLY B 1 166 ? -13.258 -15.234 -9.891 1 98.81 166 GLY B CA 1
ATOM 3051 C C . GLY B 1 166 ? -12.211 -14.43 -9.156 1 98.81 166 GLY B C 1
ATOM 3052 O O . GLY B 1 166 ? -12.32 -13.203 -9.047 1 98.81 166 GLY B O 1
ATOM 3053 N N . ARG B 1 167 ? -11.195 -15.086 -8.602 1 98.88 167 ARG B N 1
ATOM 3054 C CA . ARG B 1 167 ? -10.219 -14.43 -7.738 1 98.88 167 ARG B CA 1
ATOM 3055 C C . ARG B 1 167 ? -8.844 -14.406 -8.391 1 98.88 167 ARG B C 1
ATOM 3057 O O . ARG B 1 167 ? -8.43 -15.383 -9.016 1 98.88 167 ARG B O 1
ATOM 3064 N N . LEU B 1 168 ? -8.203 -13.289 -8.273 1 98.94 168 LEU B N 1
ATOM 3065 C CA . LEU B 1 168 ? -6.848 -13.078 -8.758 1 98.94 168 LEU B CA 1
ATOM 3066 C C . LEU B 1 168 ? -5.855 -13.016 -7.602 1 98.94 168 LEU B C 1
ATOM 3068 O O . LEU B 1 168 ? -6.109 -12.336 -6.605 1 98.94 168 LEU B O 1
ATOM 3072 N N . GLY B 1 169 ? -4.785 -13.766 -7.645 1 98.88 169 GLY B N 1
ATOM 3073 C CA . GLY B 1 169 ? -3.617 -13.617 -6.793 1 98.88 169 GLY B CA 1
ATOM 3074 C C . GLY B 1 169 ? -2.369 -13.219 -7.555 1 98.88 169 GLY B C 1
ATOM 3075 O O . GLY B 1 169 ? -1.992 -13.875 -8.531 1 98.88 169 GLY B O 1
ATOM 3076 N N . LEU B 1 170 ? -1.737 -12.18 -7.129 1 98.44 170 LEU B N 1
ATOM 3077 C CA . LEU B 1 170 ? -0.589 -11.586 -7.801 1 98.44 170 LEU B CA 1
ATOM 3078 C C . LEU B 1 170 ? 0.53 -11.289 -6.805 1 98.44 170 LEU B C 1
ATOM 3080 O O . LEU B 1 170 ? 0.271 -10.828 -5.691 1 98.44 170 LEU B O 1
ATOM 3084 N N . ILE B 1 171 ? 1.746 -11.68 -7.148 1 98.56 171 ILE B N 1
ATOM 3085 C CA . ILE B 1 171 ? 2.902 -11.172 -6.418 1 98.56 171 ILE B CA 1
ATOM 3086 C C . ILE B 1 171 ? 3.754 -10.297 -7.336 1 98.56 171 ILE B C 1
ATOM 3088 O O . ILE B 1 171 ? 3.932 -10.617 -8.516 1 98.56 171 ILE B O 1
ATOM 3092 N N . HIS B 1 172 ? 4.219 -9.18 -6.895 1 97.75 172 HIS B N 1
ATOM 3093 C CA . HIS B 1 172 ? 5.008 -8.234 -7.672 1 97.75 172 HIS B CA 1
ATOM 3094 C C . HIS B 1 172 ? 5.949 -7.438 -6.777 1 97.75 172 HIS B C 1
ATOM 3096 O O . HIS B 1 172 ? 5.875 -7.527 -5.551 1 97.75 172 HIS B O 1
ATOM 3102 N N . ARG B 1 173 ? 6.879 -6.742 -7.391 1 97.56 173 ARG B N 1
ATOM 3103 C CA . ARG B 1 173 ? 7.715 -5.805 -6.648 1 97.56 173 ARG B CA 1
ATOM 3104 C C . ARG B 1 173 ? 6.859 -4.785 -5.902 1 97.56 173 ARG B C 1
ATOM 3106 O O . ARG B 1 173 ? 5.867 -4.285 -6.438 1 97.56 173 ARG B O 1
ATOM 3113 N N . ALA B 1 174 ? 7.359 -4.406 -4.734 1 98.19 174 ALA B N 1
ATOM 3114 C CA . ALA B 1 174 ? 6.609 -3.451 -3.922 1 98.19 174 ALA B CA 1
ATOM 3115 C C . ALA B 1 174 ? 6.547 -2.084 -4.598 1 98.19 174 ALA B C 1
ATOM 3117 O O . ALA B 1 174 ? 5.539 -1.38 -4.5 1 98.19 174 ALA B O 1
ATOM 3118 N N . ASP B 1 175 ? 7.621 -1.688 -5.262 1 97.06 175 ASP B N 1
ATOM 3119 C CA . ASP B 1 175 ? 7.672 -0.355 -5.855 1 97.06 175 ASP B CA 1
ATOM 3120 C C . ASP B 1 175 ? 6.746 -0.259 -7.066 1 97.06 175 ASP B C 1
ATOM 3122 O O . ASP B 1 175 ? 6.492 0.835 -7.574 1 97.06 175 ASP B O 1
ATOM 3126 N N . ALA B 1 176 ? 6.172 -1.387 -7.523 1 96.06 176 ALA B N 1
ATOM 3127 C CA . ALA B 1 176 ? 5.254 -1.404 -8.656 1 96.06 176 ALA B CA 1
ATOM 3128 C C . ALA B 1 176 ? 3.803 -1.366 -8.188 1 96.06 176 ALA B C 1
ATOM 3130 O O . ALA B 1 176 ? 2.877 -1.415 -9 1 96.06 176 ALA B O 1
ATOM 3131 N N . LEU B 1 177 ? 3.57 -1.264 -6.883 1 97.88 177 LEU B N 1
ATOM 3132 C CA . LEU B 1 177 ? 2.219 -1.338 -6.336 1 97.88 177 LEU B CA 1
ATOM 3133 C C . LEU B 1 177 ? 1.305 -0.318 -7.008 1 97.88 177 LEU B C 1
ATOM 3135 O O . LEU B 1 177 ? 0.19 -0.65 -7.414 1 97.88 177 LEU B O 1
ATOM 3139 N N . PRO B 1 178 ? 1.722 0.968 -7.207 1 97.38 178 PRO B N 1
ATOM 3140 C CA . PRO B 1 178 ? 0.815 1.909 -7.871 1 97.38 178 PRO B CA 1
ATOM 3141 C C . PRO B 1 178 ? 0.399 1.443 -9.266 1 97.38 178 PRO B C 1
ATOM 3143 O O . PRO B 1 178 ? -0.772 1.562 -9.633 1 97.38 178 PRO B O 1
ATOM 3146 N N . THR B 1 179 ? 1.333 0.885 -9.992 1 95.44 179 THR B N 1
ATOM 3147 C CA . THR B 1 179 ? 1.054 0.407 -11.344 1 95.44 179 THR B CA 1
ATOM 3148 C C . THR B 1 179 ? 0.104 -0.787 -11.312 1 95.44 179 THR B C 1
ATOM 3150 O O . THR B 1 179 ? -0.809 -0.885 -12.133 1 95.44 179 THR B O 1
ATOM 3153 N N . CYS B 1 180 ? 0.336 -1.671 -10.359 1 97.31 180 CYS B N 1
ATOM 3154 C CA . CYS B 1 180 ? -0.55 -2.82 -10.211 1 97.31 180 CYS B CA 1
ATOM 3155 C C . CYS B 1 180 ? -1.979 -2.371 -9.93 1 97.31 180 CYS B C 1
ATOM 3157 O O . CYS B 1 180 ? -2.92 -2.852 -10.562 1 97.31 180 CYS B O 1
ATOM 3159 N N . LEU B 1 181 ? -2.092 -1.455 -8.984 1 97.75 181 LEU B N 1
ATOM 3160 C CA . LEU B 1 181 ? -3.418 -0.991 -8.586 1 97.75 181 LEU B CA 1
ATOM 3161 C C . LEU B 1 181 ? -4.109 -0.28 -9.75 1 97.75 181 LEU B C 1
ATOM 3163 O O . LEU B 1 181 ? -5.32 -0.426 -9.938 1 97.75 181 LEU B O 1
ATOM 3167 N N . ASP B 1 182 ? -3.344 0.456 -10.492 1 95.38 182 ASP B N 1
ATOM 3168 C CA . ASP B 1 182 ? -3.885 1.126 -11.672 1 95.38 182 ASP B CA 1
ATOM 3169 C C . ASP B 1 182 ? -4.402 0.113 -12.688 1 95.38 182 ASP B C 1
ATOM 3171 O O . ASP B 1 182 ? -5.488 0.288 -13.25 1 95.38 182 ASP B O 1
ATOM 3175 N N . ALA B 1 183 ? -3.672 -0.95 -12.914 1 96 183 ALA B N 1
ATOM 3176 C CA . ALA B 1 183 ? -4.027 -1.967 -13.906 1 96 183 ALA B CA 1
ATOM 3177 C C . ALA B 1 183 ? -5.262 -2.746 -13.469 1 96 183 ALA B C 1
ATOM 3179 O O . ALA B 1 183 ? -5.992 -3.285 -14.305 1 96 183 ALA B O 1
ATOM 3180 N N . LEU B 1 184 ? -5.504 -2.811 -12.18 1 97.69 184 LEU B N 1
ATOM 3181 C CA . LEU B 1 184 ? -6.633 -3.564 -11.641 1 97.69 184 LEU B CA 1
ATOM 3182 C C . LEU B 1 184 ? -7.902 -2.723 -11.656 1 97.69 184 LEU B C 1
ATOM 3184 O O . LEU B 1 184 ? -9.008 -3.26 -11.578 1 97.69 184 LEU B O 1
ATOM 3188 N N . ARG B 1 185 ? -7.688 -1.421 -11.68 1 95.06 185 ARG B N 1
ATOM 3189 C CA . ARG B 1 185 ? -8.781 -0.469 -11.523 1 95.06 185 ARG B CA 1
ATOM 3190 C C . ARG B 1 185 ? -9.875 -0.723 -12.555 1 95.06 185 ARG B C 1
ATOM 3192 O O . ARG B 1 185 ? -9.594 -0.876 -13.75 1 95.06 185 ARG B O 1
ATOM 3199 N N . GLY B 1 186 ? -11.109 -0.769 -12.117 1 94.25 186 GLY B N 1
ATOM 3200 C CA . GLY B 1 186 ? -12.258 -0.929 -13 1 94.25 186 GLY B CA 1
ATOM 3201 C C . GLY B 1 186 ? -12.562 -2.379 -13.312 1 94.25 186 GLY B C 1
ATOM 3202 O O . GLY B 1 186 ? -13.656 -2.695 -13.797 1 94.25 186 GLY B O 1
ATOM 3203 N N . ARG B 1 187 ? -11.648 -3.334 -13.062 1 96.69 187 ARG B N 1
ATOM 3204 C CA . ARG B 1 187 ? -11.812 -4.742 -13.414 1 96.69 187 ARG B CA 1
ATOM 3205 C C . ARG B 1 187 ? -11.922 -5.609 -12.164 1 96.69 187 ARG B C 1
ATOM 3207 O O . ARG B 1 187 ? -12.633 -6.613 -12.164 1 96.69 187 ARG B O 1
ATOM 3214 N N . PHE B 1 188 ? -11.188 -5.145 -11.219 1 98.44 188 PHE B N 1
ATOM 3215 C CA . PHE B 1 188 ? -11.125 -5.891 -9.969 1 98.44 188 PHE B CA 1
ATOM 3216 C C . PHE B 1 188 ? -11.461 -4.996 -8.781 1 98.44 188 PHE B C 1
ATOM 3218 O O . PHE B 1 188 ? -11.188 -3.795 -8.805 1 98.44 188 PHE B O 1
ATOM 3225 N N . GLY B 1 189 ? -12.055 -5.527 -7.773 1 97.94 189 GLY B N 1
ATOM 3226 C CA . GLY B 1 189 ? -12.234 -4.918 -6.465 1 97.94 189 GLY B CA 1
ATOM 3227 C C . GLY B 1 189 ? -11.891 -5.848 -5.32 1 97.94 189 GLY B C 1
ATOM 3228 O O . GLY B 1 189 ? -11.203 -6.852 -5.516 1 97.94 189 GLY B O 1
ATOM 3229 N N . ASP B 1 190 ? -12.273 -5.449 -4.086 1 97.88 190 ASP B N 1
ATOM 3230 C CA . ASP B 1 190 ? -11.898 -6.219 -2.902 1 97.88 190 ASP B CA 1
ATOM 3231 C C . ASP B 1 190 ? -10.398 -6.531 -2.904 1 97.88 190 ASP B C 1
ATOM 3233 O O . ASP B 1 190 ? -10 -7.672 -2.662 1 97.88 190 ASP B O 1
ATOM 3237 N N . CYS B 1 191 ? -9.641 -5.543 -3.381 1 98.5 191 CYS B N 1
ATOM 3238 C CA . CYS B 1 191 ? -8.195 -5.727 -3.451 1 98.5 191 CYS B CA 1
ATOM 3239 C C . CYS B 1 191 ? -7.582 -5.742 -2.059 1 98.5 191 CYS B C 1
ATOM 3241 O O . CYS B 1 191 ? -7.711 -4.773 -1.308 1 98.5 191 CYS B O 1
ATOM 3243 N N . ALA B 1 192 ? -7.02 -6.812 -1.684 1 98.44 192 ALA B N 1
ATOM 3244 C CA . ALA B 1 192 ? -6.266 -6.957 -0.44 1 98.44 192 ALA B CA 1
ATOM 3245 C C . ALA B 1 192 ? -4.77 -7.07 -0.715 1 98.44 192 ALA B C 1
ATOM 3247 O O . ALA B 1 192 ? -4.328 -7.988 -1.41 1 98.44 192 ALA B O 1
ATOM 3248 N N . VAL B 1 193 ? -3.955 -6.16 -0.204 1 98.81 193 VAL B N 1
ATOM 3249 C CA . VAL B 1 193 ? -2.518 -6.109 -0.457 1 98.81 193 VAL B CA 1
ATOM 3250 C C . VAL B 1 193 ? -1.756 -6.457 0.821 1 98.81 193 VAL B C 1
ATOM 3252 O O . VAL B 1 193 ? -2.008 -5.875 1.878 1 98.81 193 VAL B O 1
ATOM 3255 N N . ARG B 1 194 ? -0.903 -7.375 0.759 1 98.56 194 ARG B N 1
ATOM 3256 C CA . ARG B 1 194 ? -0.007 -7.746 1.851 1 98.56 194 ARG B CA 1
ATOM 3257 C C . ARG B 1 194 ? 1.444 -7.445 1.492 1 98.56 194 ARG B C 1
ATOM 3259 O O . ARG B 1 194 ? 2.006 -8.062 0.583 1 98.56 194 ARG B O 1
ATOM 3266 N N . PRO B 1 195 ? 2.035 -6.496 2.203 1 98.75 195 PRO B N 1
ATOM 3267 C CA . PRO B 1 195 ? 3.459 -6.25 1.972 1 98.75 195 PRO B CA 1
ATOM 3268 C C . PRO B 1 195 ? 4.344 -7.383 2.484 1 98.75 195 PRO B C 1
ATOM 3270 O O . PRO B 1 195 ? 4.016 -8.023 3.484 1 98.75 195 PRO B O 1
ATOM 3273 N N . VAL B 1 196 ? 5.414 -7.59 1.829 1 98.75 196 VAL B N 1
ATOM 3274 C CA . VAL B 1 196 ? 6.449 -8.523 2.262 1 98.75 196 VAL B CA 1
ATOM 3275 C C . VAL B 1 196 ? 7.758 -7.766 2.496 1 98.75 196 VAL B C 1
ATOM 3277 O O . VAL B 1 196 ? 8.32 -7.184 1.567 1 98.75 196 VAL B O 1
ATOM 3280 N N . HIS B 1 197 ? 8.188 -7.805 3.707 1 98.62 197 HIS B N 1
ATOM 3281 C CA . HIS B 1 197 ? 9.438 -7.168 4.09 1 98.62 197 HIS B CA 1
ATOM 3282 C C . HIS B 1 197 ? 10.547 -8.195 4.262 1 98.62 197 HIS B C 1
ATOM 3284 O O . HIS B 1 197 ? 10.344 -9.234 4.895 1 98.62 197 HIS B O 1
ATOM 3290 N N . GLY B 1 198 ? 11.711 -7.945 3.611 1 98.31 198 GLY B N 1
ATOM 3291 C CA . GLY B 1 198 ? 12.852 -8.773 3.957 1 98.31 198 GLY B CA 1
ATOM 3292 C C . GLY B 1 198 ? 13.188 -8.75 5.438 1 98.31 198 GLY B C 1
ATOM 3293 O O . GLY B 1 198 ? 13.359 -9.797 6.059 1 98.31 198 GLY B O 1
ATOM 3294 N N . ARG B 1 199 ? 13.258 -7.551 5.906 1 97.12 199 ARG B N 1
ATOM 3295 C CA . ARG B 1 199 ? 13.43 -7.266 7.328 1 97.12 199 ARG B CA 1
ATOM 3296 C C . ARG B 1 199 ? 12.375 -6.281 7.824 1 97.12 199 ARG B C 1
ATOM 3298 O O . ARG B 1 199 ? 11.891 -5.445 7.055 1 97.12 199 ARG B O 1
ATOM 3305 N N . ALA B 1 200 ? 12.148 -6.352 9.125 1 96.06 200 ALA B N 1
ATOM 3306 C CA . ALA B 1 200 ? 11.023 -5.621 9.711 1 96.06 200 ALA B CA 1
ATOM 3307 C C . ALA B 1 200 ? 11.227 -4.113 9.57 1 96.06 200 ALA B C 1
ATOM 3309 O O . ALA B 1 200 ? 10.25 -3.357 9.508 1 96.06 200 ALA B O 1
ATOM 3310 N N . ASP B 1 201 ? 12.43 -3.615 9.523 1 95.06 201 ASP B N 1
ATOM 3311 C CA . ASP B 1 201 ? 12.711 -2.184 9.57 1 95.06 201 ASP B CA 1
ATOM 3312 C C . ASP B 1 201 ? 13.047 -1.64 8.188 1 95.06 201 ASP B C 1
ATOM 3314 O O . ASP B 1 201 ? 13.5 -0.502 8.055 1 95.06 201 ASP B O 1
ATOM 3318 N N . ARG B 1 202 ? 12.844 -2.439 7.145 1 96.69 202 ARG B N 1
ATOM 3319 C CA . ARG B 1 202 ? 13.148 -2.039 5.773 1 96.69 202 ARG B CA 1
ATOM 3320 C C . ARG B 1 202 ? 11.891 -1.992 4.918 1 96.69 202 ARG B C 1
ATOM 3322 O O . ARG B 1 202 ? 10.914 -2.701 5.195 1 96.69 202 ARG B O 1
ATOM 3329 N N . PRO B 1 203 ? 11.875 -1.145 3.879 1 98.12 203 PRO B N 1
ATOM 3330 C CA . PRO B 1 203 ? 10.727 -1.118 2.973 1 98.12 203 PRO B CA 1
ATOM 3331 C C . PRO B 1 203 ? 10.391 -2.494 2.402 1 98.12 203 PRO B C 1
ATOM 3333 O O . PRO B 1 203 ? 11.273 -3.357 2.311 1 98.12 203 PRO B O 1
ATOM 3336 N N . ALA B 1 204 ? 9.156 -2.682 2.117 1 98.75 204 ALA B N 1
ATOM 3337 C CA . ALA B 1 204 ? 8.719 -3.938 1.516 1 98.75 204 ALA B CA 1
ATOM 3338 C C . ALA B 1 204 ? 9.445 -4.199 0.2 1 98.75 204 ALA B C 1
ATOM 3340 O O . ALA B 1 204 ? 9.727 -3.268 -0.555 1 98.75 204 ALA B O 1
ATOM 3341 N N . ILE B 1 205 ? 9.703 -5.422 -0.07 1 98.44 205 ILE B N 1
ATOM 3342 C CA . ILE B 1 205 ? 10.383 -5.793 -1.307 1 98.44 205 ILE B CA 1
ATOM 3343 C C . ILE B 1 205 ? 9.375 -6.387 -2.289 1 98.44 205 ILE B C 1
ATOM 3345 O O . ILE B 1 205 ? 9.586 -6.348 -3.504 1 98.44 205 ILE B O 1
ATOM 3349 N N . ARG B 1 206 ? 8.312 -6.961 -1.754 1 98.44 206 ARG B N 1
ATOM 3350 C CA . ARG B 1 206 ? 7.227 -7.523 -2.549 1 98.44 206 ARG B CA 1
ATOM 3351 C C . ARG B 1 206 ? 5.867 -7.117 -1.99 1 98.44 206 ARG B C 1
ATOM 3353 O O . ARG B 1 206 ? 5.77 -6.688 -0.838 1 98.44 206 ARG B O 1
ATOM 3360 N N . VAL B 1 207 ? 4.914 -7.211 -2.85 1 98.69 207 VAL B N 1
ATOM 3361 C CA . VAL B 1 207 ? 3.52 -7.176 -2.422 1 98.69 207 VAL B CA 1
ATOM 3362 C C . VAL B 1 207 ? 2.773 -8.383 -2.986 1 98.69 207 VAL B C 1
ATOM 3364 O O . VAL B 1 207 ? 3.021 -8.797 -4.121 1 98.69 207 VAL B O 1
ATOM 3367 N N . LEU B 1 208 ? 1.938 -8.961 -2.164 1 98.75 208 LEU B N 1
ATOM 3368 C CA . LEU B 1 208 ? 0.91 -9.898 -2.609 1 98.75 208 LEU B CA 1
ATOM 3369 C C . LEU B 1 208 ? -0.44 -9.195 -2.736 1 98.75 208 LEU B C 1
ATOM 3371 O O . LEU B 1 208 ? -0.856 -8.469 -1.83 1 98.75 208 LEU B O 1
ATOM 3375 N N . VAL B 1 209 ? -1.123 -9.414 -3.83 1 98.75 209 VAL B N 1
ATOM 3376 C CA . VAL B 1 209 ? -2.424 -8.805 -4.074 1 98.75 209 VAL B CA 1
ATOM 3377 C C . VAL B 1 209 ? -3.467 -9.883 -4.34 1 98.75 209 VAL B C 1
ATOM 3379 O O . VAL B 1 209 ? -3.285 -10.727 -5.223 1 98.75 209 VAL B O 1
ATOM 3382 N N . ALA B 1 210 ? -4.492 -9.984 -3.572 1 98.75 210 ALA B N 1
ATOM 3383 C CA . ALA B 1 210 ? -5.699 -10.758 -3.844 1 98.75 210 ALA B CA 1
ATOM 3384 C C . ALA B 1 210 ? -6.848 -9.852 -4.277 1 98.75 210 ALA B C 1
ATOM 3386 O O . ALA B 1 210 ? -7.074 -8.797 -3.682 1 98.75 210 ALA B O 1
ATOM 3387 N N . ALA B 1 211 ? -7.504 -10.18 -5.293 1 98.81 211 ALA B N 1
ATOM 3388 C CA . ALA B 1 211 ? -8.586 -9.344 -5.805 1 98.81 211 ALA B CA 1
ATOM 3389 C C . ALA B 1 211 ? -9.703 -10.195 -6.402 1 98.81 211 ALA B C 1
ATOM 3391 O O . ALA B 1 211 ? -9.508 -11.375 -6.684 1 98.81 211 ALA B O 1
ATOM 3392 N N . VAL B 1 212 ? -10.867 -9.648 -6.594 1 98.88 212 VAL B N 1
ATOM 3393 C CA . VAL B 1 212 ? -12.039 -10.344 -7.125 1 98.88 212 VAL B CA 1
ATOM 3394 C C . VAL B 1 212 ? -12.531 -9.625 -8.383 1 98.88 212 VAL B C 1
ATOM 3396 O O . VAL B 1 212 ? -12.805 -8.422 -8.352 1 98.88 212 VAL B O 1
ATOM 3399 N N . LYS B 1 213 ? -12.617 -10.336 -9.461 1 98.88 213 LYS B N 1
ATOM 3400 C CA . LYS B 1 213 ? -13.086 -9.773 -10.719 1 98.88 213 LYS B CA 1
ATOM 3401 C C . LYS B 1 213 ? -14.5 -9.219 -10.578 1 98.88 213 LYS B C 1
ATOM 3403 O O . LYS B 1 213 ? -15.414 -9.938 -10.156 1 98.88 213 LYS B O 1
ATOM 3408 N N . GLY B 1 214 ? -14.633 -7.984 -10.898 1 98.25 214 GLY B N 1
ATOM 3409 C CA . GLY B 1 214 ? -15.938 -7.355 -10.938 1 98.25 214 GLY B CA 1
ATOM 3410 C C . GLY B 1 214 ? -16.406 -6.848 -9.586 1 98.25 214 GLY B C 1
ATOM 3411 O O . GLY B 1 214 ? -17.469 -6.254 -9.469 1 98.25 214 GLY B O 1
ATOM 3412 N N . SER B 1 215 ? -15.688 -7.055 -8.516 1 98.31 215 SER B N 1
ATOM 3413 C CA . SER B 1 215 ? -16.078 -6.59 -7.188 1 98.31 215 SER B CA 1
ATOM 3414 C C . SER B 1 215 ? -15.914 -5.078 -7.066 1 98.31 215 SER B C 1
ATOM 3416 O O . SER B 1 215 ? -15.078 -4.477 -7.734 1 98.31 215 SER B O 1
ATOM 3418 N N . ARG B 1 216 ? -16.719 -4.48 -6.223 1 94.75 216 ARG B N 1
ATOM 3419 C CA . ARG B 1 216 ? -16.609 -3.055 -5.938 1 94.75 216 ARG B CA 1
ATOM 3420 C C . ARG B 1 216 ? -16.25 -2.812 -4.477 1 94.75 216 ARG B C 1
ATOM 3422 O O . ARG B 1 216 ? -16.312 -1.682 -3.992 1 94.75 216 ARG B O 1
ATOM 3429 N N . ALA B 1 217 ? -16 -4.039 -3.74 1 97.06 217 ALA B N 1
ATOM 3430 C CA . ALA B 1 217 ? -15.625 -3.916 -2.336 1 97.06 217 ALA B CA 1
ATOM 3431 C C . ALA B 1 217 ? -14.336 -3.107 -2.182 1 97.06 217 ALA B C 1
ATOM 3433 O O . ALA B 1 217 ? -13.523 -3.039 -3.107 1 97.06 217 ALA B O 1
ATOM 3434 N N . PRO B 1 218 ? -14.125 -2.455 -1.068 1 96.44 218 PRO B N 1
ATOM 3435 C CA . PRO B 1 218 ? -13.023 -1.5 -0.898 1 96.44 218 PRO B CA 1
ATOM 3436 C C . PRO B 1 218 ? -11.656 -2.18 -0.817 1 96.44 218 PRO B C 1
ATOM 3438 O O . PRO B 1 218 ? -11.578 -3.385 -0.562 1 96.44 218 PRO B O 1
ATOM 3441 N N . PHE B 1 219 ? -10.695 -1.408 -1.008 1 98.19 219 PHE B N 1
ATOM 3442 C CA . PHE B 1 219 ? -9.289 -1.765 -0.863 1 98.19 219 PHE B CA 1
ATOM 3443 C C . PHE B 1 219 ? -8.938 -1.988 0.602 1 98.19 219 PHE B C 1
ATOM 3445 O O . PHE B 1 219 ? -9.422 -1.27 1.479 1 98.19 219 PHE B O 1
ATOM 3452 N N . ARG B 1 220 ? -8.102 -3.004 0.859 1 98.38 220 ARG B N 1
ATOM 3453 C CA . ARG B 1 220 ? -7.57 -3.252 2.193 1 98.38 220 ARG B CA 1
ATOM 3454 C C . ARG B 1 220 ? -6.055 -3.436 2.152 1 98.38 220 ARG B C 1
ATOM 3456 O O . ARG B 1 220 ? -5.531 -4.105 1.261 1 98.38 220 ARG B O 1
ATOM 3463 N N . LEU B 1 221 ? -5.344 -2.783 2.998 1 98.62 221 LEU B N 1
ATOM 3464 C CA . LEU B 1 221 ? -3.918 -2.996 3.232 1 98.62 221 LEU B CA 1
ATOM 3465 C C . LEU B 1 221 ? -3.693 -3.867 4.461 1 98.62 221 LEU B C 1
ATOM 3467 O O . LEU B 1 221 ? -3.957 -3.439 5.59 1 98.62 221 LEU B O 1
ATOM 3471 N N . LEU B 1 222 ? -3.189 -5.055 4.262 1 98.5 222 LEU B N 1
ATOM 3472 C CA . LEU B 1 222 ? -3.135 -6.086 5.293 1 98.5 222 LEU B CA 1
ATOM 3473 C C . LEU B 1 222 ? -1.823 -6.016 6.066 1 98.5 222 LEU B C 1
ATOM 3475 O O . LEU B 1 222 ? -0.869 -5.375 5.621 1 98.5 222 LEU B O 1
ATOM 3479 N N . PRO B 1 223 ? -1.779 -6.676 7.262 1 97.88 223 PRO B N 1
ATOM 3480 C CA . PRO B 1 223 ? -0.502 -6.781 7.973 1 97.88 223 PRO B CA 1
ATOM 3481 C C . PRO B 1 223 ? 0.589 -7.434 7.129 1 97.88 223 PRO B C 1
ATOM 3483 O O . PRO B 1 223 ? 0.313 -8.375 6.375 1 97.88 223 PRO B O 1
ATOM 3486 N N . PRO B 1 224 ? 1.771 -6.969 7.281 1 97.94 224 PRO B N 1
ATOM 3487 C CA . PRO B 1 224 ? 2.846 -7.469 6.422 1 97.94 224 PRO B CA 1
ATOM 3488 C C . PRO B 1 224 ? 3.377 -8.828 6.867 1 97.94 224 PRO B C 1
ATOM 3490 O O . PRO B 1 224 ? 3.1 -9.266 7.984 1 97.94 224 PRO B O 1
ATOM 3493 N N . LEU B 1 225 ? 4.043 -9.477 5.961 1 98.06 225 LEU B N 1
ATOM 3494 C CA . LEU B 1 225 ? 4.93 -10.594 6.266 1 98.06 225 LEU B CA 1
ATOM 3495 C C . LEU B 1 225 ? 6.383 -10.133 6.344 1 98.06 225 LEU B C 1
ATOM 3497 O O . LEU B 1 225 ? 6.863 -9.43 5.449 1 98.06 225 LEU B O 1
ATOM 3501 N N . VAL B 1 226 ? 7.043 -10.445 7.41 1 98.25 226 VAL B N 1
ATOM 3502 C CA . VAL B 1 226 ? 8.484 -10.242 7.531 1 98.25 226 VAL B CA 1
ATOM 3503 C C . VAL B 1 226 ? 9.211 -11.57 7.312 1 98.25 226 VAL B C 1
ATOM 3505 O O . VAL B 1 226 ? 8.961 -12.547 8.023 1 98.25 226 VAL B O 1
ATOM 3508 N N . LEU B 1 227 ? 10.102 -11.633 6.379 1 98.44 227 LEU B N 1
ATOM 3509 C CA . LEU B 1 227 ? 10.734 -12.891 5.996 1 98.44 227 LEU B CA 1
ATOM 3510 C C . LEU B 1 227 ? 11.797 -13.289 7.012 1 98.44 227 LEU B C 1
ATOM 3512 O O . LEU B 1 227 ? 11.836 -14.438 7.457 1 98.44 227 LEU B O 1
ATOM 3516 N N . GLN B 1 228 ? 12.641 -12.289 7.387 1 98.31 228 GLN B N 1
ATOM 3517 C CA . GLN B 1 228 ? 13.805 -12.641 8.203 1 98.31 228 GLN B CA 1
ATOM 3518 C C . GLN B 1 228 ? 13.844 -11.812 9.484 1 98.31 228 GLN B C 1
ATOM 3520 O O . GLN B 1 228 ? 13.469 -10.633 9.477 1 98.31 228 GLN B O 1
ATOM 3525 N N . ASP B 1 229 ? 14.328 -12.383 10.516 1 96.81 229 ASP B N 1
ATOM 3526 C CA . ASP B 1 229 ? 14.531 -11.664 11.773 1 96.81 229 ASP B CA 1
ATOM 3527 C C . ASP B 1 229 ? 15.875 -10.945 11.781 1 96.81 229 ASP B C 1
ATOM 3529 O O . ASP B 1 229 ? 16.547 -10.844 10.75 1 96.81 229 ASP B O 1
ATOM 3533 N N . GLU B 1 230 ? 16.266 -10.43 12.859 1 94.5 230 GLU B N 1
ATOM 3534 C CA . GLU B 1 230 ? 17.469 -9.617 12.977 1 94.5 230 GLU B CA 1
ATOM 3535 C C . GLU B 1 230 ? 18.719 -10.453 12.734 1 94.5 230 GLU B C 1
ATOM 3537 O O . GLU B 1 230 ? 19.75 -9.938 12.273 1 94.5 230 GLU B 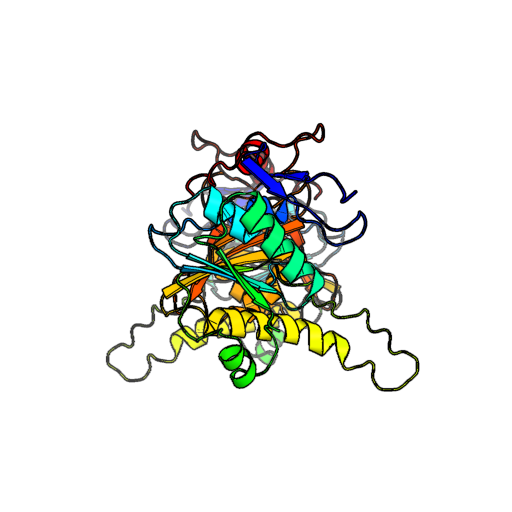O 1
ATOM 3542 N N . ALA B 1 231 ? 18.641 -11.742 12.969 1 95.88 231 ALA B N 1
ATOM 3543 C CA . ALA B 1 231 ? 19.781 -12.641 12.812 1 95.88 231 ALA B CA 1
ATOM 3544 C C . ALA B 1 231 ? 19.859 -13.18 11.383 1 95.88 231 ALA B C 1
ATOM 3546 O O . ALA B 1 231 ? 20.766 -13.945 11.055 1 95.88 231 ALA B O 1
ATOM 3547 N N . GLY B 1 232 ? 18.844 -12.836 10.609 1 94.69 232 GLY B N 1
ATOM 3548 C CA . GLY B 1 232 ? 18.859 -13.258 9.219 1 94.69 232 GLY B CA 1
ATOM 3549 C C . GLY B 1 232 ? 18.172 -14.594 8.992 1 94.69 232 GLY B C 1
ATOM 3550 O O . GLY B 1 232 ? 18.266 -15.18 7.914 1 94.69 232 GLY B O 1
ATOM 3551 N N . ARG B 1 233 ? 17.531 -15.094 10.016 1 96.81 233 ARG B N 1
ATOM 3552 C CA . ARG B 1 233 ? 16.766 -16.344 9.898 1 96.81 233 ARG B CA 1
ATOM 3553 C C . ARG B 1 233 ? 15.312 -16.047 9.555 1 96.81 233 ARG B C 1
ATOM 3555 O O . ARG B 1 233 ? 14.781 -15 9.906 1 96.81 233 ARG B O 1
ATOM 3562 N N . PHE B 1 234 ? 14.703 -17.016 8.875 1 97.12 234 PHE B N 1
ATOM 3563 C CA . PHE B 1 234 ? 13.281 -16.875 8.602 1 97.12 234 PHE B CA 1
ATOM 3564 C C . PHE B 1 234 ? 12.492 -16.672 9.891 1 97.12 234 PHE B C 1
ATOM 3566 O O . PHE B 1 234 ? 12.773 -17.312 10.906 1 97.12 234 PHE B O 1
ATOM 3573 N N . THR B 1 235 ? 11.539 -15.758 9.875 1 97.69 235 THR B N 1
ATOM 3574 C CA . THR B 1 235 ? 10.594 -15.664 10.984 1 97.69 235 THR B CA 1
ATOM 3575 C C . THR B 1 235 ? 9.742 -16.922 11.086 1 97.69 235 THR B C 1
ATOM 3577 O O . THR B 1 235 ? 9.648 -17.688 10.125 1 97.69 235 THR B O 1
ATOM 3580 N N . PRO B 1 236 ? 9.156 -17.203 12.219 1 96.81 236 PRO B N 1
ATOM 3581 C CA . PRO B 1 236 ? 8.305 -18.391 12.352 1 96.81 236 PRO B CA 1
ATOM 3582 C C . PRO B 1 236 ? 7.195 -18.438 11.305 1 96.81 236 PRO B C 1
ATOM 3584 O O . PRO B 1 236 ? 6.906 -19.5 10.758 1 96.81 236 PRO B O 1
ATOM 3587 N N . GLU B 1 237 ? 6.613 -17.312 11.023 1 96.56 237 GLU B N 1
ATOM 3588 C CA . GLU B 1 237 ? 5.555 -17.25 10.023 1 96.56 237 GLU B CA 1
ATOM 3589 C C . GLU B 1 237 ? 6.09 -17.594 8.633 1 96.56 237 GLU B C 1
ATOM 3591 O O 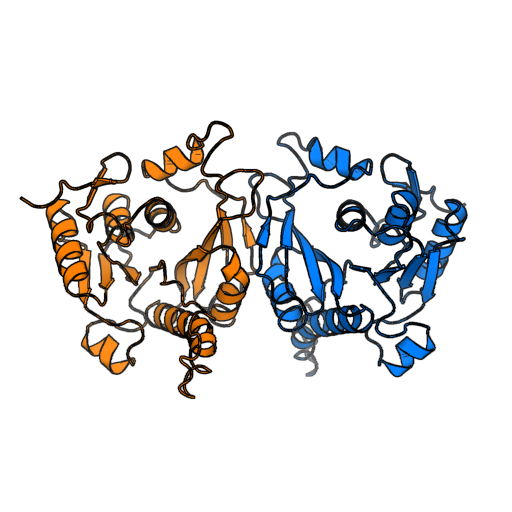. GLU B 1 237 ? 5.477 -18.375 7.902 1 96.56 237 GLU B O 1
ATOM 3596 N N . ALA B 1 238 ? 7.25 -17.016 8.25 1 97.38 238 ALA B N 1
ATOM 3597 C CA . ALA B 1 238 ? 7.871 -17.297 6.957 1 97.38 238 ALA B CA 1
ATOM 3598 C C . ALA B 1 238 ? 8.234 -18.781 6.844 1 97.38 238 ALA B C 1
ATOM 3600 O O . ALA B 1 238 ? 8.016 -19.391 5.801 1 97.38 238 ALA B O 1
ATOM 3601 N N . GLU B 1 239 ? 8.773 -19.297 7.902 1 96.88 239 GLU B N 1
ATOM 3602 C CA . GLU B 1 239 ? 9.133 -20.719 7.918 1 96.88 239 GLU B CA 1
ATOM 3603 C C . GLU B 1 239 ? 7.91 -21.594 7.715 1 96.88 239 GLU B C 1
ATOM 3605 O O . GLU B 1 239 ? 7.957 -22.562 6.953 1 96.88 239 GLU B O 1
ATOM 3610 N N . ALA B 1 240 ? 6.832 -21.297 8.422 1 97 240 ALA B N 1
ATOM 3611 C CA . ALA B 1 240 ? 5.598 -22.062 8.305 1 97 240 ALA B CA 1
ATOM 3612 C C . ALA B 1 240 ? 5.082 -22.062 6.871 1 97 240 ALA B C 1
ATOM 3614 O O . ALA B 1 240 ? 4.676 -23.109 6.348 1 97 240 ALA B O 1
ATOM 3615 N N . LEU B 1 241 ? 5.137 -20.922 6.25 1 96.25 241 LEU B N 1
ATOM 3616 C CA . LEU B 1 241 ? 4.703 -20.812 4.859 1 96.25 241 LEU B CA 1
ATOM 3617 C C . LEU B 1 241 ? 5.598 -21.641 3.949 1 96.25 241 LEU B C 1
ATOM 3619 O O . LEU B 1 241 ? 5.105 -22.312 3.041 1 96.25 241 LEU B O 1
ATOM 3623 N N . HIS B 1 242 ? 6.91 -21.672 4.227 1 96.38 242 HIS B N 1
ATOM 3624 C CA . HIS B 1 242 ? 7.859 -22.406 3.402 1 96.38 242 HIS B CA 1
ATOM 3625 C C . HIS B 1 242 ? 7.703 -23.906 3.6 1 96.38 242 HIS B C 1
ATOM 3627 O O . HIS B 1 242 ? 8.203 -24.703 2.797 1 96.38 242 HIS B O 1
ATOM 3633 N N . ARG B 1 243 ? 6.961 -24.25 4.68 1 95.69 243 ARG B N 1
ATOM 3634 C CA . ARG B 1 243 ? 6.645 -25.656 4.902 1 95.69 243 ARG B CA 1
ATOM 3635 C C . ARG B 1 243 ? 5.281 -26 4.32 1 95.69 243 ARG B C 1
ATOM 3637 O O . ARG B 1 243 ? 4.84 -27.156 4.406 1 95.69 243 ARG B O 1
ATOM 3644 N N . GLY B 1 244 ? 4.613 -25.031 3.852 1 94.62 244 GLY B N 1
ATOM 3645 C CA . GLY B 1 244 ? 3.354 -25.281 3.176 1 94.62 244 GLY B CA 1
ATOM 3646 C C . GLY B 1 244 ? 2.141 -24.938 4.02 1 94.62 244 GLY B C 1
ATOM 3647 O O . GLY B 1 244 ? 1.01 -25.266 3.652 1 94.62 244 GLY B O 1
ATOM 3648 N N . ASP B 1 245 ? 2.314 -24.281 5.148 1 94.62 245 ASP B N 1
ATOM 3649 C CA . ASP B 1 245 ? 1.194 -23.875 5.992 1 94.62 245 ASP B CA 1
ATOM 3650 C C . ASP B 1 245 ? 0.414 -22.734 5.359 1 94.62 245 ASP B C 1
ATOM 3652 O O . ASP B 1 245 ? 0.961 -21.969 4.555 1 94.62 245 ASP B O 1
ATOM 3656 N N . PRO B 1 246 ? -0.862 -22.656 5.699 1 92.62 246 PRO B N 1
ATOM 3657 C CA . PRO B 1 246 ? -1.652 -21.547 5.16 1 92.62 246 PRO B CA 1
ATOM 3658 C C . PRO B 1 246 ? -1.296 -20.203 5.797 1 92.62 246 PRO B C 1
ATOM 3660 O O . PRO B 1 246 ? -0.682 -20.172 6.863 1 92.62 246 PRO B O 1
ATOM 3663 N N . TRP B 1 247 ? -1.628 -19.125 5.051 1 91.81 247 TRP B N 1
ATOM 3664 C CA . TRP B 1 247 ? -1.516 -17.797 5.645 1 91.81 247 TRP B CA 1
ATOM 3665 C C . TRP B 1 247 ? -2.395 -17.672 6.883 1 91.81 247 TRP B C 1
ATOM 3667 O O . TRP B 1 247 ? -3.48 -18.25 6.941 1 91.81 247 TRP B O 1
ATOM 3677 N N . PRO B 1 248 ? -1.913 -16.891 7.828 1 80.12 248 PRO B N 1
ATOM 3678 C CA . PRO B 1 248 ? -2.783 -16.672 8.984 1 80.12 248 PRO B CA 1
ATOM 3679 C C . PRO B 1 248 ? -4.07 -15.938 8.625 1 80.12 248 PRO B C 1
ATOM 3681 O O . PRO B 1 248 ? -4.105 -15.188 7.648 1 80.12 248 PRO B O 1
ATOM 3684 N N . ALA B 1 249 ? -5.117 -16.312 9.328 1 67.69 249 ALA B N 1
ATOM 3685 C CA . ALA B 1 249 ? -6.414 -15.695 9.086 1 67.69 249 ALA B CA 1
ATOM 3686 C C . ALA B 1 249 ? -6.348 -14.188 9.328 1 67.69 249 ALA B C 1
ATOM 3688 O O . ALA B 1 249 ? -5.691 -13.727 10.266 1 67.69 249 ALA B O 1
ATOM 3689 N N . SER B 1 250 ? -6.504 -13.227 8.242 1 61.62 250 SER B N 1
ATOM 3690 C CA . SER B 1 250 ? -6.555 -11.789 8.445 1 61.62 250 SER B CA 1
ATOM 3691 C C . SER B 1 250 ? -7.906 -11.352 9.008 1 61.62 250 SER B C 1
ATOM 3693 O O . SER B 1 250 ? -8.922 -12 8.75 1 61.62 250 SER B O 1
#

pLDDT: mean 90.2, std 17.63, range [28.61, 98.94]

Organism: Methylorubrum extorquens (strain ATCC 14718 / DSM 1338 / JCM 2805 / NCIMB 9133 / AM1) (NCBI:txid272630)

Secondary structure (DSSP, 8-state):
----PEEETTTTEEE--PPBTB----HHHHHHHTTS-PPTT-EEEEET-TTTHHHHHHHHHS--SEEEEEES-HHHHHHHHHHHHHTT-TTTEEEEE--TTS-HHHHHHTT--TT-EEEEEE------SS-----SSSGGGGHHHHHHHHHHHHHHHHHHHEEEEEEEEEEEEGGGHHHHHHHHTTTEEEEEEEEEEEETTS-EEEEEEEEEET--PPPEEPPPEEEE-TTSPBPHHHHHHHTTPPPP--/----PEEETTTTEEE--PPBTB----HHHHHHHTTS-PPTT-EEEEET-TTTHHHHHHHHHS--SEEEEEES-HHHHHHHHHHHHHTT-TTTEEEEE--TTS-HHHHHHTT--TT-EEEEEE------SS-----SSSGGGGHHHHHHHHHHHHHHHHHHHEEEEEEEEEEEEGGGHHHHHHHHTTTEEEEEEEEEEEETTS-EEEEEEEEEET--PPPEEPPPEEEE-TTSPBPHHHHHHHTTPPPP--

Foldseek 3Di:
DAPFFDAFLQNLFTARDDDPPDDDDDLLLLCLLQVDADDAQFEEEEEQCQLNSSQLLNLSQHNHQAYEYEHQDVVSLVNNCVRCVVSVNNVRYHYFHDDLLDDPVRCVVRPQAFQAGLEYEYADDQQDLPPQPPPVPPPSNVRNVVRLVVLLSNVVSVLRSHHAFHKYKYKYFPVCVVSNCVSCPPFWAPWEKAFEACEPPDGGGMIIIMTTTPDPYHYHYDYYHHQAYPVNHGDPQSVCSRNPHHHDDD/DAPFFDAFLQNLFTARDDDPPDDDDDLLLLCLLQVDADDAQFEEEEEQCQLNSSQLLNLSQHNHQAYEYEHQDVVSLVNNCVRCVVSVNNVRYHYFHDDLLDDPVRCVVRPQAFQAGLEYEYADDQQDQPPQPPPVPPPSNVRNVVRLVVLLSNVVSVLRSHHAFHKYKYKYFPVCVVSNCVSCPPFWAPWEKAFEACEPPDGGGMIIIMTTTPDPYHYHYDYYHHQAYPVNHGDPQSVCSRNPHHHDDD